Protein AF-A0A371FL05-F1 (afdb_monomer_lite)

Radius of gyration: 33.83 Å; chains: 1; bounding box: 73×68×97 Å

Structure (mmCIF, N/CA/C/O backbone):
data_AF-A0A371FL05-F1
#
_entry.id   AF-A0A371FL05-F1
#
loop_
_atom_site.group_PDB
_atom_site.id
_atom_site.type_symbol
_atom_site.label_atom_id
_atom_site.label_alt_id
_atom_site.label_comp_id
_atom_site.label_asym_id
_atom_site.label_entity_id
_atom_site.label_seq_id
_atom_site.pdbx_PDB_ins_code
_atom_site.Cartn_x
_atom_site.Cartn_y
_atom_site.Cartn_z
_atom_site.occupancy
_atom_site.B_iso_or_equiv
_atom_site.auth_seq_id
_atom_site.auth_comp_id
_atom_site.auth_asym_id
_atom_site.auth_atom_id
_atom_site.pdbx_PDB_model_num
ATOM 1 N N . MET A 1 1 ? 33.449 0.485 14.864 1.00 42.88 1 MET A N 1
ATOM 2 C CA . MET A 1 1 ? 34.359 0.281 13.710 1.00 42.88 1 MET A CA 1
ATOM 3 C C . MET A 1 1 ? 33.674 -0.255 12.434 1.00 42.88 1 MET A C 1
ATOM 5 O O . MET A 1 1 ? 34.350 -0.362 11.422 1.00 42.88 1 MET A O 1
ATOM 9 N N . GLY A 1 2 ? 32.360 -0.558 12.430 1.00 45.94 2 GLY A N 1
ATOM 10 C CA . GLY A 1 2 ? 31.655 -1.114 11.253 1.00 45.94 2 GLY A CA 1
ATOM 11 C C . GLY A 1 2 ? 31.018 -0.093 10.294 1.00 45.94 2 GLY A C 1
ATOM 12 O O . GLY A 1 2 ? 30.963 -0.339 9.096 1.00 45.94 2 GLY A O 1
ATOM 13 N N . MET A 1 3 ? 30.606 1.082 10.784 1.00 34.34 3 MET A N 1
ATOM 14 C CA . MET A 1 3 ? 29.827 2.056 9.997 1.00 34.34 3 MET A CA 1
ATOM 15 C C . MET A 1 3 ? 30.632 2.728 8.870 1.00 34.34 3 MET A C 1
ATOM 17 O O . MET A 1 3 ? 30.126 2.890 7.767 1.00 34.34 3 MET A O 1
ATOM 21 N N . GLN A 1 4 ? 31.912 3.042 9.099 1.00 39.00 4 GLN A N 1
ATOM 22 C CA . GLN A 1 4 ? 32.785 3.624 8.066 1.00 39.00 4 GLN A CA 1
ATOM 23 C C . GLN A 1 4 ? 33.125 2.632 6.948 1.00 39.00 4 GLN A C 1
ATOM 25 O O . GLN A 1 4 ? 33.201 3.024 5.790 1.00 39.00 4 GLN A O 1
ATOM 30 N N . ARG A 1 5 ? 33.287 1.342 7.269 1.00 45.72 5 ARG A N 1
ATOM 31 C CA . ARG A 1 5 ? 33.534 0.299 6.261 1.00 45.72 5 ARG A CA 1
ATOM 32 C C . ARG A 1 5 ? 32.285 -0.001 5.436 1.00 45.72 5 ARG A C 1
ATOM 34 O O . ARG A 1 5 ? 32.411 -0.277 4.248 1.00 45.72 5 ARG A O 1
ATOM 41 N N . LEU A 1 6 ? 31.098 0.101 6.040 1.00 43.59 6 LEU A N 1
ATOM 42 C CA . LEU A 1 6 ? 29.827 -0.057 5.336 1.00 43.59 6 LEU A CA 1
ATOM 43 C C . LEU A 1 6 ? 29.527 1.131 4.407 1.00 43.59 6 LEU A C 1
ATOM 45 O O . LEU A 1 6 ? 29.136 0.940 3.265 1.00 43.59 6 LEU A O 1
ATOM 49 N N . LEU A 1 7 ? 29.779 2.361 4.865 1.00 44.00 7 LEU A N 1
ATOM 50 C CA . LEU A 1 7 ? 29.657 3.561 4.030 1.00 44.00 7 LEU A CA 1
ATOM 51 C C . LEU A 1 7 ? 30.694 3.578 2.901 1.00 44.00 7 LEU A C 1
ATOM 53 O O . LEU A 1 7 ? 30.370 3.971 1.786 1.00 44.00 7 LEU A O 1
ATOM 57 N N . ALA A 1 8 ? 31.912 3.092 3.158 1.00 38.16 8 ALA A N 1
ATOM 58 C CA . ALA A 1 8 ? 32.922 2.913 2.121 1.00 38.16 8 ALA A CA 1
ATOM 59 C C . ALA A 1 8 ? 32.515 1.833 1.109 1.00 38.16 8 ALA A C 1
ATOM 61 O O . ALA A 1 8 ? 32.704 2.031 -0.081 1.00 38.16 8 ALA A O 1
ATOM 62 N N . THR A 1 9 ? 31.909 0.723 1.541 1.00 47.94 9 THR A N 1
ATOM 63 C CA . THR A 1 9 ? 31.434 -0.327 0.621 1.00 47.94 9 THR A CA 1
ATOM 64 C C . THR A 1 9 ? 30.194 0.089 -0.162 1.00 47.94 9 THR A C 1
ATOM 66 O O . THR A 1 9 ? 30.122 -0.233 -1.340 1.00 47.94 9 THR A O 1
ATOM 69 N N . LEU A 1 10 ? 29.273 0.866 0.419 1.00 43.28 10 LEU A N 1
ATOM 70 C CA . LEU A 1 10 ? 28.179 1.506 -0.324 1.00 43.28 10 LEU A CA 1
ATOM 71 C C . LEU A 1 10 ? 28.706 2.551 -1.312 1.00 43.28 10 LEU A C 1
ATOM 73 O O . LEU A 1 10 ? 28.268 2.568 -2.455 1.00 43.28 10 LEU A O 1
ATOM 77 N N . GLY A 1 11 ? 29.680 3.373 -0.913 1.00 38.34 11 GLY A N 1
ATOM 78 C CA . GLY A 1 11 ? 30.335 4.333 -1.804 1.00 38.34 11 GLY A CA 1
ATOM 79 C C . GLY A 1 11 ? 31.070 3.650 -2.959 1.00 38.34 11 GLY A C 1
ATOM 80 O O . GLY A 1 11 ? 30.941 4.070 -4.101 1.00 38.34 11 GLY A O 1
ATOM 81 N N . ILE A 1 12 ? 31.772 2.548 -2.686 1.00 43.72 12 ILE A N 1
ATOM 82 C CA . ILE A 1 12 ? 32.456 1.733 -3.696 1.00 43.72 12 ILE A CA 1
ATOM 83 C C . ILE A 1 12 ? 31.443 1.013 -4.594 1.00 43.72 12 ILE A C 1
ATOM 85 O O . ILE A 1 12 ? 31.626 1.000 -5.803 1.00 43.72 12 ILE A O 1
ATOM 89 N N . ALA A 1 13 ? 30.351 0.470 -4.049 1.00 42.62 13 ALA A N 1
ATOM 90 C CA . ALA A 1 13 ? 29.295 -0.160 -4.840 1.00 42.62 13 ALA A CA 1
ATOM 91 C C . ALA A 1 13 ? 28.599 0.850 -5.761 1.00 42.62 13 ALA A C 1
ATOM 93 O O . ALA A 1 13 ? 28.370 0.538 -6.923 1.00 42.62 13 ALA A O 1
ATOM 94 N N . VAL A 1 14 ? 28.335 2.069 -5.279 1.00 42.38 14 VAL A N 1
ATOM 95 C CA . VAL A 1 14 ? 27.800 3.180 -6.080 1.00 42.38 14 VAL A CA 1
ATOM 96 C C . VAL A 1 14 ? 28.792 3.598 -7.171 1.00 42.38 14 VAL A C 1
ATOM 98 O O . VAL A 1 14 ? 28.381 3.769 -8.312 1.00 42.38 14 VAL A O 1
ATOM 101 N N . SER A 1 15 ? 30.095 3.674 -6.880 1.00 37.09 15 SER A N 1
ATOM 102 C CA . SER A 1 15 ? 31.129 3.967 -7.888 1.00 37.09 15 SER A CA 1
ATOM 103 C C . SER A 1 15 ? 31.286 2.859 -8.939 1.00 37.09 15 SER A C 1
ATOM 105 O O . SER A 1 15 ? 31.436 3.158 -10.122 1.00 37.09 15 SER A O 1
ATOM 107 N N . ILE A 1 16 ? 31.191 1.588 -8.532 1.00 44.06 16 ILE A N 1
ATOM 108 C CA . ILE A 1 16 ? 31.230 0.421 -9.429 1.00 44.06 16 ILE A CA 1
ATOM 109 C C . ILE A 1 16 ? 29.962 0.359 -10.301 1.00 44.06 16 ILE A C 1
ATOM 111 O O . ILE A 1 16 ? 30.053 0.066 -11.491 1.00 44.06 16 ILE A O 1
ATOM 115 N N . LEU A 1 17 ? 28.787 0.679 -9.746 1.00 41.97 17 LEU A N 1
ATOM 116 C CA . LEU A 1 17 ? 27.509 0.744 -10.473 1.00 41.97 17 LEU A CA 1
ATOM 117 C C . LEU A 1 17 ? 27.417 1.942 -11.433 1.00 41.97 17 LEU A C 1
ATOM 119 O O . LEU A 1 17 ? 26.743 1.843 -12.454 1.00 41.97 17 LEU A O 1
ATOM 123 N N . LEU A 1 18 ? 28.109 3.047 -11.140 1.00 38.97 18 LEU A N 1
ATOM 124 C CA . LEU A 1 18 ? 28.204 4.227 -12.010 1.00 38.97 18 LEU A CA 1
ATOM 125 C C . LEU A 1 18 ? 29.257 4.089 -13.124 1.00 38.97 18 LEU A C 1
ATOM 127 O O . LEU A 1 18 ? 29.464 5.036 -13.876 1.00 38.97 18 LEU A O 1
ATOM 131 N N . GLY A 1 19 ? 29.918 2.933 -13.257 1.00 34.59 19 GLY A N 1
ATOM 132 C CA . GLY A 1 19 ? 30.878 2.677 -14.336 1.00 34.59 19 GLY A CA 1
ATOM 133 C C . GLY A 1 19 ? 32.175 3.488 -14.250 1.00 34.59 19 GLY A C 1
ATOM 134 O O . GLY A 1 19 ? 32.958 3.465 -15.195 1.00 34.59 19 GLY A O 1
ATOM 135 N N . ASN A 1 20 ? 32.436 4.169 -13.132 1.00 34.28 20 ASN A N 1
ATOM 136 C CA . ASN A 1 20 ? 33.699 4.861 -12.921 1.00 34.28 20 ASN A CA 1
ATOM 137 C C . ASN A 1 20 ? 34.669 3.903 -12.234 1.00 34.28 20 ASN A C 1
ATOM 139 O O . ASN A 1 20 ? 34.691 3.774 -11.007 1.00 34.28 20 ASN A O 1
ATOM 143 N N . THR A 1 21 ? 35.505 3.241 -13.030 1.00 33.50 21 THR A N 1
ATOM 144 C CA . THR A 1 21 ? 36.798 2.778 -12.534 1.00 33.50 21 THR A CA 1
ATOM 145 C C . THR A 1 21 ? 37.538 4.000 -12.001 1.00 33.50 21 THR A C 1
ATOM 147 O O . THR A 1 21 ? 37.915 4.890 -12.758 1.00 33.50 21 THR A O 1
ATOM 150 N N . VAL A 1 22 ? 37.703 4.075 -10.679 1.00 30.92 22 VAL A N 1
ATOM 151 C CA . VAL A 1 22 ? 38.710 4.946 -10.076 1.00 30.92 22 VAL A CA 1
ATOM 152 C C . VAL A 1 22 ? 40.049 4.365 -10.508 1.00 30.92 22 VAL A C 1
ATOM 154 O O . VAL A 1 22 ? 40.544 3.422 -9.893 1.00 30.92 22 VAL A O 1
ATOM 157 N N . GLU A 1 23 ? 40.597 4.878 -11.605 1.00 29.53 23 GLU A N 1
ATOM 158 C CA . GLU A 1 23 ? 42.016 4.723 -11.876 1.00 29.53 23 GLU A CA 1
ATOM 159 C C . GLU A 1 23 ? 42.766 5.411 -10.740 1.00 29.53 23 GLU A C 1
ATOM 161 O O . GLU A 1 23 ? 42.599 6.599 -10.449 1.00 29.53 23 GLU A O 1
ATOM 166 N N . SER A 1 24 ? 43.539 4.601 -10.029 1.00 25.47 24 SER A N 1
ATOM 167 C CA . SER A 1 24 ? 44.564 5.050 -9.110 1.00 25.47 24 SER A CA 1
ATOM 168 C C . SER A 1 24 ? 45.477 6.038 -9.831 1.00 25.47 24 SER A C 1
ATOM 170 O O . SER A 1 24 ? 46.132 5.676 -10.806 1.00 25.47 24 SER A O 1
ATOM 172 N N . PHE A 1 25 ? 45.528 7.270 -9.327 1.00 32.75 25 PHE A N 1
ATOM 173 C CA . PHE A 1 25 ? 46.576 8.231 -9.648 1.00 32.75 25 PHE A CA 1
ATOM 174 C C . PHE A 1 25 ? 47.919 7.660 -9.197 1.00 32.75 25 PHE A C 1
ATOM 176 O O . PHE A 1 25 ? 48.269 7.772 -8.029 1.00 32.75 25 PHE A O 1
ATOM 183 N N . ASP A 1 26 ? 48.627 7.022 -10.119 1.00 31.09 26 ASP A N 1
ATOM 184 C CA . ASP A 1 26 ? 50.085 6.953 -10.133 1.00 31.09 26 ASP A CA 1
ATOM 185 C C . ASP A 1 26 ? 50.520 6.333 -11.462 1.00 31.09 26 ASP A C 1
ATOM 187 O O . ASP A 1 26 ? 50.663 5.124 -11.550 1.00 31.09 26 ASP A O 1
ATOM 191 N N . HIS A 1 27 ? 50.657 7.165 -12.502 1.00 26.92 27 HIS A N 1
ATOM 192 C CA . HIS A 1 27 ? 51.674 7.117 -13.568 1.00 26.92 27 HIS A CA 1
ATOM 193 C C . HIS A 1 27 ? 51.469 8.335 -14.501 1.00 26.92 27 HIS A C 1
ATOM 195 O O . HIS A 1 27 ? 50.329 8.729 -14.745 1.00 26.92 27 HIS A O 1
ATOM 201 N N . PRO A 1 28 ? 52.535 8.989 -15.008 1.00 33.00 28 PRO A N 1
ATOM 202 C CA . PRO A 1 28 ? 52.400 10.089 -15.957 1.00 33.00 28 PRO A CA 1
ATOM 203 C C . PRO A 1 28 ? 52.114 9.501 -17.345 1.00 33.00 28 PRO A C 1
ATOM 205 O O . PRO A 1 28 ? 53.030 9.292 -18.139 1.00 33.00 28 PRO A O 1
ATOM 208 N N . GLU A 1 29 ? 50.855 9.162 -17.613 1.00 33.00 29 GLU A N 1
ATOM 209 C CA . GLU A 1 29 ? 50.435 8.642 -18.915 1.00 33.00 29 GLU A CA 1
ATOM 210 C C . GLU A 1 29 ? 50.229 9.768 -19.936 1.00 33.00 29 GLU A C 1
ATOM 212 O O . GLU A 1 29 ? 49.800 10.879 -19.616 1.00 33.00 29 GLU A O 1
ATOM 217 N N . GLN A 1 30 ? 50.603 9.472 -21.183 1.00 39.56 30 GLN A N 1
ATOM 218 C CA . GLN A 1 30 ? 50.496 10.351 -22.343 1.00 39.56 30 GLN A CA 1
ATOM 219 C C . GLN A 1 30 ? 49.092 10.952 -22.452 1.00 39.56 30 GLN A C 1
ATOM 221 O O . GLN A 1 30 ? 48.086 10.252 -22.394 1.00 39.56 30 GLN A O 1
ATOM 226 N N . GLN A 1 31 ? 49.020 12.270 -22.620 1.00 47.19 31 GLN A N 1
ATOM 227 C CA . GLN A 1 31 ? 47.758 12.990 -22.719 1.00 47.19 31 GLN A CA 1
ATOM 228 C C . GLN A 1 31 ? 47.112 12.732 -24.089 1.00 47.19 31 GLN A C 1
ATOM 230 O O . GLN A 1 31 ? 47.339 13.472 -25.041 1.00 47.19 31 GLN A O 1
ATOM 235 N N . HIS A 1 32 ? 46.333 11.657 -24.171 1.00 56.44 32 HIS A N 1
ATOM 236 C CA . HIS A 1 32 ? 45.555 11.264 -25.343 1.00 56.44 32 HIS A CA 1
ATOM 237 C C . HIS A 1 32 ? 44.569 12.370 -25.771 1.00 56.44 32 HIS A C 1
ATOM 239 O O . HIS A 1 32 ? 43.918 13.000 -24.929 1.00 56.44 32 HIS A O 1
ATOM 245 N N . CYS A 1 33 ? 44.491 12.653 -27.078 1.00 67.31 33 CYS A N 1
ATOM 246 C CA . CYS A 1 33 ? 43.731 13.773 -27.639 1.00 67.31 33 CYS A CA 1
ATOM 247 C C . CYS A 1 33 ? 42.551 13.327 -28.522 1.00 67.31 33 CYS A C 1
ATOM 249 O O . CYS A 1 33 ? 42.588 12.268 -29.139 1.00 67.31 33 CYS A O 1
ATOM 251 N N . LEU A 1 34 ? 41.516 14.176 -28.651 1.00 78.50 34 LEU A N 1
ATOM 252 C CA . LEU A 1 34 ? 40.273 13.852 -29.379 1.00 78.50 34 LEU A CA 1
ATOM 253 C C . LEU A 1 34 ? 40.525 13.376 -30.821 1.00 78.50 34 LEU A C 1
ATOM 255 O O . LEU A 1 34 ? 39.819 12.505 -31.333 1.00 78.50 34 LEU A O 1
ATOM 259 N N . CYS A 1 35 ? 41.532 13.957 -31.478 1.00 80.75 35 CYS A N 1
ATOM 260 C CA . CYS A 1 35 ? 41.919 13.567 -32.827 1.00 80.75 35 CYS A CA 1
ATOM 261 C C . CYS A 1 35 ? 42.434 12.124 -32.879 1.00 80.75 35 CYS A C 1
ATOM 263 O O . CYS A 1 35 ? 42.003 11.368 -33.745 1.00 80.75 35 CYS A O 1
ATOM 265 N N . GLU A 1 36 ? 43.331 11.746 -31.970 1.00 80.75 36 GLU A N 1
ATOM 266 C CA . GLU A 1 36 ? 43.948 10.415 -31.921 1.00 80.75 36 GLU A CA 1
ATOM 267 C C . GLU A 1 36 ? 42.975 9.342 -31.435 1.00 80.75 36 GLU A C 1
ATOM 269 O O . GLU A 1 36 ? 42.964 8.241 -31.983 1.00 80.75 36 GLU A O 1
ATOM 274 N N . ASP A 1 37 ? 42.118 9.679 -30.473 1.00 76.81 37 ASP A N 1
ATOM 275 C CA . ASP A 1 37 ? 41.254 8.700 -29.816 1.00 76.81 37 ASP A CA 1
ATOM 276 C C . ASP A 1 37 ? 39.997 8.354 -30.622 1.00 76.81 37 ASP A C 1
ATOM 278 O O . ASP A 1 37 ? 39.513 7.224 -30.548 1.00 76.81 37 ASP A O 1
ATOM 282 N N . LEU A 1 38 ? 39.438 9.312 -31.374 1.00 80.44 38 LEU A N 1
ATOM 283 C CA . LEU A 1 38 ? 38.099 9.161 -31.961 1.00 80.44 38 LEU A CA 1
ATOM 284 C C . LEU A 1 38 ? 38.040 9.455 -33.464 1.00 80.44 38 LEU A C 1
ATOM 286 O O . LEU A 1 38 ? 37.394 8.725 -34.219 1.00 80.44 38 LEU A O 1
ATOM 290 N N . ILE A 1 39 ? 38.717 10.506 -33.927 1.00 82.62 39 ILE A N 1
ATOM 291 C CA . ILE A 1 39 ? 38.506 11.044 -35.281 1.00 82.62 39 ILE A CA 1
ATOM 292 C C . ILE A 1 39 ? 39.427 10.370 -36.312 1.00 82.62 39 ILE A C 1
ATOM 294 O O . ILE A 1 39 ? 38.953 9.928 -37.361 1.00 82.62 39 ILE A O 1
ATOM 298 N N . LEU A 1 40 ? 40.717 10.213 -35.998 1.00 82.88 40 LEU A N 1
ATOM 299 C CA . LEU A 1 40 ? 41.682 9.509 -36.849 1.00 82.88 40 LEU A CA 1
ATOM 300 C C . LEU A 1 40 ? 41.340 8.015 -37.023 1.00 82.88 40 LEU A C 1
ATOM 302 O O . LEU A 1 40 ? 41.358 7.555 -38.168 1.00 82.88 40 LEU A O 1
ATOM 306 N N . PRO A 1 41 ? 40.951 7.255 -35.972 1.00 82.94 41 PRO A N 1
ATOM 307 C CA . PRO A 1 41 ? 40.517 5.861 -36.123 1.00 82.94 41 PRO A CA 1
ATOM 308 C C . PRO A 1 41 ? 39.269 5.703 -36.998 1.00 82.94 41 PRO A C 1
ATOM 310 O O . PRO A 1 41 ? 39.103 4.681 -37.661 1.00 82.94 41 PRO A O 1
ATOM 313 N N . SER A 1 42 ? 38.417 6.732 -37.039 1.00 79.44 42 SER A N 1
ATOM 314 C CA . SER A 1 42 ? 37.221 6.778 -37.889 1.00 79.44 42 SER A CA 1
ATOM 315 C C . SER A 1 42 ? 37.534 7.105 -39.356 1.00 79.44 42 SER A C 1
ATOM 317 O O . SER A 1 42 ? 36.626 7.138 -40.183 1.00 79.44 42 SER A O 1
ATOM 319 N N . GLY A 1 43 ? 38.809 7.328 -39.699 1.00 81.19 43 GLY A N 1
ATOM 320 C CA . GLY A 1 43 ? 39.274 7.541 -41.069 1.00 81.19 43 GLY A CA 1
ATOM 321 C C . GLY A 1 43 ? 39.262 8.996 -41.541 1.00 81.19 43 GLY A C 1
ATOM 322 O O . GLY A 1 43 ? 39.389 9.223 -42.743 1.00 81.19 43 GLY A O 1
ATOM 323 N N . TYR A 1 44 ? 39.137 9.978 -40.640 1.00 81.81 44 TYR A N 1
ATOM 324 C CA . TYR A 1 44 ? 39.097 11.404 -40.987 1.00 81.81 44 TYR A CA 1
ATOM 325 C C . TYR A 1 44 ? 40.369 12.129 -40.527 1.00 81.81 44 TYR A C 1
ATOM 327 O O . TYR A 1 44 ? 40.749 12.010 -39.359 1.00 81.81 44 TYR A O 1
ATOM 335 N N . PRO A 1 45 ? 41.028 12.920 -41.396 1.00 84.69 45 PRO A N 1
ATOM 336 C CA . PRO A 1 45 ? 42.136 13.767 -40.979 1.00 84.69 45 PRO A CA 1
ATOM 337 C C . PRO A 1 45 ? 41.691 14.805 -39.942 1.00 84.69 45 PRO A C 1
ATOM 339 O O . PRO A 1 45 ? 40.740 15.563 -40.165 1.00 84.69 45 PRO A O 1
ATOM 342 N N . CYS A 1 46 ? 42.423 14.859 -38.830 1.00 85.44 46 CYS A N 1
ATOM 343 C CA . CYS A 1 46 ? 42.158 15.752 -37.710 1.00 85.44 46 CYS A CA 1
ATOM 344 C C . CYS A 1 46 ? 43.423 16.520 -37.322 1.00 85.44 46 CYS A C 1
ATOM 346 O O . CYS A 1 46 ? 44.503 15.941 -37.228 1.00 85.44 46 CYS A O 1
ATOM 348 N N . SER A 1 47 ? 43.298 17.828 -37.107 1.00 85.44 47 SER A N 1
ATOM 349 C CA . SER A 1 47 ? 44.365 18.689 -36.585 1.00 85.44 47 SER A CA 1
ATOM 350 C C . SER A 1 47 ? 43.918 19.324 -35.277 1.00 85.44 47 SER A C 1
ATOM 352 O O . SER A 1 47 ? 42.784 19.787 -35.169 1.00 85.44 47 SER A O 1
ATOM 354 N N . GLN A 1 48 ? 44.806 19.365 -34.289 1.00 82.56 48 GLN A N 1
ATOM 355 C CA . GLN A 1 48 ? 44.519 19.946 -32.984 1.00 82.56 48 GLN A CA 1
ATOM 356 C C . GLN A 1 48 ? 45.242 21.278 -32.805 1.00 82.56 48 GLN A C 1
ATOM 358 O O . GLN A 1 48 ? 46.426 21.409 -33.109 1.00 82.56 48 GLN A O 1
ATOM 363 N N . TYR A 1 49 ? 44.520 22.245 -32.254 1.00 85.62 49 TYR A N 1
ATOM 364 C CA . TYR A 1 49 ? 45.011 23.567 -31.911 1.00 85.62 49 TYR A CA 1
ATOM 365 C C . TYR A 1 49 ? 44.688 23.873 -30.451 1.00 85.62 49 TYR A C 1
ATOM 367 O O . TYR A 1 49 ? 43.672 23.429 -29.911 1.00 85.62 49 TYR A O 1
ATOM 375 N N . THR A 1 50 ? 45.548 24.671 -29.828 1.00 82.12 50 THR A N 1
ATOM 376 C CA . THR A 1 50 ? 45.340 25.181 -28.474 1.00 82.12 50 THR A CA 1
ATOM 377 C C . THR A 1 50 ? 45.241 26.694 -28.541 1.00 82.12 50 THR A C 1
ATOM 379 O O . THR A 1 50 ? 46.135 27.350 -29.075 1.00 82.12 50 THR A O 1
ATOM 382 N N . ILE A 1 51 ? 44.155 27.248 -28.009 1.00 84.06 51 ILE A N 1
ATOM 383 C CA . ILE A 1 51 ? 43.883 28.688 -28.020 1.00 84.06 51 ILE A CA 1
ATOM 384 C C . ILE A 1 51 ? 43.956 29.212 -26.597 1.00 84.06 51 ILE A C 1
ATOM 386 O O . ILE A 1 51 ? 43.345 28.644 -25.696 1.00 84.06 51 ILE A O 1
ATOM 390 N N . GLN A 1 52 ? 44.673 30.314 -26.398 1.00 83.19 52 GLN A N 1
ATOM 391 C CA . GLN A 1 52 ? 44.715 30.994 -25.112 1.00 83.19 52 GLN A CA 1
ATOM 392 C C . GLN A 1 52 ? 43.630 32.072 -25.043 1.00 83.19 52 GLN A C 1
ATOM 394 O O . GLN A 1 52 ? 43.574 32.954 -25.896 1.00 83.19 52 GLN A O 1
ATOM 399 N N . THR A 1 53 ? 42.773 32.015 -24.026 1.00 80.06 53 THR A N 1
ATOM 400 C CA . THR A 1 53 ? 41.761 33.045 -23.772 1.00 80.06 53 THR A CA 1
ATOM 401 C C . THR A 1 53 ? 42.377 34.287 -23.126 1.00 80.06 53 THR A C 1
ATOM 403 O O . THR A 1 53 ? 43.462 34.231 -22.545 1.00 80.06 53 THR A O 1
ATOM 406 N N . LYS A 1 54 ? 41.664 35.423 -23.159 1.00 78.25 54 LYS A N 1
ATOM 407 C CA . LYS A 1 54 ? 42.122 36.688 -22.541 1.00 78.25 54 LYS A CA 1
ATOM 408 C C . LYS A 1 54 ? 42.390 36.581 -21.034 1.00 78.25 54 LYS A C 1
ATOM 410 O O . LYS A 1 54 ? 43.208 37.328 -20.511 1.00 78.25 54 LYS A O 1
ATOM 415 N N . ASP A 1 55 ? 41.723 35.655 -20.346 1.00 71.62 55 ASP A N 1
ATOM 416 C CA . ASP A 1 55 ? 41.935 35.333 -18.930 1.00 71.62 55 ASP A CA 1
ATOM 417 C C . ASP A 1 55 ? 43.006 34.245 -18.694 1.00 71.62 55 ASP A C 1
ATOM 419 O O . ASP A 1 55 ? 43.180 33.778 -17.571 1.00 71.62 55 ASP A O 1
ATOM 423 N N . GLY A 1 56 ? 43.758 33.865 -19.733 1.00 70.00 56 GLY A N 1
ATOM 424 C CA . GLY A 1 56 ? 44.958 33.032 -19.636 1.00 70.00 56 GLY A CA 1
ATOM 425 C C . GLY A 1 56 ? 44.726 31.518 -19.664 1.00 70.00 56 GLY A C 1
ATOM 426 O O . GLY A 1 56 ? 45.674 30.774 -19.413 1.00 70.00 56 GLY A O 1
ATOM 427 N N . LEU A 1 57 ? 43.513 31.045 -19.973 1.00 71.56 57 LEU A N 1
ATOM 428 C CA . LEU A 1 57 ? 43.181 29.616 -20.049 1.00 71.56 57 LEU A CA 1
ATOM 429 C C . LEU A 1 57 ? 43.454 29.043 -21.440 1.00 71.56 57 LEU A C 1
ATOM 431 O O . LEU A 1 57 ? 43.267 29.727 -22.440 1.00 71.56 57 LEU A O 1
ATOM 435 N N . LEU A 1 58 ? 43.848 27.771 -21.502 1.00 79.50 58 LEU A N 1
ATOM 436 C CA . LEU A 1 58 ? 44.114 27.062 -22.752 1.00 79.50 58 LEU A CA 1
ATOM 437 C C . LEU A 1 58 ? 42.906 26.195 -23.143 1.00 79.50 58 LEU A C 1
ATOM 439 O O . LEU A 1 58 ? 42.522 25.270 -22.430 1.00 79.50 58 LEU A O 1
ATOM 443 N N . LEU A 1 59 ? 42.296 26.495 -24.286 1.00 81.69 59 LEU A N 1
ATOM 444 C CA . LEU A 1 59 ? 41.160 25.766 -24.847 1.00 81.69 59 LEU A CA 1
ATOM 445 C C . LEU A 1 59 ? 41.614 24.858 -25.984 1.00 81.69 59 LEU A C 1
ATOM 447 O O . LEU A 1 59 ? 42.413 25.269 -26.827 1.00 81.69 59 LEU A O 1
ATOM 451 N N . GLY A 1 60 ? 41.072 23.642 -26.030 1.00 83.06 60 GLY A N 1
ATOM 452 C CA . GLY A 1 60 ? 41.278 22.731 -27.152 1.00 83.06 60 GLY A CA 1
ATOM 453 C C . GLY A 1 60 ? 40.313 23.023 -28.299 1.00 83.06 60 GLY A C 1
ATOM 454 O O . GLY A 1 60 ? 39.098 23.070 -28.099 1.00 83.06 60 GLY A O 1
ATOM 455 N N . LEU A 1 61 ? 40.847 23.163 -29.508 1.00 86.12 61 LEU A N 1
ATOM 456 C CA . LEU A 1 61 ? 40.081 23.332 -30.738 1.00 86.12 61 LEU A CA 1
ATOM 457 C C . LEU A 1 61 ? 40.550 22.294 -31.762 1.00 86.12 61 LEU A C 1
ATOM 459 O O . LEU A 1 61 ? 41.717 22.292 -32.150 1.00 86.12 61 LEU A O 1
ATOM 463 N N . GLN A 1 62 ? 39.660 21.410 -32.207 1.00 89.81 62 GLN A N 1
ATOM 464 C CA . GLN A 1 62 ? 39.984 20.420 -33.239 1.00 89.81 62 GLN A CA 1
ATOM 465 C C . GLN A 1 62 ? 39.394 20.827 -34.583 1.00 89.81 62 GLN A C 1
ATOM 467 O O . GLN A 1 62 ? 38.287 21.354 -34.655 1.00 89.81 62 GLN A O 1
ATOM 472 N N . ARG A 1 63 ? 40.135 20.552 -35.650 1.00 89.75 63 ARG A N 1
ATOM 473 C CA . ARG A 1 63 ? 39.724 20.754 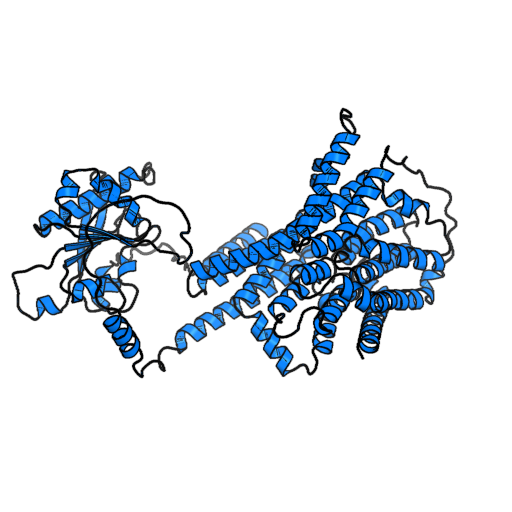-37.034 1.00 89.75 63 ARG A CA 1
ATOM 474 C C . ARG A 1 63 ? 39.634 19.406 -37.727 1.00 89.75 63 ARG A C 1
ATOM 476 O O . ARG A 1 63 ? 40.608 18.656 -37.716 1.00 89.75 63 ARG A O 1
ATOM 483 N N . VAL A 1 64 ? 38.498 19.125 -38.345 1.00 86.62 64 VAL A N 1
ATOM 484 C CA . VAL A 1 64 ? 38.205 17.869 -39.038 1.00 86.62 64 VAL A CA 1
ATOM 485 C C . VAL A 1 64 ? 37.936 18.162 -40.504 1.00 86.62 64 VAL A C 1
ATOM 487 O O . VAL A 1 64 ? 37.202 19.089 -40.844 1.00 86.62 64 VAL A O 1
ATOM 490 N N . SER A 1 65 ? 38.532 17.355 -41.374 1.00 77.19 65 SER A N 1
ATOM 491 C CA . SER A 1 65 ? 38.369 17.458 -42.826 1.00 77.19 65 SER A CA 1
ATOM 492 C C . SER A 1 65 ? 37.993 16.101 -43.421 1.00 77.19 65 SER A C 1
ATOM 494 O O . SER A 1 65 ? 38.260 15.068 -42.812 1.00 77.19 65 SER A O 1
ATOM 496 N N . SER A 1 66 ? 37.346 16.083 -44.591 1.00 69.75 66 SER A N 1
ATOM 497 C CA . SER A 1 66 ? 37.027 14.829 -45.295 1.00 69.75 66 SER A CA 1
ATOM 498 C C . SER A 1 66 ? 38.185 14.357 -46.170 1.00 69.75 66 SER A C 1
ATOM 500 O O . SER A 1 66 ? 38.968 15.144 -46.691 1.00 69.75 66 SER A O 1
ATOM 502 N N . PHE A 1 67 ? 38.261 13.047 -46.395 1.00 59.19 67 PHE A N 1
ATOM 503 C CA . PHE A 1 67 ? 39.233 12.423 -47.296 1.00 59.19 67 PHE A CA 1
ATOM 504 C C . PHE A 1 67 ? 39.053 12.840 -48.767 1.00 59.19 67 PHE A C 1
ATOM 506 O O . PHE A 1 67 ? 39.991 12.755 -49.567 1.00 59.19 67 PHE A O 1
ATOM 513 N N . SER A 1 68 ? 37.848 13.287 -49.134 1.00 52.66 68 SER A N 1
ATOM 514 C CA . SER A 1 68 ? 37.497 13.687 -50.499 1.00 52.66 68 SER A CA 1
ATOM 515 C C . SER A 1 68 ? 38.233 14.953 -50.950 1.00 52.66 68 SER A C 1
ATOM 517 O O . SER A 1 68 ? 38.560 15.070 -52.126 1.00 52.66 68 SER A O 1
ATOM 519 N N . SER A 1 69 ? 38.580 15.865 -50.037 1.00 49.03 69 SER A N 1
ATOM 520 C CA . SER A 1 69 ? 39.336 17.083 -50.371 1.00 49.03 69 SER A CA 1
ATOM 521 C C . SER A 1 69 ? 40.822 16.815 -50.652 1.00 49.03 69 SER A C 1
ATOM 523 O O . SER A 1 69 ? 41.442 17.560 -51.406 1.00 49.03 69 SER A O 1
ATOM 525 N N . LEU A 1 70 ? 41.383 15.714 -50.136 1.00 47.69 70 LEU A N 1
ATOM 526 C CA . LEU A 1 70 ? 42.779 15.315 -50.369 1.00 47.69 70 LEU A CA 1
ATOM 527 C C . LEU A 1 70 ? 42.979 14.498 -51.659 1.00 47.69 70 LEU A C 1
ATOM 529 O O . LEU A 1 70 ? 44.049 14.564 -52.259 1.00 47.69 70 LEU A O 1
ATOM 533 N N . ARG A 1 71 ? 41.972 13.738 -52.126 1.00 41.97 71 ARG A N 1
ATOM 534 C CA . ARG A 1 71 ? 42.094 12.900 -53.343 1.00 41.97 71 ARG A CA 1
ATOM 535 C C . ARG A 1 71 ? 42.012 13.670 -54.664 1.00 41.97 71 ARG A C 1
ATOM 537 O O . ARG A 1 71 ? 42.457 13.139 -55.678 1.00 41.97 71 ARG A O 1
ATOM 544 N N . PHE A 1 72 ? 41.457 14.882 -54.672 1.00 45.03 72 PHE A N 1
ATOM 545 C CA . PHE A 1 72 ? 41.235 15.656 -55.902 1.00 45.03 72 PHE A CA 1
ATOM 546 C C . PHE A 1 72 ? 42.224 16.810 -56.126 1.00 45.03 72 PHE A C 1
ATOM 548 O O . PHE A 1 72 ? 42.036 17.574 -57.066 1.00 45.03 72 PHE A O 1
ATOM 555 N N . GLY A 1 73 ? 43.288 16.932 -55.320 1.00 40.12 73 GLY A N 1
ATOM 556 C CA . GLY A 1 73 ? 44.361 17.905 -55.577 1.00 40.12 73 GLY A CA 1
ATOM 557 C C . GLY A 1 73 ? 43.896 19.367 -55.631 1.00 40.12 73 GLY A C 1
ATOM 558 O O . GLY A 1 73 ? 44.496 20.171 -56.340 1.00 40.12 73 GLY A O 1
ATOM 559 N N . PHE A 1 74 ? 42.826 19.716 -54.913 1.00 44.41 74 PHE A N 1
ATOM 560 C CA . PHE A 1 74 ? 42.382 21.101 -54.769 1.00 44.41 74 PHE A CA 1
ATOM 561 C C . PHE A 1 74 ? 43.135 21.776 -53.616 1.00 44.41 74 PHE A C 1
ATOM 563 O O . PHE A 1 74 ? 42.619 21.909 -52.509 1.00 44.41 74 PHE A O 1
ATOM 570 N N . ASP A 1 75 ? 44.345 22.259 -53.894 1.00 45.78 75 ASP A N 1
ATOM 571 C CA . ASP A 1 75 ? 44.994 23.306 -53.094 1.00 45.78 75 ASP A CA 1
ATOM 572 C C . ASP A 1 75 ? 44.311 24.663 -53.367 1.00 45.78 75 ASP A C 1
ATOM 574 O O . ASP A 1 75 ? 44.904 25.554 -53.977 1.00 45.78 75 ASP A O 1
ATOM 578 N N . GLY A 1 76 ? 43.040 24.854 -52.982 1.00 45.81 76 GLY A N 1
ATOM 579 C CA . GLY A 1 76 ? 42.411 26.143 -53.306 1.00 45.81 76 GLY A CA 1
ATOM 580 C C . GLY A 1 76 ? 41.115 26.554 -52.629 1.00 45.81 76 GLY A C 1
ATOM 581 O O . GLY A 1 76 ? 41.032 27.702 -52.206 1.00 45.81 76 GLY A O 1
ATOM 582 N N . GLU A 1 77 ? 40.117 25.687 -52.476 1.00 51.84 77 GLU A N 1
ATOM 583 C CA . GLU A 1 77 ? 38.820 26.130 -51.939 1.00 51.84 77 GLU A CA 1
ATOM 584 C C . GLU A 1 77 ? 38.472 25.354 -50.677 1.00 51.84 77 GLU A C 1
ATOM 586 O O . GLU A 1 77 ? 37.885 24.274 -50.693 1.00 51.84 77 GLU A O 1
ATOM 591 N N . ARG A 1 78 ? 38.909 25.920 -49.548 1.00 65.38 78 ARG A N 1
ATOM 592 C CA . ARG A 1 78 ? 38.464 25.500 -48.221 1.00 65.38 78 ARG A CA 1
ATOM 593 C C . ARG A 1 78 ? 36.960 25.742 -48.158 1.00 65.38 78 ARG A C 1
ATOM 595 O O . ARG A 1 78 ? 36.511 26.858 -48.414 1.00 65.38 78 ARG A O 1
ATOM 602 N N . GLY A 1 79 ? 36.198 24.703 -47.831 1.00 70.38 79 GLY A N 1
ATOM 603 C CA . GLY A 1 79 ? 34.769 24.848 -47.605 1.00 70.38 79 GLY A CA 1
ATOM 604 C C . GLY A 1 79 ? 34.466 25.837 -46.478 1.00 70.38 79 GLY A C 1
ATOM 605 O O . GLY A 1 79 ? 35.347 26.156 -45.675 1.00 70.38 79 GLY A O 1
ATOM 606 N N . PRO A 1 80 ? 33.223 26.331 -46.397 1.00 81.31 80 PRO A N 1
ATOM 607 C CA . PRO A 1 80 ? 32.847 27.293 -45.373 1.00 81.31 80 PRO A CA 1
ATOM 608 C C . PRO A 1 80 ? 33.101 26.725 -43.962 1.00 81.31 80 PRO A C 1
ATOM 610 O O . PRO A 1 80 ? 32.719 25.578 -43.696 1.00 81.31 80 PRO A O 1
ATOM 613 N N . PRO A 1 81 ? 33.739 27.496 -43.057 1.00 87.75 81 PRO A N 1
ATOM 614 C CA . PRO A 1 81 ? 34.064 27.017 -41.722 1.00 87.75 81 PRO A CA 1
ATOM 615 C C . PRO A 1 81 ? 32.818 26.908 -40.846 1.00 87.75 81 PRO A C 1
ATOM 617 O O . PRO A 1 81 ? 32.041 27.859 -40.736 1.00 87.75 81 PRO A O 1
ATOM 620 N N . VAL A 1 82 ? 32.652 25.762 -40.186 1.00 87.38 82 VAL A N 1
ATOM 621 C CA . VAL A 1 82 ? 31.559 25.494 -39.242 1.00 87.38 82 VAL A CA 1
ATOM 622 C C . VAL A 1 82 ? 32.135 25.209 -37.864 1.00 87.38 82 VAL A C 1
ATOM 624 O O . VAL A 1 82 ? 32.876 24.249 -37.698 1.00 87.38 82 VAL A O 1
ATOM 627 N N . LEU A 1 83 ? 31.760 26.005 -36.866 1.00 89.38 83 LEU A N 1
ATOM 628 C CA . LEU A 1 83 ? 32.100 25.787 -35.466 1.00 89.38 83 LEU A CA 1
ATOM 629 C C . LEU A 1 83 ? 30.970 25.044 -34.746 1.00 89.38 83 LEU A C 1
ATOM 631 O O . LEU A 1 83 ? 29.869 25.574 -34.593 1.00 89.38 83 LEU A O 1
ATOM 635 N N . LEU A 1 84 ? 31.269 23.840 -34.265 1.00 87.62 84 LEU A N 1
ATOM 636 C CA . LEU A 1 84 ? 30.384 23.005 -33.462 1.00 87.62 84 LEU A CA 1
ATOM 637 C C . LEU A 1 84 ? 30.668 23.207 -31.968 1.00 87.62 84 LEU A C 1
ATOM 639 O O . LEU A 1 84 ? 31.791 22.997 -31.504 1.00 87.62 84 LEU A O 1
ATOM 643 N N . LEU A 1 85 ? 29.636 23.590 -31.213 1.00 86.12 85 LEU A N 1
ATOM 644 C CA . LEU A 1 85 ? 29.696 23.831 -29.770 1.00 86.12 85 LEU A CA 1
ATOM 645 C C . LEU A 1 85 ? 28.817 22.832 -29.020 1.00 86.12 85 LEU A C 1
ATOM 647 O O . LEU A 1 85 ? 27.605 22.750 -29.234 1.00 86.12 85 LEU A O 1
ATOM 651 N N . HIS A 1 86 ? 29.443 22.078 -28.125 1.00 79.19 86 HIS A N 1
ATOM 652 C CA . HIS A 1 86 ? 28.784 21.057 -27.319 1.00 79.19 86 HIS A CA 1
ATOM 653 C C . HIS A 1 86 ? 27.906 21.659 -26.195 1.00 79.19 86 HIS A C 1
ATOM 655 O O . HIS A 1 86 ? 27.970 22.853 -25.900 1.00 79.19 86 HIS A O 1
ATOM 661 N N . GLY A 1 87 ? 27.079 20.822 -25.557 1.00 69.56 87 GLY A N 1
ATOM 662 C CA . GLY A 1 87 ? 26.188 21.212 -24.455 1.00 69.56 87 GLY A CA 1
ATOM 663 C C . GLY A 1 87 ? 26.838 21.162 -23.066 1.00 69.56 87 GLY A C 1
ATOM 664 O O . GLY A 1 87 ? 28.038 20.918 -22.922 1.00 69.56 87 GLY A O 1
ATOM 665 N N . LEU A 1 88 ? 26.032 21.391 -22.020 1.00 60.88 88 LEU A N 1
ATOM 666 C CA . LEU A 1 88 ? 26.488 21.321 -20.626 1.00 60.88 88 LEU A CA 1
ATOM 667 C C . LEU A 1 88 ? 26.762 19.863 -20.254 1.00 60.88 88 LEU A C 1
ATOM 669 O O . LEU A 1 88 ? 25.960 18.993 -20.577 1.00 60.88 88 LEU A O 1
ATOM 673 N N . PHE A 1 89 ? 27.871 19.623 -19.550 1.00 58.19 89 PHE A N 1
ATOM 674 C CA . PHE A 1 89 ? 28.368 18.293 -19.160 1.00 58.19 89 PHE A CA 1
ATOM 675 C C . PHE A 1 89 ? 28.845 17.387 -20.309 1.00 58.19 89 PHE A C 1
ATOM 677 O O . PHE A 1 89 ? 29.152 16.224 -20.066 1.00 58.19 89 PHE A O 1
ATOM 684 N N . THR A 1 90 ? 28.966 17.904 -21.533 1.00 68.00 90 THR A N 1
ATOM 685 C CA . THR A 1 90 ? 29.564 17.180 -22.670 1.00 68.00 90 THR A CA 1
ATOM 686 C C . THR A 1 90 ? 30.886 17.826 -23.095 1.00 68.00 90 THR A C 1
ATOM 688 O O . THR A 1 90 ? 31.266 18.867 -22.555 1.00 68.00 90 THR A O 1
ATOM 691 N N . ALA A 1 91 ? 31.574 17.242 -24.076 1.00 76.44 91 ALA A N 1
ATOM 692 C CA . ALA A 1 91 ? 32.734 17.842 -24.729 1.00 76.44 91 ALA A CA 1
ATOM 693 C C . ALA A 1 91 ? 32.625 17.697 -26.264 1.00 76.44 91 ALA A C 1
ATOM 695 O O . ALA A 1 91 ? 31.575 17.310 -26.783 1.00 76.44 91 ALA A O 1
ATOM 696 N N . GLY A 1 92 ? 33.665 18.079 -27.009 1.00 75.44 92 GLY A N 1
ATOM 697 C CA . GLY A 1 92 ? 33.670 18.058 -28.477 1.00 75.44 9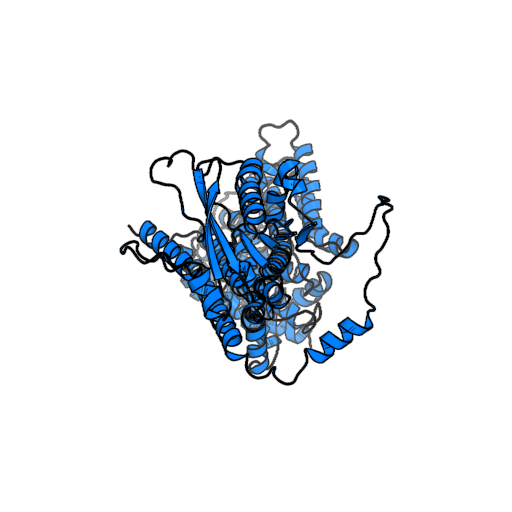2 GLY A CA 1
ATOM 698 C C . GLY A 1 92 ? 33.512 16.668 -29.108 1.00 75.44 92 GLY A C 1
ATOM 699 O O . GLY A 1 92 ? 33.055 16.567 -30.245 1.00 75.44 92 GLY A O 1
ATOM 700 N N . ASP A 1 93 ? 33.815 15.606 -28.360 1.00 78.62 93 ASP A N 1
ATOM 701 C CA . ASP A 1 93 ? 33.589 14.207 -28.744 1.00 78.62 93 ASP A CA 1
ATOM 702 C C . ASP A 1 93 ? 32.134 13.904 -29.103 1.00 78.62 93 ASP A C 1
ATOM 704 O O . ASP A 1 93 ? 31.903 13.127 -30.025 1.00 78.62 93 ASP A O 1
ATOM 708 N N . ALA A 1 94 ? 31.164 14.565 -28.461 1.00 80.31 94 ALA A N 1
ATOM 709 C CA . ALA A 1 94 ? 29.730 14.370 -28.687 1.00 80.31 94 ALA A CA 1
ATOM 710 C C . ALA A 1 94 ? 29.294 14.468 -30.163 1.00 80.31 94 ALA A C 1
ATOM 712 O O . ALA A 1 94 ? 28.285 13.878 -30.548 1.00 80.31 94 ALA A O 1
ATOM 713 N N . TRP A 1 95 ? 30.056 15.171 -31.004 1.00 81.56 95 TRP A N 1
ATOM 714 C CA . TRP A 1 95 ? 29.782 15.313 -32.437 1.00 81.56 95 TRP A CA 1
ATOM 715 C C . TRP A 1 95 ? 30.248 14.127 -33.299 1.00 81.56 95 TRP A C 1
ATOM 717 O O . TRP A 1 95 ? 29.949 14.111 -34.497 1.00 81.56 95 TRP A O 1
ATOM 727 N N . PHE A 1 96 ? 30.947 13.154 -32.701 1.00 81.50 96 PHE A N 1
ATOM 728 C CA . PHE A 1 96 ? 31.639 12.049 -33.378 1.00 81.50 96 PHE A CA 1
ATOM 729 C C . PHE A 1 96 ? 31.432 10.670 -32.717 1.00 81.50 96 PHE A C 1
ATOM 731 O O . PHE A 1 96 ? 32.070 9.707 -33.127 1.00 81.50 96 PHE A O 1
ATOM 738 N N . ILE A 1 97 ? 30.564 10.547 -31.701 1.00 76.06 97 ILE A N 1
ATOM 739 C CA . ILE A 1 97 ? 30.356 9.286 -30.951 1.00 76.06 97 ILE A CA 1
ATOM 740 C C . ILE A 1 97 ? 29.670 8.196 -31.795 1.00 76.06 97 ILE A C 1
ATOM 742 O O . ILE A 1 97 ? 29.927 7.009 -31.602 1.00 76.06 97 ILE A O 1
ATOM 746 N N . ASN A 1 98 ? 28.783 8.583 -32.714 1.00 76.44 98 ASN A N 1
ATOM 747 C CA . ASN A 1 98 ? 28.062 7.644 -33.577 1.00 76.44 98 ASN A CA 1
ATOM 748 C C . ASN A 1 98 ? 28.866 7.332 -34.851 1.00 76.44 98 ASN A C 1
ATOM 750 O O . ASN A 1 98 ? 29.911 7.934 -35.109 1.00 76.44 98 ASN A O 1
ATOM 754 N N . SER A 1 99 ? 28.359 6.421 -35.685 1.00 77.69 99 SER A N 1
ATOM 755 C CA . SER A 1 99 ? 28.993 6.084 -36.964 1.00 77.69 99 SER A CA 1
ATOM 756 C C . SER A 1 99 ? 29.140 7.310 -37.890 1.00 77.69 99 SER A C 1
ATOM 758 O O . SER A 1 99 ? 28.381 8.277 -37.752 1.00 77.69 99 SER A O 1
ATOM 760 N N . PRO A 1 100 ? 30.092 7.299 -38.846 1.00 80.25 100 PRO A N 1
ATOM 761 C CA . PRO A 1 100 ? 30.346 8.432 -39.746 1.00 80.25 100 PRO A CA 1
ATOM 762 C C . PRO A 1 100 ? 29.123 8.985 -40.490 1.00 80.25 100 PRO A C 1
ATOM 764 O O . PRO A 1 100 ? 29.024 10.186 -40.718 1.00 80.25 100 PRO A O 1
ATOM 767 N N . ASP A 1 101 ? 28.147 8.134 -40.805 1.00 75.56 101 ASP A N 1
ATOM 768 C CA . ASP A 1 101 ? 26.892 8.500 -41.467 1.00 75.56 101 ASP A CA 1
ATOM 769 C C . ASP A 1 101 ? 25.842 9.137 -40.533 1.00 75.56 101 ASP A C 1
ATOM 771 O O . ASP A 1 101 ? 24.871 9.725 -41.009 1.00 75.56 101 ASP A O 1
ATOM 775 N N . GLN A 1 102 ? 26.027 9.043 -39.213 1.00 75.75 102 GLN A N 1
ATOM 776 C CA . GLN A 1 102 ? 25.089 9.535 -38.192 1.00 75.75 102 GLN A CA 1
ATOM 777 C C . GLN A 1 102 ? 25.635 10.708 -37.373 1.00 75.75 102 GLN A C 1
ATOM 779 O O . GLN A 1 102 ? 24.875 11.513 -36.834 1.00 75.75 102 GLN A O 1
ATOM 784 N N . SER A 1 103 ? 26.954 10.797 -37.251 1.00 81.00 103 SER A N 1
ATOM 785 C CA . SER A 1 103 ? 27.647 11.846 -36.511 1.00 81.00 103 SER A CA 1
ATOM 786 C C . SER A 1 103 ? 27.740 13.115 -37.349 1.00 81.00 103 SER A C 1
ATOM 788 O O . SER A 1 103 ? 28.409 13.145 -38.381 1.00 81.00 103 SER A O 1
ATOM 790 N N . LEU A 1 104 ? 27.098 14.189 -36.883 1.00 83.06 104 LEU A N 1
ATOM 791 C CA . LEU A 1 104 ? 27.030 15.455 -37.617 1.00 83.06 104 LEU A CA 1
ATOM 792 C C . LEU A 1 104 ? 28.419 15.994 -37.996 1.00 83.06 104 LEU A C 1
ATOM 794 O O . LEU A 1 104 ? 28.570 16.554 -39.079 1.00 83.06 104 LEU A O 1
ATOM 798 N N . GLY A 1 105 ? 29.431 15.801 -37.143 1.00 82.56 105 GLY A N 1
ATOM 799 C CA . GLY A 1 105 ? 30.796 16.234 -37.434 1.00 82.56 105 GLY A CA 1
ATOM 800 C C . GLY A 1 105 ? 31.400 15.549 -38.667 1.00 82.56 105 GLY A C 1
ATOM 801 O O . GLY A 1 105 ? 32.029 16.218 -39.485 1.00 82.56 105 GLY A O 1
ATOM 802 N N . PHE A 1 106 ? 31.153 14.248 -38.848 1.00 84.19 106 PHE A N 1
ATOM 803 C CA . PHE A 1 106 ? 31.600 13.493 -40.026 1.00 84.19 106 PHE A CA 1
ATOM 804 C C . PHE A 1 106 ? 30.750 13.813 -41.260 1.00 84.19 106 PHE A C 1
ATOM 806 O O . PHE A 1 106 ? 31.291 14.084 -42.331 1.00 84.19 106 PHE A O 1
ATOM 813 N N . VAL A 1 107 ? 29.426 13.903 -41.090 1.00 83.88 107 VAL A N 1
ATOM 814 C CA . VAL A 1 107 ? 28.497 14.260 -42.171 1.00 83.88 107 VAL A CA 1
ATOM 815 C C . VAL A 1 107 ? 28.846 15.622 -42.773 1.00 83.88 107 VAL A C 1
ATOM 817 O O . VAL A 1 107 ? 28.899 15.752 -43.993 1.00 83.88 107 VAL A O 1
ATOM 820 N N . LEU A 1 108 ? 29.114 16.640 -41.950 1.00 82.19 108 LEU A N 1
ATOM 821 C CA . LEU A 1 108 ? 29.492 17.970 -42.437 1.00 82.19 108 LEU A CA 1
ATOM 822 C C . LEU A 1 108 ? 30.828 17.949 -43.184 1.00 82.19 108 LEU A C 1
ATOM 824 O O . LEU A 1 108 ? 30.930 18.551 -44.254 1.00 82.19 108 LEU A O 1
ATOM 828 N N . ALA A 1 109 ? 31.821 17.222 -42.665 1.00 83.06 109 ALA A N 1
ATOM 829 C CA . ALA A 1 109 ? 33.109 17.080 -43.330 1.00 83.06 109 ALA A CA 1
ATOM 830 C C . ALA A 1 109 ? 32.942 16.452 -44.726 1.00 83.06 109 ALA A C 1
ATOM 832 O O . ALA A 1 109 ? 33.491 16.966 -45.701 1.00 83.06 109 ALA A O 1
ATOM 833 N N . ASP A 1 110 ? 32.144 15.389 -44.853 1.00 81.75 110 ASP A N 1
ATOM 834 C CA . ASP A 1 110 ? 31.910 14.703 -46.133 1.00 81.75 110 ASP A CA 1
ATOM 835 C C . ASP A 1 110 ? 31.109 15.518 -47.144 1.00 81.75 110 ASP A C 1
ATOM 837 O O . ASP A 1 110 ? 31.268 15.334 -48.351 1.00 81.75 110 ASP A O 1
ATOM 841 N N . HIS A 1 111 ? 30.301 16.465 -46.668 1.00 79.25 111 HIS A N 1
ATOM 842 C CA . HIS A 1 111 ? 29.619 17.443 -47.517 1.00 79.25 111 HIS A CA 1
ATOM 843 C C . HIS A 1 111 ? 30.497 18.661 -47.848 1.00 79.25 111 HIS A C 1
ATOM 845 O O . HIS A 1 111 ? 30.012 19.623 -48.442 1.00 79.25 111 HIS A O 1
ATOM 851 N N . GLY A 1 112 ? 31.787 18.614 -47.503 1.00 76.62 112 GLY A N 1
ATOM 852 C CA . GLY A 1 112 ? 32.782 19.601 -47.905 1.00 76.62 112 GLY A CA 1
ATOM 853 C C . GLY A 1 112 ? 32.889 20.818 -46.992 1.00 76.62 112 GLY A C 1
ATOM 854 O O . GLY A 1 112 ? 33.530 21.783 -47.391 1.00 76.62 112 GLY A O 1
ATOM 855 N N . PHE A 1 113 ? 32.299 20.807 -45.792 1.00 81.88 113 PHE A N 1
ATOM 856 C CA . PHE A 1 113 ? 32.498 21.877 -44.807 1.00 81.88 113 PHE A CA 1
ATOM 857 C C . PHE A 1 113 ? 33.851 21.742 -44.095 1.00 81.88 113 PHE A C 1
ATOM 859 O O . PHE A 1 113 ? 34.345 20.636 -43.872 1.00 81.88 113 PHE A O 1
ATOM 866 N N . ASP A 1 114 ? 34.431 22.875 -43.691 1.00 85.50 114 ASP A N 1
ATOM 867 C CA . ASP A 1 114 ? 35.621 22.903 -42.836 1.00 85.50 114 ASP A CA 1
ATOM 868 C C . ASP A 1 114 ? 35.171 22.869 -41.369 1.00 85.50 114 ASP A C 1
ATOM 870 O O . ASP A 1 114 ? 34.713 23.875 -40.825 1.00 85.50 114 ASP A O 1
ATOM 874 N N . VAL A 1 115 ? 35.204 21.689 -40.743 1.00 89.25 115 VAL A N 1
ATOM 875 C CA . VAL A 1 115 ? 34.564 21.462 -39.439 1.00 89.25 115 VAL A CA 1
ATOM 876 C C . VAL A 1 115 ? 35.532 21.773 -38.303 1.00 89.25 115 VAL A C 1
ATOM 878 O O . VAL A 1 115 ? 36.599 21.175 -38.191 1.00 89.25 115 VAL A O 1
ATOM 881 N N . TRP A 1 116 ? 35.125 22.672 -37.416 1.00 91.25 116 TRP A N 1
ATOM 882 C CA . TRP A 1 116 ? 35.847 23.082 -36.219 1.00 91.25 116 TRP A CA 1
ATOM 883 C C . TRP A 1 116 ? 35.043 22.716 -34.973 1.00 91.25 116 TRP A C 1
ATOM 885 O O . TRP A 1 116 ? 33.839 22.947 -34.901 1.00 91.25 116 TRP A O 1
ATOM 895 N N . VAL A 1 117 ? 35.705 22.149 -33.972 1.00 89.69 117 VAL A N 1
ATOM 896 C CA . VAL A 1 117 ? 35.073 21.577 -32.779 1.00 89.69 117 VAL A CA 1
ATOM 897 C C . VAL A 1 117 ? 35.615 22.297 -31.559 1.00 89.69 117 VAL A C 1
ATOM 899 O O . VAL A 1 117 ? 36.764 22.095 -31.164 1.00 89.69 117 VAL A O 1
ATOM 902 N N . GLY A 1 118 ? 34.795 23.177 -30.992 1.00 86.69 118 GLY A N 1
ATOM 903 C CA . GLY A 1 118 ? 35.182 24.003 -29.856 1.00 86.69 118 GLY A CA 1
ATOM 904 C C . GLY A 1 118 ? 34.966 23.282 -28.533 1.00 86.69 118 GLY A C 1
ATOM 905 O O . GLY A 1 118 ? 33.864 22.800 -28.269 1.00 86.69 118 GLY A O 1
ATOM 906 N N . ASN A 1 119 ? 35.988 23.264 -27.674 1.00 82.06 119 ASN A N 1
ATOM 907 C CA . ASN A 1 119 ? 35.866 22.790 -26.298 1.00 82.06 119 ASN A CA 1
ATOM 908 C C . ASN A 1 119 ? 35.985 23.960 -25.326 1.00 82.06 119 ASN A C 1
ATOM 910 O O . ASN A 1 119 ? 36.915 24.763 -25.398 1.00 82.06 119 ASN A O 1
ATOM 914 N N . VAL A 1 120 ? 35.050 24.049 -24.381 1.00 76.12 120 VAL A N 1
ATOM 915 C CA . VAL A 1 120 ? 35.120 25.065 -23.323 1.00 76.12 120 VAL A CA 1
ATOM 916 C C . VAL A 1 120 ? 36.018 24.616 -22.168 1.00 76.12 120 VAL A C 1
ATOM 918 O O . VAL A 1 120 ? 36.352 23.438 -22.019 1.00 76.12 120 VAL A O 1
ATOM 921 N N . ARG A 1 121 ? 36.400 25.574 -21.319 1.00 71.62 121 ARG A N 1
ATOM 922 C CA . ARG A 1 121 ? 37.191 25.352 -20.099 1.00 71.62 121 ARG A CA 1
ATOM 923 C C . ARG A 1 121 ? 36.596 24.244 -19.213 1.00 71.62 121 ARG A C 1
ATOM 925 O O . ARG A 1 121 ? 35.381 24.169 -19.051 1.00 71.62 121 ARG A O 1
ATOM 932 N N . GLY A 1 122 ? 37.456 23.413 -18.620 1.00 63.31 122 GLY A N 1
ATOM 933 C CA . GLY A 1 122 ? 37.055 22.326 -17.712 1.00 63.31 122 GLY A CA 1
ATOM 934 C C . GLY A 1 122 ? 36.583 21.036 -18.396 1.00 63.31 122 GLY A C 1
ATOM 935 O O . GLY A 1 122 ? 36.239 20.081 -17.707 1.00 63.31 122 GLY A O 1
ATOM 936 N N . THR A 1 123 ? 36.581 20.985 -19.729 1.00 67.38 123 THR A N 1
ATOM 937 C CA . THR A 1 123 ? 36.350 19.749 -20.492 1.00 67.38 123 THR A CA 1
ATOM 938 C C . THR A 1 123 ? 37.632 18.924 -20.604 1.00 67.38 123 THR A C 1
ATOM 940 O O . THR A 1 123 ? 38.730 19.479 -20.602 1.00 67.38 123 THR A O 1
ATOM 943 N N . ARG A 1 124 ? 37.495 17.598 -20.767 1.00 67.19 124 ARG A N 1
ATOM 944 C CA . ARG A 1 124 ? 38.617 16.647 -20.927 1.00 67.19 124 ARG A CA 1
ATOM 945 C C . ARG A 1 124 ? 39.586 17.028 -22.057 1.00 67.19 124 ARG A C 1
ATOM 947 O O . ARG A 1 124 ? 40.763 16.695 -21.985 1.00 67.19 124 ARG A O 1
ATOM 954 N N . TRP A 1 125 ? 39.100 17.742 -23.074 1.00 70.88 125 TRP A N 1
ATOM 955 C CA . TRP A 1 125 ? 39.859 18.119 -24.270 1.00 70.88 125 TRP A CA 1
ATOM 956 C C . TRP A 1 125 ? 40.482 19.525 -24.213 1.00 70.88 125 TRP A C 1
ATOM 958 O O . TRP A 1 125 ? 41.130 19.930 -25.176 1.00 70.88 125 TRP A O 1
ATOM 968 N N . SER A 1 126 ? 40.313 20.264 -23.109 1.00 70.94 126 SER A N 1
ATOM 969 C CA . SER A 1 126 ? 40.977 21.554 -22.860 1.00 70.94 126 SER A CA 1
ATOM 970 C C . SER A 1 126 ? 42.036 21.411 -21.765 1.00 70.94 126 SER A C 1
ATOM 972 O O . SER A 1 126 ? 41.778 20.809 -20.724 1.00 70.94 126 SER A O 1
ATOM 974 N N . GLN A 1 127 ? 43.230 21.972 -21.969 1.00 60.50 127 GLN A N 1
ATOM 975 C CA . GLN A 1 127 ? 44.307 21.879 -20.980 1.00 60.50 127 GLN A CA 1
ATOM 976 C C . GLN A 1 127 ? 44.087 22.883 -19.836 1.00 60.50 127 GLN A C 1
ATOM 978 O O . GLN A 1 127 ? 43.906 24.081 -20.048 1.00 60.50 127 GLN A O 1
ATOM 983 N N . GLY A 1 128 ? 44.074 22.382 -18.598 1.00 54.38 128 GLY A N 1
ATOM 984 C CA . GLY A 1 128 ? 43.984 23.210 -17.394 1.00 54.38 128 GLY A CA 1
ATOM 985 C C . GLY A 1 128 ? 45.185 24.152 -17.213 1.00 54.38 128 GLY A C 1
ATOM 986 O O . GLY A 1 128 ? 46.241 23.966 -17.810 1.00 54.38 128 GLY A O 1
ATOM 987 N N . VAL A 1 129 ? 44.988 25.177 -16.380 1.00 42.72 129 VAL A N 1
ATOM 988 C CA . VAL A 1 129 ? 45.888 26.319 -16.102 1.00 42.72 129 VAL A CA 1
ATOM 989 C C . VAL A 1 129 ? 47.349 25.911 -15.817 1.00 42.72 129 VAL A C 1
ATOM 991 O O . VAL A 1 129 ? 47.568 24.933 -15.100 1.00 42.72 129 VAL A O 1
ATOM 994 N N . PRO A 1 130 ? 48.359 26.713 -16.218 1.00 39.38 130 PRO A N 1
ATOM 995 C CA . PRO A 1 130 ? 49.668 26.703 -15.565 1.00 39.38 130 PRO A CA 1
ATOM 996 C C . PRO A 1 130 ? 49.532 26.948 -14.050 1.00 39.38 130 PRO A C 1
ATOM 998 O O . PRO A 1 130 ? 48.693 27.731 -13.616 1.00 39.38 130 PRO A O 1
ATOM 1001 N N . CYS A 1 131 ? 50.383 26.303 -13.252 1.00 31.09 131 CYS A N 1
ATOM 1002 C CA . CYS A 1 131 ? 50.323 26.087 -11.791 1.00 31.09 131 CYS A CA 1
ATOM 1003 C C . CYS A 1 131 ? 50.106 27.312 -10.844 1.00 31.09 131 CYS A C 1
ATOM 1005 O O . CYS A 1 131 ? 50.166 27.156 -9.630 1.00 31.09 131 CYS A O 1
ATOM 1007 N N . PHE A 1 132 ? 49.846 28.533 -11.325 1.00 38.50 132 PHE A N 1
ATOM 1008 C CA . PHE A 1 132 ? 49.877 29.757 -10.505 1.00 38.50 132 PHE A CA 1
ATOM 1009 C C . PHE A 1 132 ? 48.529 30.414 -10.143 1.00 38.50 132 PHE A C 1
ATOM 1011 O O . PHE A 1 132 ? 48.537 31.450 -9.482 1.00 38.50 132 PHE A O 1
ATOM 1018 N N . ILE A 1 133 ? 47.365 29.849 -10.497 1.00 39.72 133 ILE A N 1
ATOM 1019 C CA . ILE A 1 133 ? 46.054 30.461 -10.166 1.00 39.72 133 ILE A CA 1
ATOM 1020 C C . ILE A 1 133 ? 45.053 29.403 -9.667 1.00 39.72 133 ILE A C 1
ATOM 1022 O O . ILE A 1 133 ? 44.094 29.057 -10.350 1.00 39.72 133 ILE A O 1
ATOM 1026 N N . LEU A 1 134 ? 45.267 28.865 -8.459 1.00 39.19 134 LEU A N 1
ATOM 1027 C CA . LEU A 1 134 ? 44.411 27.805 -7.892 1.00 39.19 134 LEU A CA 1
ATOM 1028 C C . LEU A 1 134 ? 43.255 28.320 -7.007 1.00 39.19 134 LEU A C 1
ATOM 1030 O O . LEU A 1 134 ? 42.378 27.546 -6.643 1.00 39.19 134 LEU A O 1
ATOM 1034 N N . HIS A 1 135 ? 43.209 29.614 -6.673 1.00 35.53 135 HIS A N 1
ATOM 1035 C CA . HIS A 1 135 ? 42.202 30.153 -5.740 1.00 35.53 135 HIS A CA 1
ATOM 1036 C C . HIS A 1 135 ? 40.971 30.808 -6.409 1.00 35.53 135 HIS A C 1
ATOM 1038 O O . HIS A 1 135 ? 40.037 31.188 -5.702 1.00 35.53 135 HIS A O 1
ATOM 1044 N N . HIS A 1 136 ? 40.943 30.926 -7.747 1.00 41.72 136 HIS A N 1
ATOM 1045 C CA . HIS A 1 136 ? 39.857 31.557 -8.534 1.00 41.72 136 HIS A CA 1
ATOM 1046 C C . HIS A 1 136 ? 39.476 30.821 -9.837 1.00 41.72 136 HIS A C 1
ATOM 1048 O O . HIS A 1 136 ? 38.683 31.329 -10.632 1.00 41.72 136 HIS A O 1
ATOM 1054 N N . PHE A 1 137 ? 39.955 29.588 -10.040 1.00 48.31 137 PHE A N 1
ATOM 1055 C CA . PHE A 1 137 ? 39.258 28.638 -10.922 1.00 48.31 137 PHE A CA 1
ATOM 1056 C C . PHE A 1 137 ? 37.800 28.521 -10.409 1.00 48.31 137 PHE A C 1
ATOM 1058 O O . PHE A 1 137 ? 37.560 28.861 -9.274 1.00 48.31 137 PHE A O 1
ATOM 1065 N N . TRP A 1 138 ? 36.768 28.108 -11.121 1.00 49.81 138 TRP A N 1
ATOM 1066 C CA . TRP A 1 138 ? 35.359 28.073 -10.645 1.00 49.81 138 TRP A CA 1
ATOM 1067 C C . TRP A 1 138 ? 34.643 29.419 -10.376 1.00 49.81 138 TRP A C 1
ATOM 1069 O O . TRP A 1 138 ? 33.422 29.414 -10.243 1.00 49.81 138 TRP A O 1
ATOM 1079 N N . GLY A 1 139 ? 35.324 30.570 -10.359 1.00 43.56 139 GLY A N 1
ATOM 1080 C CA . GLY A 1 139 ? 34.717 31.886 -10.104 1.00 43.56 139 GLY A CA 1
ATOM 1081 C C . GLY A 1 139 ? 34.165 32.619 -11.335 1.00 43.56 139 GLY A C 1
ATOM 1082 O O . GLY A 1 139 ? 34.378 33.822 -11.445 1.00 43.56 139 GLY A O 1
ATOM 1083 N N . TRP A 1 140 ? 33.513 31.936 -12.285 1.00 57.34 140 TRP A N 1
ATOM 1084 C CA . TRP A 1 140 ? 33.104 32.543 -13.568 1.00 57.34 140 TRP A CA 1
ATOM 1085 C C . TRP A 1 140 ? 31.588 32.709 -13.702 1.00 57.34 140 TRP A C 1
ATOM 1087 O O . TRP A 1 140 ? 30.818 31.812 -13.352 1.00 57.34 140 TRP A O 1
ATOM 1097 N N . SER A 1 141 ? 31.150 33.829 -14.281 1.00 52.28 141 SER A N 1
ATOM 1098 C CA . SER A 1 141 ? 29.751 34.039 -14.659 1.00 52.28 141 SER A CA 1
ATOM 1099 C C . SER A 1 141 ? 29.442 33.447 -16.044 1.00 52.28 141 SER A C 1
ATOM 1101 O O . SER A 1 141 ? 30.334 33.163 -16.847 1.00 52.28 141 SER A O 1
ATOM 1103 N N . ARG A 1 142 ? 28.150 33.276 -16.366 1.00 53.41 142 ARG A N 1
ATOM 1104 C CA . ARG A 1 142 ? 27.718 32.834 -17.709 1.00 53.41 142 ARG A CA 1
ATOM 1105 C C . ARG A 1 142 ? 28.166 33.794 -18.814 1.00 53.41 142 ARG A C 1
ATOM 1107 O O . ARG A 1 142 ? 28.489 33.331 -19.904 1.00 53.41 142 ARG A O 1
ATOM 1114 N N . GLN A 1 143 ? 28.203 35.100 -18.535 1.00 57.34 143 GLN A N 1
ATOM 1115 C CA . GLN A 1 143 ? 28.734 36.100 -19.462 1.00 57.34 143 GLN A CA 1
ATOM 1116 C C . GLN A 1 143 ? 30.224 35.866 -19.751 1.00 57.34 143 GLN A C 1
ATOM 1118 O O . GLN A 1 143 ? 30.621 35.926 -20.911 1.00 57.34 143 GLN A O 1
ATOM 1123 N N . ASP A 1 144 ? 31.032 35.531 -18.742 1.00 63.00 144 ASP A N 1
ATOM 1124 C CA . ASP A 1 144 ? 32.481 35.345 -18.913 1.00 63.00 144 ASP A CA 1
ATOM 1125 C C . ASP A 1 144 ? 32.805 34.148 -19.821 1.00 63.00 144 ASP A C 1
ATOM 1127 O O . ASP A 1 144 ? 33.665 34.239 -20.697 1.00 63.00 144 ASP A O 1
ATOM 1131 N N . LEU A 1 145 ? 32.069 33.036 -19.685 1.00 63.59 145 LEU A N 1
ATOM 1132 C CA . LEU A 1 145 ? 32.254 31.862 -20.550 1.00 63.59 145 LEU A CA 1
ATOM 1133 C C . LEU A 1 145 ? 31.977 32.172 -22.028 1.00 63.59 145 LEU A C 1
ATOM 1135 O O . LEU A 1 145 ? 32.697 31.691 -22.902 1.00 63.59 145 LEU A O 1
ATOM 1139 N N . ALA A 1 146 ? 30.938 32.959 -22.310 1.00 63.22 146 ALA A N 1
ATOM 1140 C CA . ALA A 1 146 ? 30.583 33.347 -23.670 1.00 63.22 146 ALA A CA 1
ATOM 1141 C C . ALA A 1 146 ? 31.592 34.350 -24.251 1.00 63.22 146 ALA A C 1
ATOM 1143 O O . ALA A 1 146 ? 32.092 34.159 -25.359 1.00 63.22 146 ALA A O 1
ATOM 1144 N N . MET A 1 147 ? 31.930 35.386 -23.481 1.00 65.94 147 MET A N 1
ATOM 1145 C CA . MET A 1 147 ? 32.750 36.509 -23.939 1.00 65.94 147 MET A CA 1
ATOM 1146 C C . MET A 1 147 ? 34.223 36.147 -24.144 1.00 65.94 147 MET A C 1
ATOM 1148 O O . MET A 1 147 ? 34.848 36.724 -25.030 1.00 65.94 147 MET A O 1
ATOM 1152 N N . TYR A 1 148 ? 34.773 35.204 -23.369 1.00 71.94 148 TYR A N 1
ATOM 1153 C CA . TYR A 1 148 ? 36.190 34.832 -23.462 1.00 71.94 148 TYR A CA 1
ATOM 1154 C C . TYR A 1 148 ? 36.450 33.552 -24.258 1.00 71.94 148 TYR A C 1
ATOM 1156 O O . TYR A 1 148 ? 37.472 33.478 -24.932 1.00 71.94 148 TYR A O 1
ATOM 1164 N N . ASN A 1 149 ? 35.558 32.553 -24.224 1.00 77.00 149 ASN A N 1
ATOM 1165 C CA . ASN A 1 149 ? 35.812 31.296 -24.939 1.00 77.00 149 ASN A CA 1
ATOM 1166 C C . ASN A 1 149 ? 35.370 31.385 -26.406 1.00 77.00 149 ASN A C 1
ATOM 1168 O O . ASN A 1 149 ? 36.166 31.129 -27.306 1.00 77.00 149 ASN A O 1
ATOM 1172 N N . LEU A 1 150 ? 34.105 31.746 -26.665 1.00 81.81 150 LEU A N 1
ATOM 1173 C CA . LEU A 1 150 ? 33.569 31.713 -28.030 1.00 81.81 150 LEU A CA 1
ATOM 1174 C C . LEU A 1 150 ? 34.190 32.790 -28.921 1.00 81.81 150 LEU A C 1
ATOM 1176 O O . LEU A 1 150 ? 34.518 32.511 -30.072 1.00 81.81 150 LEU A O 1
ATOM 1180 N N . ALA A 1 151 ? 34.387 33.995 -28.386 1.00 83.00 151 ALA A N 1
ATOM 1181 C CA . ALA A 1 151 ? 34.996 35.092 -29.132 1.00 83.00 151 ALA A CA 1
ATOM 1182 C C . ALA A 1 151 ? 36.402 34.730 -29.644 1.00 83.00 151 ALA A C 1
ATOM 1184 O O . ALA A 1 151 ? 36.701 34.958 -30.814 1.00 83.00 151 ALA A O 1
ATOM 1185 N N . GLU A 1 152 ? 37.239 34.112 -28.805 1.00 86.56 152 GLU A N 1
ATOM 1186 C CA . GLU A 1 152 ? 38.603 33.725 -29.188 1.00 86.56 152 GLU A CA 1
ATOM 1187 C C . GLU A 1 152 ? 38.624 32.563 -30.188 1.00 86.56 152 GLU A C 1
ATOM 1189 O O . GLU A 1 152 ? 39.390 32.601 -31.150 1.00 86.56 152 GLU A O 1
ATOM 1194 N N . MET A 1 153 ? 37.724 31.581 -30.047 1.00 87.94 153 MET A N 1
ATOM 1195 C CA . MET A 1 153 ? 37.574 30.515 -31.047 1.00 87.94 153 MET A CA 1
ATOM 1196 C C . MET A 1 153 ? 37.158 31.072 -32.417 1.00 87.94 153 MET A C 1
ATOM 1198 O O . MET A 1 153 ? 37.763 30.722 -33.428 1.00 87.94 153 MET A O 1
ATOM 1202 N N . ILE A 1 154 ? 36.177 31.981 -32.466 1.00 87.56 154 ILE A N 1
ATOM 1203 C CA . ILE A 1 154 ? 35.730 32.606 -33.723 1.00 87.56 154 ILE A CA 1
ATOM 1204 C C . ILE A 1 154 ? 36.834 33.481 -34.325 1.00 87.56 154 ILE A C 1
ATOM 1206 O O . ILE A 1 154 ? 37.074 33.409 -35.528 1.00 87.56 154 ILE A O 1
ATOM 1210 N N . ASN A 1 155 ? 37.542 34.272 -33.514 1.00 88.50 155 ASN A N 1
ATOM 1211 C CA . ASN A 1 155 ? 38.661 35.095 -33.980 1.00 88.50 155 ASN A CA 1
ATOM 1212 C C . ASN A 1 155 ? 39.783 34.252 -34.592 1.00 88.50 155 ASN A C 1
ATOM 1214 O O . ASN A 1 155 ? 40.336 34.622 -35.631 1.00 88.50 155 ASN A O 1
ATOM 1218 N N . TYR A 1 156 ? 40.108 33.122 -33.964 1.00 89.38 156 TYR A N 1
ATOM 1219 C CA . TYR A 1 156 ? 41.117 32.201 -34.465 1.00 89.38 156 TYR A CA 1
ATOM 1220 C C . TYR A 1 156 ? 40.690 31.552 -35.785 1.00 89.38 156 TYR A C 1
ATOM 1222 O O . TYR A 1 156 ? 41.442 31.579 -36.755 1.00 89.38 156 TYR A O 1
ATOM 1230 N N . ILE A 1 157 ? 39.461 31.031 -35.866 1.00 88.62 157 ILE A N 1
ATOM 1231 C CA . ILE A 1 157 ? 38.955 30.400 -37.094 1.00 88.62 157 ILE A CA 1
ATOM 1232 C C . ILE A 1 157 ? 38.880 31.426 -38.226 1.00 88.62 157 ILE A C 1
ATOM 1234 O O . ILE A 1 157 ? 39.322 31.146 -39.339 1.00 88.62 157 ILE A O 1
ATOM 1238 N N . TYR A 1 158 ? 38.388 32.635 -37.947 1.00 86.62 158 TYR A N 1
ATOM 1239 C CA . TYR A 1 158 ? 38.309 33.707 -38.935 1.00 86.62 158 TYR A CA 1
ATOM 1240 C C . TYR A 1 158 ? 39.698 34.132 -39.430 1.00 86.62 158 TYR A C 1
ATOM 1242 O O . TYR A 1 158 ? 39.880 34.320 -40.628 1.00 86.62 158 TYR A O 1
ATOM 1250 N N . SER A 1 159 ? 40.705 34.233 -38.553 1.00 87.69 159 SER A N 1
ATOM 1251 C CA . SER A 1 159 ? 42.074 34.572 -38.976 1.00 87.69 159 SER A CA 1
ATOM 1252 C C . SER A 1 159 ? 42.750 33.445 -39.764 1.00 87.69 159 SER A C 1
ATOM 1254 O O . SER A 1 159 ? 43.482 33.714 -40.714 1.00 87.69 159 SER A O 1
ATOM 1256 N N . ALA A 1 160 ? 42.463 32.185 -39.428 1.00 83.81 160 ALA A N 1
ATOM 1257 C CA . ALA A 1 160 ? 43.015 31.018 -40.111 1.00 83.81 160 ALA A CA 1
ATOM 1258 C C . ALA A 1 160 ? 42.368 30.749 -41.484 1.00 83.81 160 ALA A C 1
ATOM 1260 O O . ALA A 1 160 ? 43.027 30.240 -42.398 1.00 83.81 160 ALA A O 1
ATOM 1261 N N . THR A 1 161 ? 41.078 31.061 -41.635 1.00 82.94 161 THR A N 1
ATOM 1262 C CA . THR A 1 161 ? 40.282 30.749 -42.838 1.00 82.94 161 THR A CA 1
ATOM 1263 C C . THR A 1 161 ? 39.976 31.966 -43.709 1.00 82.94 161 THR A C 1
ATOM 1265 O O . THR A 1 161 ? 39.599 31.795 -44.867 1.00 82.94 161 THR A O 1
ATOM 1268 N N . ASN A 1 162 ? 40.141 33.182 -43.176 1.00 84.44 162 ASN A N 1
ATOM 1269 C CA . ASN A 1 162 ? 39.746 34.450 -43.796 1.00 84.44 162 ASN A CA 1
ATOM 1270 C C . ASN A 1 162 ? 38.295 34.441 -44.326 1.00 84.44 162 ASN A C 1
ATOM 1272 O O . ASN A 1 162 ? 37.987 35.069 -45.337 1.00 84.44 162 ASN A O 1
ATOM 1276 N N . SER A 1 163 ? 37.419 33.677 -43.668 1.00 83.88 163 SER A N 1
ATOM 1277 C CA . SER A 1 163 ? 36.030 33.440 -44.060 1.00 83.88 163 SER A CA 1
ATOM 1278 C C . SER A 1 163 ? 35.118 33.559 -42.846 1.00 83.88 163 SER A C 1
ATOM 1280 O O . SER A 1 163 ? 35.505 33.216 -41.727 1.00 83.88 163 SER A O 1
ATOM 1282 N N . LYS A 1 164 ? 33.889 34.037 -43.061 1.00 82.62 164 LYS A N 1
ATOM 1283 C CA . LYS A 1 164 ? 32.887 34.105 -41.996 1.00 82.62 164 LYS A CA 1
ATOM 1284 C C . LYS A 1 164 ? 32.476 32.705 -41.541 1.00 82.62 164 LYS A C 1
ATOM 1286 O O . LYS A 1 164 ? 32.353 31.790 -42.352 1.00 82.62 164 LYS A O 1
ATOM 1291 N N . VAL A 1 165 ? 32.254 32.560 -40.238 1.00 84.69 165 VAL A N 1
ATOM 1292 C CA . VAL A 1 165 ? 32.053 31.263 -39.579 1.00 84.69 165 VAL A CA 1
ATOM 1293 C C . VAL A 1 165 ? 30.569 30.960 -39.409 1.00 84.69 165 VAL A C 1
ATOM 1295 O O . VAL A 1 165 ? 29.803 31.810 -38.959 1.00 84.69 165 VAL A O 1
ATOM 1298 N N . PHE A 1 166 ? 30.156 29.736 -39.727 1.00 85.00 166 PHE A N 1
ATOM 1299 C CA . PHE A 1 166 ? 28.853 29.200 -39.343 1.00 85.00 166 PHE A CA 1
ATOM 1300 C C . PHE A 1 166 ? 28.944 28.613 -37.938 1.00 85.00 166 PHE A C 1
ATOM 1302 O O . PHE A 1 166 ? 29.805 27.782 -37.678 1.00 85.00 166 PHE A O 1
ATOM 1309 N N . VAL A 1 167 ? 28.073 29.015 -37.017 1.00 81.94 167 VAL A N 1
ATOM 1310 C CA . VAL A 1 167 ? 28.133 28.548 -35.622 1.00 81.94 167 VAL A CA 1
ATOM 1311 C C . VAL A 1 167 ? 26.922 27.677 -35.312 1.00 81.94 167 VAL A C 1
ATOM 1313 O O . VAL A 1 167 ? 25.783 28.110 -35.488 1.00 81.94 167 VAL A O 1
ATOM 1316 N N . LEU A 1 168 ? 27.153 26.458 -34.827 1.00 82.69 168 LEU A N 1
ATOM 1317 C CA . LEU A 1 168 ? 26.107 25.521 -34.426 1.00 82.69 168 LEU A CA 1
ATOM 1318 C C . LEU A 1 168 ? 26.289 25.133 -32.959 1.00 82.69 168 LEU A C 1
ATOM 1320 O O . LEU A 1 168 ? 27.319 24.584 -32.572 1.00 82.69 168 LEU A O 1
ATOM 1324 N N . GLY A 1 169 ? 25.275 25.418 -32.141 1.00 77.25 169 GLY A N 1
ATOM 1325 C CA . GLY A 1 169 ? 25.266 25.092 -30.715 1.00 77.25 169 GLY A CA 1
ATOM 1326 C C . GLY A 1 169 ? 24.183 24.084 -30.346 1.00 77.25 169 GLY A C 1
ATOM 1327 O O . GLY A 1 169 ? 23.060 24.167 -30.846 1.00 77.25 169 GLY A O 1
ATOM 1328 N N . HIS A 1 170 ? 24.512 23.160 -29.440 1.00 73.56 170 HIS A N 1
ATOM 1329 C CA . HIS A 1 170 ? 23.560 22.230 -28.828 1.00 73.56 170 HIS A CA 1
ATOM 1330 C C . HIS A 1 170 ? 23.336 22.561 -27.345 1.00 73.56 170 HIS A C 1
ATOM 1332 O O . HIS A 1 170 ? 24.302 22.663 -26.585 1.00 73.56 170 HIS A O 1
ATOM 1338 N N . SER A 1 171 ? 22.073 22.664 -26.908 1.00 64.81 171 SER A N 1
ATOM 1339 C CA . SER A 1 171 ? 21.700 22.872 -25.498 1.00 64.81 171 SER A CA 1
ATOM 1340 C C . SER A 1 171 ? 22.471 24.046 -24.871 1.00 64.81 171 SER A C 1
ATOM 1342 O O . SER A 1 171 ? 22.382 25.162 -25.351 1.00 64.81 171 SER A O 1
ATOM 1344 N N . GLN A 1 172 ? 23.297 23.843 -23.844 1.00 51.97 172 GLN A N 1
ATOM 1345 C CA . GLN A 1 172 ? 24.049 24.931 -23.204 1.00 51.97 172 GLN A CA 1
ATOM 1346 C C . GLN A 1 172 ? 25.089 25.629 -24.099 1.00 51.97 172 GLN A C 1
ATOM 1348 O O . GLN A 1 172 ? 25.514 26.734 -23.755 1.00 51.97 172 GLN A O 1
ATOM 1353 N N . GLY A 1 173 ? 25.439 25.056 -25.257 1.00 55.06 173 GLY A N 1
ATOM 1354 C CA . GLY A 1 173 ? 26.159 25.769 -26.315 1.00 55.06 173 GLY A CA 1
ATOM 1355 C C . GLY A 1 173 ? 25.421 27.039 -26.765 1.00 55.06 173 GLY A C 1
ATOM 1356 O O . GLY A 1 173 ? 26.066 27.993 -27.185 1.00 55.06 173 GLY A O 1
ATOM 1357 N N . GLU A 1 174 ? 24.095 27.105 -26.565 1.00 57.28 174 GLU A N 1
ATOM 1358 C CA . GLU A 1 174 ? 23.245 28.300 -26.699 1.00 57.28 174 GLU A CA 1
ATOM 1359 C C . GLU A 1 174 ? 23.734 29.477 -25.843 1.00 57.28 174 GLU A C 1
ATOM 1361 O O . GLU A 1 174 ? 23.634 30.631 -26.258 1.00 57.28 174 GLU A O 1
ATOM 1366 N N . MET A 1 175 ? 24.307 29.220 -24.662 1.00 55.62 175 MET A N 1
ATOM 1367 C CA . MET A 1 175 ? 24.744 30.285 -23.754 1.00 55.62 175 MET A CA 1
ATOM 1368 C C . MET A 1 175 ? 26.002 31.005 -24.247 1.00 55.62 175 MET A C 1
ATOM 1370 O O . MET A 1 175 ? 26.224 32.159 -23.885 1.00 55.62 175 MET A O 1
ATOM 1374 N N . SER A 1 176 ? 26.793 30.375 -25.120 1.00 58.09 176 SER A N 1
ATOM 1375 C CA . SER A 1 176 ? 27.963 31.002 -25.736 1.00 58.09 176 SER A CA 1
ATOM 1376 C C . SER A 1 176 ? 27.589 32.075 -26.768 1.00 58.09 176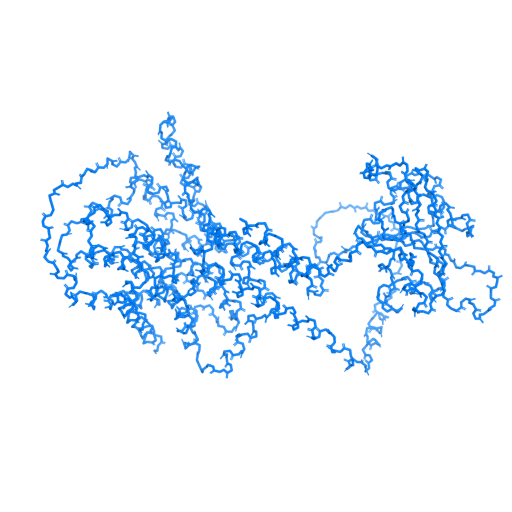 SER A C 1
ATOM 1378 O O . SER A 1 176 ? 28.380 32.983 -27.002 1.00 58.09 176 SER A O 1
ATOM 1380 N N . PHE A 1 177 ? 26.362 32.060 -27.307 1.00 62.47 177 PHE A N 1
ATOM 1381 C CA . PHE A 1 177 ? 25.883 33.021 -28.315 1.00 62.47 177 PHE A CA 1
ATOM 1382 C C . PHE A 1 177 ? 25.721 34.445 -27.758 1.00 62.47 177 PHE A C 1
ATOM 1384 O O . PHE A 1 177 ? 25.635 35.401 -28.528 1.00 62.47 177 PHE A O 1
ATOM 1391 N N . VAL A 1 178 ? 25.774 34.624 -26.430 1.00 61.75 178 VAL A N 1
ATOM 1392 C CA . VAL A 1 178 ? 25.888 35.947 -25.787 1.00 61.75 178 VAL A CA 1
ATOM 1393 C C . VAL A 1 178 ? 27.125 36.714 -26.288 1.00 61.75 178 VAL A C 1
ATOM 1395 O O . VAL A 1 178 ? 27.115 37.944 -26.288 1.00 61.75 178 VAL A O 1
ATOM 1398 N N . ALA A 1 179 ? 28.151 36.028 -26.808 1.00 61.75 179 ALA A N 1
ATOM 1399 C CA . ALA A 1 179 ? 29.310 36.656 -27.446 1.00 61.75 179 ALA A CA 1
ATOM 1400 C C . ALA A 1 179 ? 28.943 37.547 -28.648 1.00 61.75 179 ALA A C 1
ATOM 1402 O O . ALA A 1 179 ? 29.664 38.498 -28.937 1.00 61.75 179 ALA A O 1
ATOM 1403 N N . PHE A 1 180 ? 27.806 37.302 -29.312 1.00 72.62 180 PHE A N 1
ATOM 1404 C CA . PHE A 1 180 ? 27.332 38.128 -30.432 1.00 72.62 180 PHE A CA 1
ATOM 1405 C C . PHE A 1 180 ? 26.803 39.499 -30.011 1.00 72.62 180 PHE A C 1
ATOM 1407 O O . PHE A 1 180 ? 26.489 40.325 -30.862 1.00 72.62 180 PHE A O 1
ATOM 1414 N N . THR A 1 181 ? 26.745 39.780 -28.707 1.00 70.88 181 THR A N 1
ATOM 1415 C CA . THR A 1 181 ? 26.571 41.153 -28.221 1.00 70.88 181 THR A CA 1
ATOM 1416 C C . THR A 1 181 ? 27.785 42.038 -28.537 1.00 70.88 181 THR A C 1
ATOM 1418 O O . THR A 1 181 ? 27.641 43.258 -28.568 1.00 70.88 181 THR A O 1
ATOM 1421 N N . GLN A 1 182 ? 28.957 41.450 -28.826 1.00 75.19 182 GLN A N 1
ATOM 1422 C CA . GLN A 1 182 ? 30.113 42.165 -29.369 1.00 75.19 182 GLN A CA 1
ATOM 1423 C C . GLN A 1 182 ? 29.982 42.294 -30.898 1.00 75.19 182 GLN A C 1
ATOM 1425 O O . GLN A 1 182 ? 30.058 41.276 -31.596 1.00 75.19 182 GLN A O 1
ATOM 1430 N N . PRO A 1 183 ? 29.839 43.514 -31.446 1.00 77.31 183 PRO A N 1
ATOM 1431 C CA . PRO A 1 183 ? 29.664 43.713 -32.886 1.00 77.31 183 PRO A CA 1
ATOM 1432 C C . PRO A 1 183 ? 30.851 43.174 -33.702 1.00 77.31 183 PRO A C 1
ATOM 1434 O O . PRO A 1 183 ? 30.645 42.568 -34.748 1.00 77.31 183 PRO A O 1
ATOM 1437 N N . GLU A 1 184 ? 32.075 43.266 -33.167 1.00 81.38 184 GLU A N 1
ATOM 1438 C CA . GLU A 1 184 ? 33.295 42.744 -33.806 1.00 81.38 184 GLU A CA 1
ATOM 1439 C C . GLU A 1 184 ? 33.285 41.220 -34.021 1.00 81.38 184 GLU A C 1
ATOM 1441 O O . GLU A 1 184 ? 33.936 40.719 -34.937 1.00 81.38 184 GLU A O 1
ATOM 1446 N N . ILE A 1 185 ? 32.571 40.467 -33.176 1.00 81.19 185 ILE A N 1
ATOM 1447 C CA . ILE A 1 185 ? 32.433 39.009 -33.305 1.00 81.19 185 ILE A CA 1
ATOM 1448 C C . ILE A 1 185 ? 31.260 38.667 -34.221 1.00 81.19 185 ILE A C 1
ATOM 1450 O O . ILE A 1 185 ? 31.375 37.763 -35.046 1.00 81.19 185 ILE A O 1
ATOM 1454 N N . ALA A 1 186 ? 30.153 39.406 -34.116 1.00 79.12 186 ALA A N 1
ATOM 1455 C CA . ALA A 1 186 ? 28.979 39.204 -34.960 1.00 79.12 186 ALA A CA 1
ATOM 1456 C C . ALA A 1 186 ? 29.289 39.412 -36.456 1.00 79.12 186 ALA A C 1
ATOM 1458 O O . ALA A 1 186 ? 28.799 38.654 -37.286 1.00 79.12 186 ALA A O 1
ATOM 1459 N N . GLU A 1 187 ? 30.156 40.370 -36.809 1.00 82.69 187 GLU A N 1
ATOM 1460 C CA . GLU A 1 187 ? 30.578 40.604 -38.202 1.00 82.69 187 GLU A CA 1
ATOM 1461 C C . GLU A 1 187 ? 31.382 39.440 -38.812 1.00 82.69 187 GLU A C 1
ATOM 1463 O O . GLU A 1 187 ? 31.413 39.280 -40.035 1.00 82.69 187 GLU A O 1
ATOM 1468 N N . LYS A 1 188 ? 31.995 38.598 -37.969 1.00 83.69 188 LYS A N 1
ATOM 1469 C CA . LYS A 1 188 ? 32.796 37.428 -38.372 1.00 83.69 188 LYS A CA 1
ATOM 1470 C C . LYS A 1 188 ? 31.969 36.144 -38.495 1.00 83.69 188 LYS A C 1
ATOM 1472 O O . LYS A 1 188 ? 32.520 35.102 -38.850 1.00 83.69 188 LYS A O 1
ATOM 1477 N N . VAL A 1 189 ? 30.665 36.201 -38.219 1.00 82.75 189 VAL A N 1
ATOM 1478 C CA . VAL A 1 189 ? 29.742 35.059 -38.268 1.00 82.75 189 VAL A CA 1
ATOM 1479 C C . VAL A 1 189 ? 28.779 35.215 -39.438 1.00 82.75 189 VAL A C 1
ATOM 1481 O O . VAL A 1 189 ? 28.163 36.261 -39.613 1.00 82.75 189 VAL A O 1
ATOM 1484 N N . GLU A 1 190 ? 28.651 34.167 -40.251 1.00 79.00 190 GLU A N 1
ATOM 1485 C CA . GLU A 1 190 ? 27.756 34.168 -41.417 1.00 79.00 190 GLU A CA 1
ATOM 1486 C C . GLU A 1 190 ? 26.325 33.807 -41.011 1.00 79.00 190 GLU A C 1
ATOM 1488 O O . GLU A 1 190 ? 25.372 34.511 -41.337 1.00 79.00 190 GLU A O 1
ATOM 1493 N N . ALA A 1 191 ? 26.170 32.724 -40.248 1.00 76.50 191 ALA A N 1
ATOM 1494 C CA . ALA A 1 191 ? 24.903 32.341 -39.645 1.00 76.50 191 ALA A CA 1
ATOM 1495 C C . ALA A 1 191 ? 25.130 31.508 -38.383 1.00 76.50 191 ALA A C 1
ATOM 1497 O O . ALA A 1 191 ? 26.135 30.814 -38.228 1.00 76.50 191 ALA A O 1
ATOM 1498 N N . ALA A 1 192 ? 24.156 31.564 -37.484 1.00 75.88 192 ALA A N 1
ATOM 1499 C CA . ALA A 1 192 ? 24.205 30.935 -36.179 1.00 75.88 192 ALA A CA 1
ATOM 1500 C C . ALA A 1 192 ? 22.919 30.129 -35.957 1.00 75.88 192 ALA A C 1
ATOM 1502 O O . ALA A 1 192 ? 21.826 30.690 -36.016 1.00 75.88 192 ALA A O 1
ATOM 1503 N N . THR A 1 193 ? 23.037 28.818 -35.730 1.00 70.44 193 THR A N 1
ATOM 1504 C CA . THR A 1 193 ? 21.892 27.911 -35.547 1.00 70.44 193 THR A CA 1
ATOM 1505 C C . THR A 1 193 ? 21.951 27.218 -34.192 1.00 70.44 193 THR A C 1
ATOM 1507 O O . THR A 1 193 ? 22.990 26.710 -33.773 1.00 70.44 193 THR A O 1
ATOM 1510 N N . LEU A 1 194 ? 20.800 27.175 -33.522 1.00 66.38 194 LEU A N 1
ATOM 1511 C CA . LEU A 1 194 ? 20.612 26.504 -32.242 1.00 66.38 194 LEU A CA 1
ATOM 1512 C C . LEU A 1 194 ? 19.811 25.226 -32.458 1.00 66.38 194 LEU A C 1
ATOM 1514 O O . LEU A 1 194 ? 18.687 25.267 -32.966 1.00 66.38 194 LEU A O 1
ATOM 1518 N N . VAL A 1 195 ? 20.379 24.094 -32.058 1.00 61.78 195 VAL A N 1
ATOM 1519 C CA . VAL A 1 195 ? 19.665 22.819 -32.053 1.00 61.78 195 VAL A CA 1
ATOM 1520 C C . VAL A 1 195 ? 19.007 22.663 -30.685 1.00 61.78 195 VAL A C 1
ATOM 1522 O O . VAL A 1 195 ? 19.592 22.118 -29.752 1.00 61.78 195 VAL A O 1
ATOM 1525 N N . LEU A 1 196 ? 17.779 23.179 -30.573 1.00 49.00 196 LEU A N 1
ATOM 1526 C CA . LEU A 1 196 ? 16.914 22.943 -29.419 1.00 49.00 196 LEU A CA 1
ATOM 1527 C C . LEU A 1 196 ? 16.477 21.475 -29.420 1.00 49.00 196 LEU A C 1
ATOM 1529 O O . LEU A 1 196 ? 15.896 21.002 -30.402 1.00 49.00 196 LEU A O 1
ATOM 1533 N N . ALA A 1 197 ? 16.665 20.781 -28.299 1.00 43.81 197 ALA A N 1
ATOM 1534 C CA . ALA A 1 197 ? 15.977 19.524 -28.032 1.00 43.81 197 ALA A CA 1
ATOM 1535 C C . ALA A 1 197 ? 14.467 19.810 -27.940 1.00 43.81 197 ALA A C 1
ATOM 1537 O O . ALA A 1 197 ? 13.938 20.174 -26.890 1.00 43.81 197 ALA A O 1
ATOM 1538 N N . LYS A 1 198 ? 13.755 19.748 -29.070 1.00 33.97 198 LYS A N 1
ATOM 1539 C CA . LYS A 1 198 ? 12.313 19.990 -29.090 1.00 33.97 198 LYS A CA 1
ATOM 1540 C C . LYS A 1 198 ? 11.576 18.728 -28.657 1.00 33.97 198 LYS A C 1
ATOM 1542 O O . LYS A 1 198 ? 11.430 17.785 -29.431 1.00 33.97 198 LYS A O 1
ATOM 1547 N N . GLY A 1 199 ? 11.030 18.781 -27.445 1.00 30.44 199 GLY A N 1
ATOM 1548 C CA . GLY A 1 199 ? 9.874 17.986 -27.057 1.00 30.44 199 GLY A CA 1
ATOM 1549 C C . GLY A 1 199 ? 8.700 18.242 -28.010 1.00 30.44 199 GLY A C 1
ATOM 1550 O O . GLY A 1 199 ? 8.340 19.383 -28.310 1.00 30.44 199 GLY A O 1
ATOM 1551 N N . LEU A 1 200 ? 8.095 17.164 -28.499 1.00 26.41 200 LEU A N 1
ATOM 1552 C CA . LEU A 1 200 ? 6.840 17.190 -29.242 1.00 26.41 200 LEU A CA 1
ATOM 1553 C C . LEU A 1 200 ? 5.678 16.948 -28.272 1.00 26.41 200 LEU A C 1
ATOM 1555 O O . LEU A 1 200 ? 5.331 15.798 -28.025 1.00 26.41 200 LEU A O 1
ATOM 1559 N N . ARG A 1 201 ? 5.037 18.023 -27.781 1.00 23.33 201 ARG A N 1
ATOM 1560 C CA . ARG A 1 201 ? 3.568 18.212 -27.840 1.00 23.33 201 ARG A CA 1
ATOM 1561 C C . ARG A 1 201 ? 3.094 19.524 -27.190 1.00 23.33 201 ARG A C 1
ATOM 1563 O O . ARG A 1 201 ? 3.437 19.842 -26.064 1.00 23.33 201 ARG A O 1
ATOM 1570 N N . GLN A 1 202 ? 2.201 20.179 -27.938 1.00 26.28 202 GLN A N 1
ATOM 1571 C CA . GLN A 1 202 ? 1.233 21.226 -27.578 1.00 26.28 202 GLN A CA 1
ATOM 1572 C C . GLN A 1 202 ? 1.733 22.662 -27.328 1.00 26.28 202 GLN A C 1
ATOM 1574 O O . GLN A 1 202 ? 1.960 23.096 -26.207 1.00 26.28 202 GLN A O 1
ATOM 1579 N N . LEU A 1 203 ? 1.721 23.457 -28.404 1.00 25.58 203 LEU A N 1
ATOM 1580 C CA . LEU A 1 203 ? 1.413 24.888 -28.343 1.00 25.58 203 LEU A CA 1
ATOM 1581 C C . LEU A 1 203 ? -0.044 25.075 -28.781 1.00 25.58 203 LEU A C 1
ATOM 1583 O O . LEU A 1 203 ? -0.349 24.983 -29.968 1.00 25.58 203 LEU A O 1
ATOM 1587 N N . ASN A 1 204 ? -0.930 25.354 -27.826 1.00 29.80 204 ASN A N 1
ATOM 1588 C CA . ASN A 1 204 ? -2.226 25.979 -28.077 1.00 29.80 204 ASN A CA 1
ATOM 1589 C C . ASN A 1 204 ? -2.252 27.319 -27.324 1.00 29.80 204 ASN A C 1
ATOM 1591 O O . ASN A 1 204 ? -2.038 27.342 -26.117 1.00 29.80 204 ASN A O 1
ATOM 1595 N N . HIS A 1 205 ? -2.556 28.398 -28.065 1.00 27.94 205 HIS A N 1
ATOM 1596 C CA . HIS A 1 205 ? -2.699 29.809 -27.644 1.00 27.94 205 HIS A CA 1
ATOM 1597 C C . HIS A 1 205 ? -1.393 30.538 -27.233 1.00 27.94 205 HIS A C 1
ATOM 1599 O O . HIS A 1 205 ? -0.590 30.000 -26.495 1.00 27.94 205 HIS A O 1
ATOM 1605 N N . LYS A 1 206 ? -1.057 31.776 -27.641 1.00 26.50 206 LYS A N 1
ATOM 1606 C CA . LYS A 1 206 ? -1.731 32.906 -28.318 1.00 26.50 206 LYS A CA 1
ATOM 1607 C C . LYS A 1 206 ? -0.706 33.696 -29.164 1.00 26.50 206 LYS A C 1
ATOM 1609 O O . LYS A 1 206 ? 0.480 33.712 -28.872 1.00 26.50 206 LYS A O 1
ATOM 1614 N N . ARG A 1 207 ? -1.246 34.382 -30.179 1.00 31.67 207 ARG A N 1
ATOM 1615 C CA . ARG A 1 207 ? -0.673 35.380 -31.111 1.00 31.67 207 ARG A CA 1
ATOM 1616 C C . ARG A 1 207 ? 0.626 36.101 -30.690 1.00 31.67 207 ARG A C 1
ATOM 1618 O O . ARG A 1 207 ? 0.589 36.918 -29.777 1.00 31.67 207 ARG A O 1
ATOM 1625 N N . THR A 1 208 ? 1.606 36.069 -31.596 1.00 24.80 208 THR A N 1
ATOM 1626 C CA . THR A 1 208 ? 2.390 37.259 -31.981 1.00 24.80 208 THR A CA 1
ATOM 1627 C C . THR A 1 208 ? 2.769 37.173 -33.459 1.00 24.80 208 THR A C 1
ATOM 1629 O O . THR A 1 208 ? 3.248 36.158 -33.953 1.00 24.80 208 THR A O 1
ATOM 1632 N N . ARG A 1 209 ? 2.453 38.242 -34.191 1.00 24.48 209 ARG A N 1
ATOM 1633 C CA . ARG A 1 209 ? 2.633 38.406 -35.635 1.00 24.48 209 ARG A CA 1
ATOM 1634 C C . ARG A 1 209 ? 4.071 38.864 -35.891 1.00 24.48 209 ARG A C 1
ATOM 1636 O O . ARG A 1 209 ? 4.399 39.982 -35.512 1.00 24.48 209 ARG A O 1
ATOM 1643 N N . TYR A 1 210 ? 4.878 38.059 -36.579 1.00 23.31 210 TYR A N 1
ATOM 1644 C CA . TYR A 1 210 ? 6.074 38.544 -37.271 1.00 23.31 210 TYR A CA 1
ATOM 1645 C C . TYR A 1 210 ? 5.956 38.203 -38.756 1.00 23.31 210 TYR A C 1
ATOM 1647 O O . TYR A 1 210 ? 5.624 37.081 -39.132 1.00 23.31 210 TYR A O 1
ATOM 1655 N N . ARG A 1 211 ? 6.115 39.231 -39.587 1.00 27.30 211 ARG A N 1
ATOM 1656 C CA . ARG A 1 211 ? 5.979 39.200 -41.042 1.00 27.30 211 ARG A CA 1
ATOM 1657 C C . ARG A 1 211 ? 7.405 39.119 -41.586 1.00 27.30 211 ARG A C 1
ATOM 1659 O O . ARG A 1 211 ? 8.152 40.076 -41.439 1.00 27.30 211 ARG A O 1
ATOM 1666 N N . GLY A 1 212 ? 7.777 37.981 -42.156 1.00 24.44 212 GLY A N 1
ATOM 1667 C CA . GLY A 1 212 ? 9.077 37.748 -42.781 1.00 24.44 212 GLY A CA 1
ATOM 1668 C C . GLY A 1 212 ? 8.947 36.577 -43.746 1.00 24.44 212 GLY A C 1
ATOM 1669 O O . GLY A 1 212 ? 8.337 35.568 -43.414 1.00 24.44 212 GLY A O 1
ATOM 1670 N N . THR A 1 213 ? 9.408 36.777 -44.968 1.00 25.12 213 THR A N 1
ATOM 1671 C CA . THR A 1 213 ? 9.221 35.950 -46.165 1.00 25.12 213 THR A CA 1
ATOM 1672 C C . THR A 1 213 ? 9.696 34.500 -46.016 1.00 25.12 213 THR A C 1
ATOM 1674 O O . THR A 1 213 ? 10.818 34.244 -45.593 1.00 25.12 213 THR A O 1
ATOM 1677 N N . THR A 1 214 ? 8.842 33.562 -46.422 1.00 23.06 214 THR A N 1
ATOM 1678 C CA . THR A 1 214 ? 9.081 32.116 -46.542 1.00 23.06 214 THR A CA 1
ATOM 1679 C C . THR A 1 214 ? 10.088 31.792 -47.655 1.00 23.06 214 THR A C 1
ATOM 1681 O O . THR A 1 214 ? 9.860 32.225 -48.785 1.00 23.06 214 THR A O 1
ATOM 1684 N N . PRO A 1 215 ? 11.100 30.936 -47.426 1.00 25.98 215 PRO A N 1
ATOM 1685 C CA . PRO A 1 215 ? 11.638 30.070 -48.460 1.00 25.98 215 PRO A CA 1
ATOM 1686 C C . PRO A 1 215 ? 10.947 28.701 -48.395 1.00 25.98 215 PRO A C 1
ATOM 1688 O O . PRO A 1 215 ? 10.681 28.136 -47.335 1.00 25.98 215 PRO A O 1
ATOM 1691 N N . THR A 1 216 ? 10.608 28.209 -49.573 1.00 27.72 216 THR A N 1
ATOM 1692 C CA . THR A 1 216 ? 9.875 26.986 -49.887 1.00 27.72 216 THR A CA 1
ATOM 1693 C C . THR A 1 216 ? 10.549 25.732 -49.313 1.00 27.72 216 THR A C 1
ATOM 1695 O O . THR A 1 216 ? 11.690 25.423 -49.645 1.00 27.72 216 THR A O 1
ATOM 1698 N N . LEU A 1 217 ? 9.817 24.981 -48.482 1.00 32.47 217 LEU A N 1
ATOM 1699 C CA . LEU A 1 217 ? 10.161 23.620 -48.059 1.00 32.47 217 LEU A CA 1
ATOM 1700 C C . LEU A 1 217 ? 10.139 22.667 -49.266 1.00 32.47 217 LEU A C 1
ATOM 1702 O O . LEU A 1 217 ? 9.205 22.692 -50.070 1.00 32.47 217 LEU A O 1
ATOM 1706 N N . LEU A 1 218 ? 11.159 21.811 -49.364 1.00 29.98 218 LEU A N 1
ATOM 1707 C CA . LEU A 1 218 ? 11.219 20.687 -50.301 1.00 29.98 218 LEU A CA 1
ATOM 1708 C C . LEU A 1 218 ? 9.960 19.797 -50.169 1.00 29.98 218 LEU A C 1
ATOM 1710 O O . LEU A 1 218 ? 9.493 19.567 -49.051 1.00 29.98 218 LEU A O 1
ATOM 1714 N N . PRO A 1 219 ? 9.403 19.270 -51.276 1.00 29.64 219 PRO A N 1
ATOM 1715 C CA . PRO A 1 219 ? 8.153 18.519 -51.237 1.00 29.64 219 PRO A CA 1
ATOM 1716 C C . PRO A 1 219 ? 8.277 17.203 -50.449 1.00 29.64 219 PRO A C 1
ATOM 1718 O O . PRO A 1 219 ? 9.261 16.472 -50.579 1.00 29.64 219 PRO A O 1
ATOM 1721 N N . HIS A 1 220 ? 7.214 16.867 -49.707 1.00 37.38 220 HIS A N 1
ATOM 1722 C CA . HIS A 1 220 ? 7.035 15.686 -48.837 1.00 37.38 220 HIS A CA 1
ATOM 1723 C C . HIS A 1 220 ? 7.380 14.316 -49.461 1.00 37.38 220 HIS A C 1
ATOM 1725 O O . HIS A 1 220 ? 7.515 13.317 -48.757 1.00 37.38 220 HIS A O 1
ATOM 1731 N N . ASN A 1 221 ? 7.572 14.257 -50.774 1.00 35.28 221 ASN A N 1
ATOM 1732 C CA . ASN A 1 221 ? 7.730 13.028 -51.541 1.00 35.28 221 ASN A CA 1
ATOM 1733 C C . ASN A 1 221 ? 9.186 12.518 -51.533 1.00 35.28 221 ASN A C 1
ATOM 1735 O O . ASN A 1 221 ? 9.444 11.389 -51.947 1.00 35.28 221 ASN A O 1
ATOM 1739 N N . VAL A 1 222 ? 10.141 13.339 -51.075 1.00 37.09 222 VAL A N 1
ATOM 1740 C CA . VAL A 1 222 ? 11.572 12.989 -50.997 1.00 37.09 222 VAL A CA 1
ATOM 1741 C C . VAL A 1 222 ? 11.917 12.324 -49.657 1.00 37.09 222 VAL A C 1
ATOM 1743 O O . VAL A 1 222 ? 12.624 11.319 -49.646 1.00 37.09 222 VAL A O 1
ATOM 1746 N N . LEU A 1 223 ? 11.334 12.793 -48.546 1.00 36.50 223 LEU A N 1
ATOM 1747 C CA . LEU A 1 223 ? 11.505 12.206 -47.206 1.00 36.50 223 LEU A CA 1
ATOM 1748 C C . LEU A 1 223 ? 10.916 10.789 -47.110 1.00 36.50 223 LEU A C 1
ATOM 1750 O O . LEU A 1 223 ? 11.598 9.878 -46.650 1.00 36.50 223 LEU A O 1
ATOM 1754 N N . ALA A 1 224 ? 9.726 10.560 -47.673 1.00 32.72 224 ALA A N 1
ATOM 1755 C CA . ALA A 1 224 ? 9.114 9.226 -47.723 1.00 32.72 224 ALA A CA 1
ATOM 1756 C C . ALA A 1 224 ? 9.891 8.233 -48.617 1.00 32.72 224 ALA A C 1
ATOM 1758 O O . ALA A 1 224 ? 9.788 7.014 -48.460 1.00 32.72 224 ALA A O 1
ATOM 1759 N N . ARG A 1 225 ? 10.689 8.737 -49.569 1.00 31.50 225 ARG A N 1
ATOM 1760 C CA . ARG A 1 225 ? 11.547 7.914 -50.435 1.00 31.50 225 ARG A CA 1
ATOM 1761 C C . ARG A 1 225 ? 12.897 7.609 -49.781 1.00 31.50 225 ARG A C 1
ATOM 1763 O O . ARG A 1 225 ? 13.454 6.549 -50.049 1.00 31.50 225 ARG A O 1
ATOM 1770 N N . ALA A 1 226 ? 13.382 8.490 -48.906 1.00 33.78 226 ALA A N 1
ATOM 1771 C CA . ALA A 1 226 ? 14.553 8.258 -48.064 1.00 33.78 226 ALA A CA 1
ATOM 1772 C C . ALA A 1 226 ? 14.252 7.253 -46.934 1.00 33.78 226 ALA A C 1
ATOM 1774 O O . ALA A 1 226 ? 15.022 6.317 -46.740 1.00 33.78 226 ALA A O 1
ATOM 1775 N N . GLU A 1 227 ? 13.087 7.353 -46.283 1.00 34.59 227 GLU A N 1
ATOM 1776 C CA . GLU A 1 227 ? 12.635 6.400 -45.251 1.00 34.59 227 GLU A CA 1
ATOM 1777 C C . GLU A 1 227 ? 12.463 4.973 -45.795 1.00 34.59 227 GLU A C 1
ATOM 1779 O O . GLU A 1 227 ? 12.863 3.999 -45.157 1.00 34.59 227 GLU A O 1
ATOM 1784 N N . ASN A 1 228 ? 11.934 4.837 -47.015 1.00 31.56 228 ASN A N 1
ATOM 1785 C CA . ASN A 1 228 ? 11.781 3.534 -47.664 1.00 31.56 228 ASN A CA 1
ATOM 1786 C C . ASN A 1 228 ? 13.101 2.970 -48.219 1.00 31.56 228 ASN A C 1
ATOM 1788 O O . ASN A 1 228 ? 13.217 1.758 -48.378 1.00 31.56 228 ASN A O 1
ATOM 1792 N N . LYS A 1 229 ? 14.112 3.813 -48.479 1.00 33.94 229 LYS A N 1
ATOM 1793 C CA . LYS A 1 229 ? 15.451 3.377 -48.919 1.00 33.94 229 LYS A CA 1
ATOM 1794 C C . LYS A 1 229 ? 16.386 3.049 -47.744 1.00 33.94 229 LYS A C 1
ATOM 1796 O O . LYS A 1 229 ? 17.319 2.276 -47.928 1.00 33.94 229 LYS A O 1
ATOM 1801 N N . ALA A 1 230 ? 16.092 3.558 -46.543 1.00 33.09 230 ALA A N 1
ATOM 1802 C CA . ALA A 1 230 ? 16.755 3.187 -45.289 1.00 33.09 230 ALA A CA 1
ATOM 1803 C C . ALA A 1 230 ? 16.330 1.801 -44.752 1.00 33.09 230 ALA A C 1
ATOM 1805 O O . ALA A 1 230 ? 17.018 1.227 -43.914 1.00 33.09 230 ALA A O 1
ATOM 1806 N N . ARG A 1 231 ? 15.235 1.216 -45.264 1.00 34.09 231 ARG A N 1
ATOM 1807 C CA . ARG A 1 231 ? 14.818 -0.173 -44.984 1.00 34.09 231 ARG A CA 1
ATOM 1808 C C . ARG A 1 231 ? 15.387 -1.164 -46.013 1.00 34.09 231 ARG A C 1
ATOM 1810 O O . ARG A 1 231 ? 14.649 -1.941 -46.614 1.00 34.09 231 ARG A O 1
ATOM 1817 N N . GLY A 1 232 ? 16.698 -1.112 -46.244 1.00 30.88 232 GLY A N 1
ATOM 1818 C CA . GLY A 1 232 ? 17.429 -2.148 -46.987 1.00 30.88 232 GLY A CA 1
ATOM 1819 C C . GLY A 1 232 ? 17.655 -3.416 -46.139 1.00 30.88 232 GLY A C 1
ATOM 1820 O O . GLY A 1 232 ? 17.594 -3.347 -44.911 1.00 30.88 232 GLY A O 1
ATOM 1821 N N . PRO A 1 233 ? 17.901 -4.588 -46.755 1.00 35.69 233 PRO A N 1
ATOM 1822 C CA . PRO A 1 233 ? 17.862 -5.888 -46.088 1.00 35.69 233 PRO A CA 1
ATOM 1823 C C . PRO A 1 233 ? 19.182 -6.194 -45.362 1.00 35.69 233 PRO A C 1
ATOM 1825 O O . PRO A 1 233 ? 19.953 -7.038 -45.802 1.00 35.69 233 PRO A O 1
ATOM 1828 N N . THR A 1 234 ? 19.472 -5.503 -44.260 1.00 34.44 234 THR A N 1
ATOM 1829 C CA . THR A 1 234 ? 20.674 -5.762 -43.433 1.00 34.44 234 THR A CA 1
ATOM 1830 C C . THR A 1 234 ? 20.440 -5.544 -41.931 1.00 34.44 234 THR A C 1
ATOM 1832 O O . THR A 1 234 ? 21.371 -5.281 -41.178 1.00 34.44 234 THR A O 1
ATOM 1835 N N . SER A 1 235 ? 19.206 -5.692 -41.442 1.00 30.42 235 SER A N 1
ATOM 1836 C CA . SER A 1 235 ? 18.864 -5.520 -40.017 1.00 30.42 235 SER A CA 1
ATOM 1837 C C . SER A 1 235 ? 18.970 -6.794 -39.161 1.00 30.42 235 SER A C 1
ATOM 1839 O O . SER A 1 235 ? 18.412 -6.842 -38.066 1.00 30.42 235 SER A O 1
ATOM 1841 N N . SER A 1 236 ? 19.684 -7.830 -39.612 1.00 30.59 236 SER A N 1
ATOM 1842 C CA . SER A 1 236 ? 19.782 -9.109 -38.888 1.00 30.59 236 SER A CA 1
ATOM 1843 C C . SER A 1 236 ? 21.106 -9.357 -38.148 1.00 30.59 236 SER A C 1
ATOM 1845 O O . SER A 1 236 ? 21.236 -10.408 -37.530 1.00 30.59 236 SER A O 1
ATOM 1847 N N . SER A 1 237 ? 22.085 -8.439 -38.160 1.00 28.75 237 SER A N 1
ATOM 1848 C CA . SER A 1 237 ? 23.435 -8.717 -37.614 1.00 28.75 237 SER A CA 1
ATOM 1849 C C . SER A 1 237 ? 23.925 -7.841 -36.443 1.00 28.75 237 SER A C 1
ATOM 1851 O O . SER A 1 237 ? 24.988 -8.130 -35.905 1.00 28.75 237 SER A O 1
ATOM 1853 N N . LEU A 1 238 ? 23.168 -6.840 -35.970 1.00 33.94 238 LEU A N 1
ATOM 1854 C CA . LEU A 1 238 ? 23.582 -5.936 -34.866 1.00 33.94 238 LEU A CA 1
ATOM 1855 C C . LEU A 1 238 ? 22.907 -6.199 -33.498 1.00 33.94 238 LEU A C 1
ATOM 1857 O O . LEU A 1 238 ? 23.099 -5.448 -32.546 1.00 33.94 238 LEU A O 1
ATOM 1861 N N . GLN A 1 239 ? 22.142 -7.283 -33.356 1.00 32.75 239 GLN A N 1
ATOM 1862 C CA . GLN A 1 239 ? 21.403 -7.609 -32.124 1.00 32.75 239 GLN A CA 1
ATOM 1863 C C . GLN A 1 239 ? 22.191 -8.146 -30.894 1.00 32.75 239 GLN A C 1
ATOM 1865 O O . GLN A 1 239 ? 21.635 -8.054 -29.794 1.00 32.75 239 GLN A O 1
ATOM 1870 N N . PRO A 1 240 ? 23.437 -8.674 -30.958 1.00 35.84 240 PRO A N 1
ATOM 1871 C CA . PRO A 1 240 ? 24.026 -9.349 -29.789 1.00 35.84 240 PRO A CA 1
ATOM 1872 C C . PRO A 1 240 ? 24.328 -8.438 -28.583 1.00 35.84 240 PRO A C 1
ATOM 1874 O O . PRO A 1 240 ? 24.145 -8.850 -27.437 1.00 35.84 240 PRO A O 1
ATOM 1877 N N . GLN A 1 241 ? 24.779 -7.198 -28.811 1.00 40.91 241 GLN A N 1
ATOM 1878 C CA . GLN A 1 241 ? 25.361 -6.356 -27.751 1.00 40.91 241 GLN A CA 1
ATOM 1879 C C . GLN A 1 241 ? 24.321 -5.568 -26.932 1.00 40.91 241 GLN A C 1
ATOM 1881 O O . GLN A 1 241 ? 24.538 -5.283 -25.755 1.00 40.91 241 GLN A O 1
ATOM 1886 N N . GLN A 1 242 ? 23.157 -5.265 -27.513 1.00 47.47 242 GLN A N 1
ATOM 1887 C CA . GLN A 1 242 ? 22.059 -4.595 -26.802 1.00 47.47 242 GLN A CA 1
ATOM 1888 C C . GLN A 1 242 ? 21.219 -5.580 -25.972 1.00 47.47 242 GLN A C 1
ATOM 1890 O O . GLN A 1 242 ? 20.708 -5.221 -24.911 1.00 47.47 242 GLN A O 1
ATOM 1895 N N . SER A 1 243 ? 21.145 -6.847 -26.402 1.00 55.06 243 SER A N 1
ATOM 1896 C CA . SER A 1 243 ? 20.517 -7.930 -25.635 1.00 55.06 243 SER A CA 1
ATOM 1897 C C . SER A 1 243 ? 21.290 -8.251 -24.352 1.00 55.06 243 SER A C 1
ATOM 1899 O O . SER A 1 243 ? 20.679 -8.424 -23.298 1.00 55.06 243 SER A O 1
ATOM 1901 N N . SER A 1 244 ? 22.626 -8.301 -24.409 1.00 62.06 244 SER A N 1
ATOM 1902 C CA . SER A 1 244 ? 23.451 -8.612 -23.235 1.00 62.06 244 SER A CA 1
ATOM 1903 C C . SER A 1 244 ? 23.412 -7.492 -22.192 1.00 62.06 244 SER A C 1
ATOM 1905 O O . SER A 1 244 ? 23.177 -7.765 -21.017 1.00 62.06 244 SER A O 1
ATOM 1907 N N . ARG A 1 245 ? 23.533 -6.219 -22.604 1.00 70.94 245 ARG A N 1
ATOM 1908 C CA . ARG A 1 245 ? 23.457 -5.063 -21.689 1.00 70.94 245 ARG A CA 1
ATOM 1909 C C . ARG A 1 245 ? 22.122 -5.005 -20.933 1.00 70.94 245 ARG A C 1
ATOM 1911 O O . ARG A 1 245 ? 22.128 -4.781 -19.725 1.00 70.94 245 ARG A O 1
ATOM 1918 N N . LYS A 1 246 ? 21.001 -5.282 -21.610 1.00 76.06 246 LYS A N 1
ATOM 1919 C CA . LYS A 1 246 ? 19.674 -5.350 -20.975 1.00 76.06 246 LYS A CA 1
ATOM 1920 C C . LYS A 1 246 ? 19.565 -6.504 -19.970 1.00 76.06 246 LYS A C 1
ATOM 1922 O O . LYS A 1 246 ? 19.016 -6.325 -18.892 1.00 76.06 246 LYS A O 1
ATOM 1927 N N . GLN A 1 247 ? 20.129 -7.673 -20.278 1.00 79.94 247 GLN A N 1
ATOM 1928 C CA . GLN A 1 247 ? 20.151 -8.802 -19.337 1.00 79.94 247 GLN A CA 1
ATOM 1929 C C . GLN A 1 247 ? 20.978 -8.504 -18.076 1.00 79.94 247 GLN A C 1
ATOM 1931 O O . GLN A 1 247 ? 20.536 -8.833 -16.976 1.00 79.94 247 GLN A O 1
ATOM 1936 N N . PHE A 1 248 ? 22.143 -7.858 -18.211 1.00 85.06 248 PHE A N 1
ATOM 1937 C CA . PHE A 1 248 ? 22.954 -7.457 -17.054 1.00 85.06 248 PHE A CA 1
ATOM 1938 C C . PHE A 1 248 ? 22.244 -6.421 -16.180 1.00 85.06 248 PHE A C 1
ATOM 1940 O O . PHE A 1 248 ? 22.290 -6.525 -14.956 1.00 85.06 248 PHE A O 1
ATOM 1947 N N . GLN A 1 249 ? 21.560 -5.458 -16.799 1.00 87.62 249 GLN A N 1
ATOM 1948 C CA . GLN A 1 249 ? 20.745 -4.478 -16.089 1.00 87.62 249 GLN A CA 1
ATOM 1949 C C . GLN A 1 249 ? 19.618 -5.152 -15.299 1.00 87.62 249 GLN A C 1
ATOM 1951 O O . GLN A 1 249 ? 19.495 -4.911 -14.100 1.00 87.62 249 GLN A O 1
ATOM 1956 N N . ASP A 1 250 ? 18.830 -6.014 -15.947 1.00 90.38 250 ASP A N 1
ATOM 1957 C CA . ASP A 1 250 ? 17.706 -6.700 -15.304 1.00 90.38 250 ASP A CA 1
ATOM 1958 C C . ASP A 1 250 ? 18.176 -7.525 -14.098 1.00 90.38 250 ASP A C 1
ATOM 1960 O O . ASP A 1 250 ? 17.566 -7.485 -13.027 1.00 90.38 250 ASP A O 1
ATOM 1964 N N . LEU A 1 251 ? 19.302 -8.231 -14.251 1.00 90.19 251 LEU A N 1
ATOM 1965 C CA . LEU A 1 251 ? 19.918 -8.997 -13.172 1.00 90.19 251 LEU A CA 1
ATOM 1966 C C . LEU A 1 251 ? 20.397 -8.091 -12.030 1.00 90.19 251 LEU A C 1
ATOM 1968 O O . LEU A 1 251 ? 20.145 -8.398 -10.867 1.00 90.19 251 LEU A O 1
ATOM 1972 N N . ALA A 1 252 ? 21.062 -6.975 -12.340 1.00 91.62 252 ALA A N 1
ATOM 1973 C CA . ALA A 1 252 ? 21.532 -6.025 -11.334 1.00 91.62 252 ALA A CA 1
ATOM 1974 C C . ALA A 1 252 ? 20.368 -5.417 -10.537 1.00 91.62 252 ALA A C 1
ATOM 1976 O O . ALA A 1 252 ? 20.439 -5.345 -9.311 1.00 91.62 252 ALA A O 1
ATOM 1977 N N . MET A 1 253 ? 19.278 -5.039 -11.214 1.00 94.56 253 MET A N 1
ATOM 1978 C CA . MET A 1 253 ? 18.071 -4.517 -10.566 1.00 94.56 253 MET A CA 1
ATOM 1979 C C . MET A 1 253 ? 17.412 -5.572 -9.672 1.00 94.56 253 MET A C 1
ATOM 1981 O O . MET A 1 253 ? 17.096 -5.284 -8.519 1.00 94.56 253 MET A O 1
ATOM 1985 N N . ALA A 1 254 ? 17.260 -6.807 -10.158 1.00 92.44 254 ALA A N 1
ATOM 1986 C CA . ALA A 1 254 ? 16.689 -7.896 -9.369 1.00 92.44 254 ALA A CA 1
ATOM 1987 C C . ALA A 1 254 ? 17.536 -8.211 -8.123 1.00 92.44 254 ALA A C 1
ATOM 1989 O O . ALA A 1 254 ? 16.996 -8.321 -7.023 1.00 92.44 254 ALA A O 1
ATOM 1990 N N . LEU A 1 255 ? 18.863 -8.303 -8.267 1.00 92.88 255 LEU A N 1
ATOM 1991 C CA . LEU A 1 255 ? 19.773 -8.546 -7.144 1.00 92.88 255 LEU A CA 1
ATOM 1992 C C . LEU A 1 255 ? 19.729 -7.411 -6.122 1.00 92.88 255 LEU A C 1
ATOM 1994 O O . LEU A 1 255 ? 19.633 -7.676 -4.926 1.00 92.88 255 LEU A O 1
ATOM 1998 N N . LEU A 1 256 ? 19.763 -6.157 -6.577 1.00 94.44 256 LEU A N 1
ATOM 1999 C CA . LEU A 1 256 ? 19.697 -4.998 -5.694 1.00 94.44 256 LEU A CA 1
ATOM 2000 C C . LEU A 1 256 ? 18.372 -4.950 -4.923 1.00 94.44 256 LEU A C 1
ATOM 2002 O O . LEU A 1 256 ? 18.385 -4.697 -3.720 1.00 94.44 256 LEU A O 1
ATOM 2006 N N . PHE A 1 257 ? 17.251 -5.238 -5.589 1.00 93.00 257 PHE A N 1
ATOM 2007 C CA . PHE A 1 257 ? 15.942 -5.309 -4.944 1.00 93.00 257 PHE A CA 1
ATOM 2008 C C . PHE A 1 257 ? 15.897 -6.413 -3.879 1.00 93.00 257 PHE A C 1
ATOM 2010 O O . PHE A 1 257 ? 15.498 -6.158 -2.745 1.00 93.00 257 PHE A O 1
ATOM 2017 N N . VAL A 1 258 ? 16.377 -7.622 -4.198 1.00 90.50 258 VAL A N 1
ATOM 2018 C CA . VAL A 1 258 ? 16.428 -8.743 -3.241 1.00 90.50 258 VAL A CA 1
ATOM 2019 C C . VAL A 1 258 ? 17.330 -8.416 -2.049 1.00 90.50 258 VAL A C 1
ATOM 2021 O O . VAL A 1 258 ? 16.931 -8.636 -0.909 1.00 90.50 258 VAL A O 1
ATOM 2024 N N . ILE A 1 259 ? 18.521 -7.854 -2.281 1.00 90.62 259 ILE A N 1
ATOM 2025 C CA . ILE A 1 259 ? 19.447 -7.457 -1.209 1.00 90.62 259 ILE A CA 1
ATOM 2026 C C . ILE A 1 259 ? 18.813 -6.386 -0.319 1.00 90.62 259 ILE A C 1
ATOM 2028 O O . ILE A 1 259 ? 18.827 -6.527 0.904 1.00 90.62 259 ILE A O 1
ATOM 2032 N N . GLY A 1 260 ? 18.236 -5.337 -0.911 1.00 90.06 260 GLY A N 1
ATOM 2033 C CA . GLY A 1 260 ? 17.565 -4.277 -0.163 1.00 90.06 260 GLY A CA 1
ATOM 2034 C C . GLY A 1 260 ? 16.424 -4.824 0.695 1.00 90.06 260 GLY A C 1
ATOM 2035 O O . GLY A 1 260 ? 16.322 -4.486 1.874 1.00 90.06 260 GLY A O 1
ATOM 2036 N N . TYR A 1 261 ? 15.636 -5.753 0.151 1.00 86.06 261 TYR A N 1
ATOM 2037 C CA . TYR A 1 261 ? 14.543 -6.386 0.881 1.00 86.06 261 TYR A CA 1
ATOM 2038 C C . TYR A 1 261 ? 15.028 -7.293 2.022 1.00 86.06 261 TYR A C 1
ATOM 2040 O O . TYR A 1 261 ? 14.471 -7.261 3.118 1.00 86.06 261 TYR A O 1
ATOM 2048 N N . VAL A 1 262 ? 16.108 -8.052 1.816 1.00 86.19 262 VAL A N 1
ATOM 2049 C CA . VAL A 1 262 ? 16.752 -8.835 2.884 1.00 86.19 262 VAL A CA 1
ATOM 2050 C C . VAL A 1 262 ? 17.211 -7.916 4.020 1.00 86.19 262 VAL A C 1
ATOM 2052 O O . VAL A 1 262 ? 16.949 -8.210 5.184 1.00 86.19 262 VAL A O 1
ATOM 2055 N N . VAL A 1 263 ? 17.831 -6.773 3.713 1.00 87.38 263 VAL A N 1
ATOM 2056 C CA . VAL A 1 263 ? 18.245 -5.797 4.737 1.00 87.38 263 VAL A CA 1
ATOM 2057 C C . VAL A 1 263 ? 17.041 -5.240 5.508 1.00 87.38 263 VAL A C 1
ATOM 2059 O O . VAL A 1 263 ? 17.137 -5.080 6.722 1.00 87.38 263 VAL A O 1
ATOM 2062 N N . ILE A 1 264 ? 15.910 -4.992 4.838 1.00 84.19 264 ILE A N 1
ATOM 2063 C CA . ILE A 1 264 ? 14.657 -4.562 5.483 1.00 84.19 264 ILE A CA 1
ATOM 2064 C C . ILE A 1 264 ? 14.127 -5.643 6.435 1.00 84.19 264 ILE A C 1
ATOM 2066 O O . ILE A 1 264 ? 13.757 -5.328 7.561 1.00 84.19 264 ILE A O 1
ATOM 2070 N N . ILE A 1 265 ? 14.131 -6.917 6.027 1.00 78.00 265 ILE A N 1
ATOM 2071 C CA . ILE A 1 265 ? 13.699 -8.033 6.887 1.00 78.00 265 ILE A CA 1
ATOM 2072 C C . ILE A 1 265 ? 14.580 -8.140 8.143 1.00 78.00 265 ILE A C 1
ATOM 2074 O O . ILE A 1 265 ? 14.078 -8.400 9.235 1.00 78.00 265 ILE A O 1
ATOM 2078 N N . PHE A 1 266 ? 15.892 -7.930 8.007 1.00 78.75 266 PHE A N 1
ATOM 2079 C CA . PHE A 1 266 ? 16.854 -8.023 9.112 1.00 78.75 266 PHE A CA 1
ATOM 2080 C C . PHE A 1 266 ? 17.114 -6.687 9.835 1.00 78.75 266 PHE A C 1
ATOM 2082 O O . PHE A 1 266 ? 18.102 -6.578 10.566 1.00 78.75 266 PHE A O 1
ATOM 2089 N N . GLU A 1 267 ? 16.238 -5.687 9.682 1.00 79.06 267 GLU A N 1
ATOM 2090 C CA . GLU A 1 267 ? 16.373 -4.349 10.281 1.00 79.06 267 GLU A CA 1
ATOM 2091 C C . GLU A 1 267 ? 16.710 -4.401 11.782 1.00 79.06 267 GLU A C 1
ATOM 2093 O O . GLU A 1 267 ? 17.670 -3.765 12.223 1.00 79.06 267 GLU A O 1
ATOM 2098 N N . GLU A 1 268 ? 15.982 -5.215 12.558 1.00 66.44 268 GLU A N 1
ATOM 2099 C CA . GLU A 1 268 ? 16.167 -5.335 14.013 1.00 66.44 268 GLU A CA 1
ATOM 2100 C C . GLU A 1 268 ? 17.565 -5.842 14.407 1.00 66.44 268 GLU A C 1
ATOM 2102 O O . GLU A 1 268 ? 18.088 -5.471 15.458 1.00 66.44 268 GLU A O 1
ATOM 2107 N N . TYR A 1 269 ? 18.193 -6.665 13.562 1.00 74.94 269 TYR A N 1
ATOM 2108 C CA . TYR A 1 269 ? 19.534 -7.203 13.802 1.00 74.94 269 TYR A CA 1
ATOM 2109 C C . TYR A 1 269 ? 20.637 -6.252 13.333 1.00 74.94 269 TYR A C 1
ATOM 2111 O O . TYR A 1 269 ? 21.712 -6.209 13.931 1.00 74.94 269 TYR A O 1
ATOM 2119 N N . LEU A 1 270 ? 20.383 -5.505 12.255 1.00 75.94 270 LEU A N 1
ATOM 2120 C CA . LEU A 1 270 ? 21.351 -4.599 11.635 1.00 75.94 270 LEU A CA 1
ATOM 2121 C C . LEU A 1 270 ? 21.326 -3.184 12.232 1.00 75.94 270 LEU A C 1
ATOM 2123 O O . LEU A 1 270 ? 22.256 -2.415 11.995 1.00 75.94 270 LEU A O 1
ATOM 2127 N N . ALA A 1 271 ? 20.292 -2.850 13.011 1.00 77.00 271 ALA A N 1
ATOM 2128 C CA . ALA A 1 271 ? 20.069 -1.527 13.596 1.00 77.00 271 ALA A CA 1
ATOM 2129 C C . ALA A 1 271 ? 20.042 -0.387 12.554 1.00 77.00 271 ALA A C 1
ATOM 2131 O O . ALA A 1 271 ? 20.408 0.753 12.854 1.00 77.00 271 ALA A O 1
ATOM 2132 N N . PHE A 1 272 ? 19.612 -0.690 11.325 1.00 81.19 272 PHE A N 1
ATOM 2133 C CA . PHE A 1 272 ? 19.301 0.320 10.313 1.00 81.19 272 PHE A CA 1
ATOM 2134 C C . PHE A 1 272 ? 17.842 0.747 10.405 1.00 81.19 272 PHE A C 1
ATOM 2136 O O . PHE A 1 272 ? 17.051 0.122 11.093 1.00 81.19 272 PHE A O 1
ATOM 2143 N N . ASN A 1 273 ? 17.496 1.834 9.721 1.00 83.75 273 ASN A N 1
ATOM 2144 C CA . ASN A 1 273 ? 16.115 2.267 9.565 1.00 83.75 273 ASN A CA 1
ATOM 2145 C C . ASN A 1 273 ? 15.586 1.759 8.216 1.00 83.75 273 ASN A C 1
ATOM 2147 O O . ASN A 1 273 ? 16.128 2.143 7.174 1.00 83.75 273 ASN A O 1
ATOM 2151 N N . LYS A 1 274 ? 14.529 0.940 8.216 1.00 83.94 274 LYS A N 1
ATOM 2152 C CA . LYS A 1 274 ? 13.945 0.345 7.001 1.00 83.94 274 LYS A CA 1
ATOM 2153 C C . LYS A 1 274 ? 13.533 1.380 5.964 1.00 83.94 274 LYS A C 1
ATOM 2155 O O . LYS A 1 274 ? 13.694 1.134 4.773 1.00 83.94 274 LYS A O 1
ATOM 2160 N N . SER A 1 275 ? 13.054 2.549 6.389 1.00 87.75 275 SER A N 1
ATOM 2161 C CA . SER A 1 275 ? 12.654 3.621 5.475 1.00 87.75 275 SER A CA 1
ATOM 2162 C C . SER A 1 275 ? 13.868 4.195 4.756 1.00 87.75 275 SER A C 1
ATOM 2164 O O . SER A 1 275 ? 13.813 4.438 3.556 1.00 87.75 275 SER A O 1
ATOM 2166 N N . GLY A 1 276 ? 14.996 4.334 5.460 1.00 90.56 276 GLY A N 1
ATOM 2167 C CA . GLY A 1 276 ? 16.264 4.737 4.850 1.00 90.56 276 GLY A CA 1
ATOM 2168 C C . GLY A 1 276 ? 16.756 3.724 3.815 1.00 90.56 276 GLY A C 1
ATOM 2169 O O . GLY A 1 276 ? 17.148 4.109 2.715 1.00 90.56 276 GLY A O 1
ATOM 2170 N N . VAL A 1 277 ? 16.675 2.428 4.134 1.00 91.00 277 VAL A N 1
ATOM 2171 C CA . VAL A 1 277 ? 17.039 1.343 3.205 1.00 91.00 277 VAL A CA 1
ATOM 2172 C C . VAL A 1 277 ? 16.122 1.342 1.979 1.00 91.00 277 VAL A C 1
ATOM 2174 O O . VAL A 1 277 ? 16.617 1.277 0.857 1.00 91.00 277 VAL A O 1
ATOM 2177 N N . GLY A 1 278 ? 14.808 1.484 2.173 1.00 90.88 278 GLY A N 1
ATOM 2178 C CA . GLY A 1 278 ? 13.826 1.551 1.089 1.00 90.88 278 GLY A CA 1
ATOM 2179 C C . GLY A 1 278 ? 14.054 2.733 0.144 1.00 90.88 278 GLY A C 1
ATOM 2180 O O . GLY A 1 278 ? 14.002 2.560 -1.070 1.00 90.88 278 GLY A O 1
ATOM 2181 N N . LEU A 1 279 ? 14.371 3.920 0.674 1.00 94.50 279 LEU A N 1
ATOM 2182 C CA . LEU A 1 279 ? 14.688 5.099 -0.142 1.00 94.50 279 LEU A CA 1
ATOM 2183 C C . LEU A 1 279 ? 15.996 4.928 -0.927 1.00 94.50 279 LEU A C 1
ATOM 2185 O O . LEU A 1 279 ? 16.045 5.246 -2.114 1.00 94.50 279 LEU A O 1
ATOM 2189 N N . LEU A 1 280 ? 17.048 4.399 -0.291 1.00 95.44 280 LEU A N 1
ATOM 2190 C CA . LEU A 1 280 ? 18.316 4.119 -0.973 1.00 95.44 280 LEU A CA 1
ATOM 2191 C C . LEU A 1 280 ? 18.143 3.076 -2.078 1.00 95.44 280 LEU A C 1
ATOM 2193 O O . LEU A 1 280 ? 18.684 3.254 -3.170 1.00 95.44 280 LEU A O 1
ATOM 2197 N N . MET A 1 281 ? 17.374 2.019 -1.811 1.00 94.88 281 MET A N 1
ATOM 2198 C CA . MET A 1 281 ? 17.021 0.999 -2.795 1.00 94.88 281 MET A CA 1
ATOM 2199 C C . MET A 1 281 ? 16.281 1.622 -3.983 1.00 94.88 281 MET A C 1
ATOM 2201 O O . MET A 1 281 ? 16.697 1.410 -5.120 1.00 94.88 281 MET A O 1
ATOM 2205 N N . ALA A 1 282 ? 15.267 2.455 -3.730 1.00 95.75 282 ALA A N 1
ATOM 2206 C CA . ALA A 1 282 ? 14.486 3.119 -4.771 1.00 95.75 282 ALA A CA 1
ATOM 2207 C C . ALA A 1 282 ? 15.356 3.966 -5.700 1.00 95.75 282 ALA A C 1
ATOM 2209 O O . ALA A 1 282 ? 15.341 3.780 -6.915 1.00 95.75 282 ALA A O 1
ATOM 2210 N N . VAL A 1 283 ? 16.149 4.875 -5.127 1.00 96.44 283 VAL A N 1
ATOM 2211 C CA . VAL A 1 283 ? 17.013 5.772 -5.906 1.00 96.44 283 VAL A CA 1
ATOM 2212 C C . VAL A 1 283 ? 18.043 4.968 -6.692 1.00 96.44 283 VAL A C 1
ATOM 2214 O O . VAL A 1 283 ? 18.239 5.218 -7.877 1.00 96.44 283 VAL A O 1
ATOM 2217 N N . SER A 1 284 ? 18.663 3.966 -6.067 1.00 95.94 284 SER A N 1
ATOM 2218 C CA . SER A 1 284 ? 19.676 3.132 -6.720 1.00 95.94 284 SER A CA 1
ATOM 2219 C C . SER A 1 284 ? 19.096 2.337 -7.896 1.00 95.94 284 SER A C 1
ATOM 2221 O O . SER A 1 284 ? 19.715 2.272 -8.956 1.00 95.94 284 SER A O 1
ATOM 2223 N N . LEU A 1 285 ? 17.887 1.787 -7.757 1.00 96.12 285 LEU A N 1
ATOM 2224 C CA . LEU A 1 285 ? 17.208 1.088 -8.849 1.00 96.12 285 LEU A CA 1
ATOM 2225 C C . LEU A 1 285 ? 16.837 2.028 -10.000 1.00 96.12 285 LEU A C 1
ATOM 2227 O O . LEU A 1 285 ? 17.046 1.675 -11.160 1.00 96.12 285 LEU A O 1
ATOM 2231 N N . TRP A 1 286 ? 16.352 3.236 -9.706 1.00 95.69 286 TRP A N 1
ATOM 2232 C CA . TRP A 1 286 ? 16.060 4.237 -10.736 1.00 95.69 286 TRP A CA 1
ATOM 2233 C C . TRP A 1 286 ? 17.318 4.757 -11.437 1.00 95.69 286 TRP A C 1
ATOM 2235 O O . TRP A 1 286 ? 17.275 5.015 -12.639 1.00 95.69 286 TRP A O 1
ATOM 2245 N N . VAL A 1 287 ? 18.456 4.838 -10.741 1.00 94.19 287 VAL A N 1
ATOM 2246 C CA . VAL A 1 287 ? 19.759 5.126 -11.365 1.00 94.19 287 VAL A CA 1
ATOM 2247 C C . VAL A 1 287 ? 20.136 4.019 -12.349 1.00 94.19 287 VAL A C 1
ATOM 2249 O O . VAL A 1 287 ? 20.439 4.317 -13.504 1.00 94.19 287 VAL A O 1
ATOM 2252 N N . ILE A 1 288 ? 20.038 2.745 -11.950 1.00 92.62 288 ILE A N 1
ATOM 2253 C CA . ILE A 1 288 ? 20.290 1.611 -12.857 1.00 92.62 288 ILE A CA 1
ATOM 2254 C C . ILE A 1 288 ? 19.314 1.642 -14.044 1.00 92.62 288 ILE A C 1
ATOM 2256 O O . ILE A 1 288 ? 19.723 1.440 -15.190 1.00 92.62 288 ILE A O 1
ATOM 2260 N N . ARG A 1 289 ? 18.032 1.945 -13.795 1.00 91.31 289 ARG A N 1
ATOM 2261 C CA . ARG A 1 289 ? 17.013 2.061 -14.846 1.00 91.31 289 ARG A CA 1
ATOM 2262 C C . ARG A 1 289 ? 17.305 3.190 -15.826 1.00 91.31 289 ARG A C 1
ATOM 2264 O O . ARG A 1 289 ? 17.042 3.018 -17.014 1.00 91.31 289 ARG A O 1
ATOM 2271 N N . SER A 1 290 ? 17.843 4.304 -15.341 1.00 90.31 290 SER A N 1
ATOM 2272 C CA . SER A 1 290 ? 18.230 5.455 -16.155 1.00 90.31 290 SER A CA 1
ATOM 2273 C C . SER A 1 290 ? 19.429 5.142 -17.050 1.00 90.31 290 SER A C 1
ATOM 2275 O O . SER A 1 290 ? 19.382 5.411 -18.246 1.00 90.31 290 SER A O 1
ATOM 2277 N N . ILE A 1 291 ? 20.456 4.477 -16.508 1.00 87.56 291 ILE A N 1
ATOM 2278 C CA . ILE A 1 291 ? 21.657 4.076 -17.263 1.00 87.56 291 ILE A CA 1
ATOM 2279 C C . ILE A 1 291 ? 21.318 3.076 -18.377 1.00 87.56 291 ILE A C 1
ATOM 2281 O O . ILE A 1 291 ? 21.902 3.125 -19.458 1.00 87.56 291 ILE A O 1
ATOM 2285 N N . GLY A 1 292 ? 20.391 2.152 -18.120 1.00 81.69 292 GLY A N 1
ATOM 2286 C CA . GLY A 1 292 ? 19.992 1.147 -19.103 1.00 81.69 292 GLY A CA 1
ATOM 2287 C C . GLY A 1 292 ? 18.834 1.549 -20.024 1.00 81.69 292 GLY A C 1
ATOM 2288 O O . GLY A 1 292 ? 18.471 0.785 -20.920 1.00 81.69 292 GLY A O 1
ATOM 2289 N N . ALA A 1 293 ? 18.244 2.731 -19.827 1.00 80.88 293 ALA A N 1
ATOM 2290 C CA . ALA A 1 293 ? 17.196 3.251 -20.697 1.00 80.88 293 ALA A CA 1
ATOM 2291 C C . ALA A 1 293 ? 17.738 3.584 -22.100 1.00 80.88 293 ALA A C 1
ATOM 2293 O O . ALA A 1 293 ? 18.899 3.971 -22.228 1.00 80.88 293 ALA A O 1
ATOM 2294 N N . PRO A 1 294 ? 16.904 3.537 -23.160 1.00 77.25 294 PRO A N 1
ATOM 2295 C CA . PRO A 1 294 ? 17.314 3.999 -24.490 1.00 77.25 294 PRO A CA 1
ATOM 2296 C C . PRO A 1 294 ? 17.701 5.486 -24.519 1.00 77.25 294 PRO A C 1
ATOM 2298 O O . PRO A 1 294 ? 18.524 5.894 -25.334 1.00 77.25 294 PRO A O 1
ATOM 2301 N N . SER A 1 295 ? 17.110 6.292 -23.635 1.00 80.50 295 SER A N 1
ATOM 2302 C CA . SER A 1 295 ? 17.493 7.678 -23.379 1.00 80.50 295 SER A CA 1
ATOM 2303 C C . SER A 1 295 ? 17.127 8.078 -21.951 1.00 80.50 295 SER A C 1
ATOM 2305 O O . SER A 1 295 ? 16.205 7.518 -21.346 1.00 80.50 295 SER A O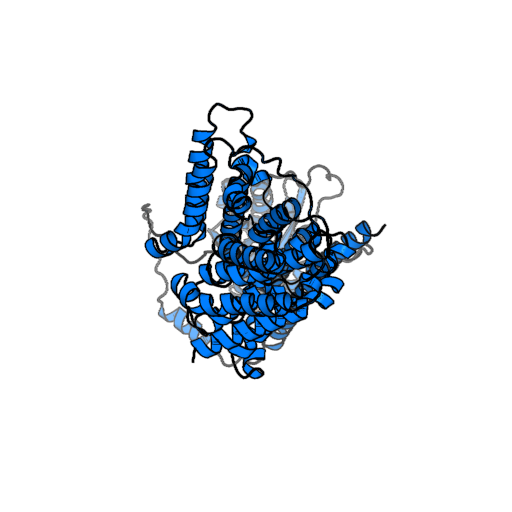 1
ATOM 2307 N N . THR A 1 296 ? 17.818 9.088 -21.423 1.00 83.69 296 THR A N 1
ATOM 2308 C CA . THR A 1 296 ? 17.513 9.668 -20.107 1.00 83.69 296 THR A CA 1
ATOM 2309 C C . THR A 1 296 ? 16.106 10.255 -20.056 1.00 83.69 296 THR A C 1
ATOM 2311 O O . THR A 1 296 ? 15.450 10.161 -19.027 1.00 83.69 296 THR A O 1
ATOM 2314 N N . ASP A 1 297 ? 15.605 10.800 -21.167 1.00 82.06 297 ASP A N 1
ATOM 2315 C CA . ASP A 1 297 ? 14.266 11.395 -21.232 1.00 82.06 297 ASP A CA 1
ATOM 2316 C C . ASP A 1 297 ? 13.161 10.356 -21.025 1.00 82.06 297 ASP A C 1
ATOM 2318 O O . ASP A 1 297 ? 12.174 10.629 -20.342 1.00 82.06 297 ASP A O 1
ATOM 2322 N N . ILE A 1 298 ? 13.342 9.143 -21.562 1.00 85.00 298 ILE A N 1
ATOM 2323 C CA . ILE A 1 298 ? 12.409 8.032 -21.336 1.00 85.00 298 ILE A CA 1
ATOM 2324 C C . ILE A 1 298 ? 12.424 7.646 -19.856 1.00 85.00 298 ILE A C 1
ATOM 2326 O O . ILE A 1 298 ? 11.362 7.563 -19.246 1.00 85.00 298 ILE A O 1
ATOM 2330 N N . ALA A 1 299 ? 13.610 7.495 -19.259 1.00 85.75 299 ALA A N 1
ATOM 2331 C CA . ALA A 1 299 ? 13.733 7.155 -17.842 1.00 85.75 299 ALA A CA 1
ATOM 2332 C C . ALA A 1 299 ? 13.116 8.219 -16.923 1.00 85.75 299 ALA A C 1
ATOM 2334 O O . ALA A 1 299 ? 12.449 7.884 -15.948 1.00 85.75 299 ALA A O 1
ATOM 2335 N N . VAL A 1 300 ? 13.312 9.503 -17.234 1.00 89.62 300 VAL A N 1
ATOM 2336 C CA . VAL A 1 300 ? 12.720 10.616 -16.479 1.00 89.62 300 VAL A CA 1
ATOM 2337 C C . VAL A 1 300 ? 11.204 10.650 -16.656 1.00 89.62 300 VAL A C 1
ATOM 2339 O O . VAL A 1 300 ? 10.491 10.881 -15.684 1.00 89.62 300 VAL A O 1
ATOM 2342 N N . SER A 1 301 ? 10.695 10.386 -17.862 1.00 91.00 301 SER A N 1
ATOM 2343 C CA . SER A 1 301 ? 9.253 10.291 -18.107 1.00 91.00 301 SER A CA 1
ATOM 2344 C C . SER A 1 301 ? 8.621 9.136 -17.323 1.00 91.00 301 SER A C 1
ATOM 2346 O O . SER A 1 301 ? 7.576 9.324 -16.704 1.00 91.00 301 SER A O 1
ATOM 2348 N N . GLU A 1 302 ? 9.251 7.960 -17.316 1.00 91.38 302 GLU A N 1
ATOM 2349 C CA . GLU A 1 302 ? 8.806 6.791 -16.545 1.00 91.38 302 GLU A CA 1
ATOM 2350 C C . GLU A 1 302 ? 8.847 7.064 -15.039 1.00 91.38 302 GLU A C 1
ATOM 2352 O O . GLU A 1 302 ? 7.882 6.778 -14.333 1.00 91.38 302 GLU A O 1
ATOM 2357 N N . LEU A 1 303 ? 9.926 7.686 -14.548 1.00 94.19 303 LEU A N 1
ATOM 2358 C CA . LEU A 1 303 ? 10.041 8.099 -13.150 1.00 94.19 303 LEU A CA 1
ATOM 2359 C C . LEU A 1 303 ? 8.974 9.131 -12.783 1.00 94.19 303 LEU A C 1
ATOM 2361 O O . LEU A 1 303 ? 8.414 9.060 -11.695 1.00 94.19 303 LEU A O 1
ATOM 2365 N N . SER A 1 304 ? 8.677 10.087 -13.665 1.00 94.00 304 SER A N 1
ATOM 2366 C CA . SER A 1 304 ? 7.643 11.095 -13.419 1.00 94.00 304 SER A CA 1
ATOM 2367 C C . SER A 1 304 ? 6.260 10.461 -13.304 1.00 94.00 304 SER A C 1
ATOM 2369 O O . SER A 1 304 ? 5.486 10.882 -12.447 1.00 94.00 304 SER A O 1
ATOM 2371 N N . HIS A 1 305 ? 5.952 9.469 -14.143 1.00 91.06 305 HIS A N 1
ATOM 2372 C CA . HIS A 1 305 ? 4.697 8.725 -14.062 1.00 91.06 305 HIS A CA 1
ATOM 2373 C C . HIS A 1 305 ? 4.613 7.939 -12.751 1.00 91.06 305 HIS A C 1
ATOM 2375 O O . HIS A 1 305 ? 3.689 8.144 -11.968 1.00 91.06 305 HIS A O 1
ATOM 2381 N N . ALA A 1 306 ? 5.638 7.133 -12.458 1.00 92.25 306 ALA A N 1
ATOM 2382 C CA . ALA A 1 306 ? 5.709 6.353 -11.226 1.00 92.25 306 ALA A CA 1
ATOM 2383 C C . ALA A 1 306 ? 5.645 7.242 -9.972 1.00 92.25 306 ALA A C 1
ATOM 2385 O O . ALA A 1 306 ? 4.958 6.933 -9.006 1.00 92.25 306 ALA A O 1
ATOM 2386 N N . SER A 1 307 ? 6.333 8.382 -9.980 1.00 93.69 307 SER A N 1
ATOM 2387 C CA . SER A 1 307 ? 6.324 9.335 -8.869 1.00 93.69 307 SER A CA 1
ATOM 2388 C C . SER A 1 307 ? 4.936 9.926 -8.626 1.00 93.69 307 SER A C 1
ATOM 2390 O O . SER A 1 307 ? 4.551 10.098 -7.469 1.00 93.69 307 SER A O 1
ATOM 2392 N N . ALA A 1 308 ? 4.168 10.203 -9.684 1.00 92.06 308 ALA A N 1
ATOM 2393 C CA . ALA A 1 308 ? 2.791 10.670 -9.557 1.00 92.06 308 ALA A CA 1
ATOM 2394 C C . ALA A 1 308 ? 1.919 9.607 -8.871 1.00 92.06 308 ALA A C 1
ATOM 2396 O O . ALA A 1 308 ? 1.351 9.891 -7.819 1.00 92.06 308 ALA A O 1
ATOM 2397 N N . GLU A 1 309 ? 1.922 8.373 -9.383 1.00 88.44 309 GLU A N 1
ATOM 2398 C CA . GLU A 1 309 ? 1.157 7.244 -8.826 1.00 88.44 309 GLU A CA 1
ATOM 2399 C C . GLU A 1 309 ? 1.501 6.968 -7.355 1.00 88.44 309 GLU A C 1
ATOM 2401 O O . GLU A 1 309 ? 0.622 6.814 -6.503 1.00 88.44 309 GLU A O 1
ATOM 2406 N N . VAL A 1 310 ? 2.794 6.961 -7.020 1.00 91.31 310 VAL A N 1
ATOM 2407 C CA . VAL A 1 310 ? 3.239 6.732 -5.641 1.00 91.31 310 VAL A CA 1
ATOM 2408 C C . VAL A 1 310 ? 2.866 7.907 -4.733 1.00 91.31 310 VAL A C 1
ATOM 2410 O O . VAL A 1 310 ? 2.483 7.696 -3.579 1.00 91.31 310 VAL A O 1
ATOM 2413 N N . SER A 1 311 ? 2.926 9.142 -5.237 1.00 91.62 311 SER A N 1
ATOM 2414 C CA . SER A 1 311 ? 2.536 10.334 -4.474 1.00 91.62 311 SER A CA 1
ATOM 2415 C C . SER A 1 311 ? 1.051 10.320 -4.106 1.00 91.62 311 SER A C 1
ATOM 2417 O O . SER A 1 311 ? 0.712 10.713 -2.990 1.00 91.62 311 SER A O 1
ATOM 2419 N N . GLU A 1 312 ? 0.168 9.827 -4.984 1.00 91.56 312 GLU A N 1
ATOM 2420 C CA . GLU A 1 312 ? -1.263 9.667 -4.679 1.00 91.56 312 GLU A CA 1
ATOM 2421 C C . GLU A 1 312 ? -1.481 8.759 -3.460 1.00 91.56 312 GLU A C 1
ATOM 2423 O O . GLU A 1 312 ? -2.206 9.129 -2.531 1.00 91.56 312 GLU A O 1
ATOM 2428 N N . ILE A 1 313 ? -0.782 7.617 -3.413 1.00 87.94 313 ILE A N 1
ATOM 2429 C CA . ILE A 1 313 ? -0.823 6.686 -2.276 1.00 87.94 313 ILE A CA 1
ATOM 2430 C C . ILE A 1 313 ? -0.279 7.349 -1.008 1.00 87.94 313 ILE A C 1
ATOM 2432 O O . ILE A 1 313 ? -0.917 7.307 0.043 1.00 87.94 313 ILE A O 1
ATOM 2436 N N . VAL A 1 314 ? 0.889 7.989 -1.086 1.00 90.12 314 VAL A N 1
ATOM 2437 C CA . VAL A 1 314 ? 1.527 8.613 0.082 1.00 90.12 314 VAL A CA 1
ATOM 2438 C C . VAL A 1 314 ? 0.660 9.735 0.657 1.00 90.12 314 VAL A C 1
ATOM 2440 O O . VAL A 1 314 ? 0.484 9.801 1.875 1.00 90.12 314 VAL A O 1
ATOM 2443 N N . PHE A 1 315 ? 0.066 10.589 -0.185 1.00 92.25 315 PHE A N 1
ATOM 2444 C CA . PHE A 1 315 ? -0.851 11.632 0.279 1.00 92.25 315 PHE A CA 1
ATOM 2445 C C . PHE A 1 315 ? -2.110 11.052 0.908 1.00 92.25 315 PHE A C 1
ATOM 2447 O O . PHE A 1 315 ? -2.524 11.531 1.965 1.00 92.25 315 PHE A O 1
ATOM 2454 N N . PHE A 1 316 ? -2.686 10.003 0.316 1.00 90.31 316 PHE A N 1
ATOM 2455 C CA . PHE A 1 316 ? -3.818 9.304 0.913 1.00 90.31 316 PHE A CA 1
ATOM 2456 C C . PHE A 1 316 ? -3.482 8.824 2.335 1.00 90.31 316 PHE A C 1
ATOM 2458 O O . PHE A 1 316 ? -4.215 9.127 3.278 1.00 90.31 316 PHE A O 1
ATOM 2465 N N . LEU A 1 317 ? -2.347 8.138 2.508 1.00 86.00 317 LEU A N 1
ATOM 2466 C CA . LEU A 1 317 ? -1.934 7.562 3.791 1.00 86.00 317 LEU A CA 1
ATOM 2467 C C . LEU A 1 317 ? -1.608 8.623 4.844 1.00 86.00 317 LEU A C 1
ATOM 2469 O O . LEU A 1 317 ? -2.071 8.521 5.979 1.00 86.00 317 LEU A O 1
ATOM 2473 N N . LEU A 1 318 ? -0.843 9.659 4.487 1.00 89.75 318 LEU A N 1
ATOM 2474 C CA . LEU A 1 318 ? -0.500 10.747 5.410 1.00 89.75 318 LEU A CA 1
ATOM 2475 C C . LEU A 1 318 ? -1.756 11.442 5.937 1.00 89.75 318 LEU A C 1
ATOM 2477 O O . LEU A 1 318 ? -1.871 11.710 7.136 1.00 89.75 318 LEU A O 1
ATOM 2481 N N . VAL A 1 319 ? -2.716 11.706 5.052 1.00 92.12 319 VAL A N 1
ATOM 2482 C CA . VAL A 1 319 ? -3.976 12.340 5.430 1.00 92.12 319 VAL A CA 1
ATOM 2483 C C . VAL A 1 319 ? -4.829 11.402 6.281 1.00 92.12 319 VAL A C 1
ATOM 2485 O O . VAL A 1 319 ? -5.326 11.835 7.320 1.00 92.12 319 VAL A O 1
ATOM 2488 N N . ALA A 1 320 ? -4.953 10.125 5.906 1.00 88.62 320 ALA A N 1
ATOM 2489 C CA . ALA A 1 320 ? -5.684 9.127 6.687 1.00 88.62 320 ALA A CA 1
ATOM 2490 C C . ALA A 1 320 ? -5.155 9.035 8.122 1.00 88.62 320 ALA A C 1
ATOM 2492 O O . ALA A 1 320 ? -5.915 9.229 9.073 1.00 88.62 320 ALA A O 1
ATOM 2493 N N . MET A 1 321 ? -3.841 8.853 8.280 1.00 86.50 321 MET A N 1
ATOM 2494 C CA . MET A 1 321 ? -3.191 8.793 9.591 1.00 86.50 321 MET A CA 1
ATOM 2495 C C . MET A 1 321 ? -3.408 10.077 10.395 1.00 86.50 321 MET A C 1
ATOM 2497 O O . MET A 1 321 ? -3.645 10.021 11.599 1.00 86.50 321 MET A O 1
ATOM 2501 N N . THR A 1 322 ? -3.393 11.239 9.736 1.00 91.06 322 THR A N 1
ATOM 2502 C CA . THR A 1 322 ? -3.648 12.524 10.402 1.00 91.06 322 THR A CA 1
ATOM 2503 C C . THR A 1 322 ? -5.078 12.612 10.925 1.00 91.06 322 THR A C 1
ATOM 2505 O O . THR A 1 322 ? -5.288 13.029 12.062 1.00 91.06 322 THR A O 1
ATOM 2508 N N . ILE A 1 323 ? -6.070 12.202 10.127 1.00 90.69 323 ILE A N 1
ATOM 2509 C CA . ILE A 1 323 ? -7.475 12.178 10.553 1.00 90.69 323 ILE A CA 1
ATOM 2510 C C . ILE A 1 323 ? -7.643 11.250 11.759 1.00 90.69 323 ILE A C 1
ATOM 2512 O O . ILE A 1 323 ? -8.291 11.634 12.733 1.00 90.69 323 ILE A O 1
ATOM 2516 N N . VAL A 1 324 ? -7.022 10.069 11.735 1.00 86.25 324 VAL A N 1
ATOM 2517 C CA . VAL A 1 324 ? -7.050 9.123 12.859 1.00 86.25 324 VAL A CA 1
ATOM 2518 C C . VAL A 1 324 ? -6.403 9.709 14.113 1.00 86.25 324 VAL A C 1
ATOM 2520 O O . VAL A 1 324 ? -7.001 9.645 15.187 1.00 86.25 324 VAL A O 1
ATOM 2523 N N . GLU A 1 325 ? -5.228 10.326 13.990 1.00 86.94 325 GLU A N 1
ATOM 2524 C CA . GLU A 1 325 ? -4.533 10.963 15.114 1.00 86.94 325 GLU A CA 1
ATOM 2525 C C . GLU A 1 325 ? -5.374 12.099 15.719 1.00 86.94 325 GLU A C 1
ATOM 2527 O O . GLU A 1 325 ? -5.434 12.252 16.939 1.00 86.94 325 GLU A O 1
ATOM 2532 N N . ILE A 1 326 ? -6.107 12.863 14.898 1.00 89.69 326 ILE A N 1
ATOM 2533 C CA . ILE A 1 326 ? -7.062 13.870 15.387 1.00 89.69 326 ILE A CA 1
ATOM 2534 C C . ILE A 1 326 ? -8.181 13.209 16.202 1.00 89.69 326 ILE A C 1
ATOM 2536 O O . ILE A 1 326 ? -8.546 13.731 17.260 1.00 89.69 326 ILE A O 1
ATOM 2540 N N . VAL A 1 327 ? -8.729 12.075 15.747 1.00 86.69 327 VAL A N 1
ATOM 2541 C CA . VAL A 1 327 ? -9.762 11.337 16.496 1.00 86.69 327 VAL A CA 1
ATOM 2542 C C . VAL A 1 327 ? -9.215 10.857 17.841 1.00 86.69 327 VAL A C 1
ATOM 2544 O O . VAL A 1 327 ? -9.872 11.057 18.867 1.00 86.69 327 VAL A O 1
ATOM 2547 N N . ASP A 1 328 ? -8.010 10.283 17.873 1.00 81.94 328 ASP A N 1
ATOM 2548 C CA . ASP A 1 328 ? -7.395 9.813 19.120 1.00 81.94 328 ASP A CA 1
ATOM 2549 C C . ASP A 1 328 ? -7.082 10.968 20.087 1.00 81.94 328 ASP A C 1
ATOM 2551 O O . ASP A 1 328 ? -7.438 10.919 21.273 1.00 81.94 328 ASP A O 1
ATOM 2555 N N . ALA A 1 329 ? -6.535 12.076 19.574 1.00 83.81 329 ALA A N 1
ATOM 2556 C CA . ALA A 1 329 ? -6.253 13.278 20.357 1.00 83.81 329 ALA A CA 1
ATOM 2557 C C . ALA A 1 329 ? -7.511 13.834 21.052 1.00 83.81 329 ALA A C 1
ATOM 2559 O O . ALA A 1 329 ? -7.436 14.311 22.189 1.00 83.81 329 ALA A O 1
ATOM 2560 N N . HIS A 1 330 ? -8.681 13.713 20.414 1.00 85.69 330 HIS A N 1
ATOM 2561 C CA . HIS A 1 330 ? -9.979 14.117 20.967 1.00 85.69 330 HIS A CA 1
ATOM 2562 C C . HIS A 1 330 ? -10.679 13.033 21.801 1.00 85.69 330 HIS A C 1
ATOM 2564 O O . HIS A 1 330 ? -11.798 13.254 22.271 1.00 85.69 330 HIS A O 1
ATOM 2570 N N . GLN A 1 331 ? -10.025 11.888 22.030 1.00 80.31 331 GLN A N 1
ATOM 2571 C CA . GLN A 1 331 ? -10.581 10.723 22.726 1.00 80.31 331 GLN A CA 1
ATOM 2572 C C . GLN A 1 331 ? -11.840 10.168 22.040 1.00 80.31 331 GLN A C 1
ATOM 2574 O O . GLN A 1 331 ? -12.749 9.669 22.703 1.00 80.31 331 GLN A O 1
ATOM 2579 N N . GLY A 1 332 ? -11.898 10.236 20.709 1.00 78.69 332 GLY A N 1
ATOM 2580 C CA . GLY A 1 332 ? -13.043 9.780 19.924 1.00 78.69 332 GLY A CA 1
ATOM 2581 C C . GLY A 1 332 ? -13.340 8.296 20.048 1.00 78.69 332 GLY A C 1
ATOM 2582 O O . GLY A 1 332 ? -14.498 7.886 20.120 1.00 78.69 332 GLY A O 1
ATOM 2583 N N . PHE A 1 333 ? -12.291 7.489 20.191 1.00 75.75 333 PHE A N 1
ATOM 2584 C CA . PHE A 1 333 ? -12.416 6.048 20.395 1.00 75.75 333 PHE A CA 1
ATOM 2585 C C . PHE A 1 333 ? -12.884 5.672 21.800 1.00 75.75 333 PHE A C 1
ATOM 2587 O O . PHE A 1 333 ? -13.177 4.505 22.049 1.00 75.75 333 PHE A O 1
ATOM 2594 N N . LYS A 1 334 ? -13.031 6.639 22.716 1.00 73.19 334 LYS A N 1
ATOM 2595 C CA . LYS A 1 334 ? -13.523 6.363 24.065 1.00 73.19 334 LYS A CA 1
ATOM 2596 C C . LYS A 1 334 ? -14.950 5.807 24.064 1.00 73.19 334 LYS A C 1
ATOM 2598 O O . LYS A 1 334 ? -15.274 4.948 24.871 1.00 73.19 334 LYS A O 1
ATOM 2603 N N . LEU A 1 335 ? -15.788 6.215 23.109 1.00 67.50 335 LEU A N 1
ATOM 2604 C CA . LEU A 1 335 ? -17.111 5.608 22.932 1.00 67.50 335 LEU A CA 1
ATOM 2605 C C . LEU A 1 335 ? -17.029 4.123 22.576 1.00 67.50 335 LEU A C 1
ATOM 2607 O O . LEU A 1 335 ? -17.840 3.329 23.040 1.00 67.50 335 LEU A O 1
ATOM 2611 N N . VAL A 1 336 ? -16.047 3.739 21.762 1.00 70.81 336 VAL A N 1
ATOM 2612 C CA . VAL A 1 336 ? -15.804 2.331 21.443 1.00 70.81 336 VAL A CA 1
ATOM 2613 C C . VAL A 1 336 ? -15.290 1.610 22.690 1.00 70.81 336 VAL A C 1
ATOM 2615 O O . VAL A 1 336 ? -15.721 0.496 22.968 1.00 70.81 336 VAL A O 1
ATOM 2618 N N . THR A 1 337 ? -14.431 2.258 23.488 1.00 67.12 337 THR A N 1
ATOM 2619 C CA . THR A 1 337 ? -13.822 1.638 24.672 1.00 67.12 337 THR A CA 1
ATOM 2620 C C . THR A 1 337 ? -14.776 1.467 25.848 1.00 67.12 337 THR A C 1
ATOM 2622 O O . THR A 1 337 ? -14.782 0.411 26.472 1.00 67.12 337 THR A O 1
ATOM 2625 N N . ASP A 1 338 ? -15.589 2.479 26.146 1.00 69.94 338 ASP A N 1
ATOM 2626 C CA . ASP A 1 338 ? -16.483 2.502 27.309 1.00 69.94 338 ASP A CA 1
ATOM 2627 C C . ASP A 1 338 ? -17.677 1.543 27.132 1.00 69.94 338 ASP A C 1
ATOM 2629 O O . ASP A 1 338 ? -18.270 1.097 28.112 1.00 69.94 338 ASP A O 1
ATOM 2633 N N . ASN A 1 339 ? -17.995 1.169 25.888 1.00 73.12 339 ASN A N 1
ATOM 2634 C CA . ASN A 1 339 ? -19.064 0.221 25.571 1.00 73.12 339 ASN A CA 1
ATOM 2635 C C . ASN A 1 339 ? -18.640 -1.259 25.678 1.00 73.12 339 ASN A C 1
ATOM 2637 O O . ASN A 1 339 ? -19.498 -2.144 25.659 1.00 73.12 339 ASN A O 1
ATOM 2641 N N . ILE A 1 340 ? -17.344 -1.565 25.829 1.00 77.94 340 ILE A N 1
ATOM 2642 C CA . ILE A 1 340 ? -16.866 -2.943 26.027 1.00 77.94 340 ILE A CA 1
ATOM 2643 C C . ILE A 1 340 ? -16.915 -3.278 27.522 1.00 77.94 340 ILE A C 1
ATOM 2645 O O . ILE A 1 340 ? -15.969 -3.049 28.270 1.00 77.94 340 ILE A O 1
ATOM 2649 N N . THR A 1 341 ? -18.038 -3.844 27.965 1.00 72.38 341 THR A N 1
ATOM 2650 C CA . THR A 1 341 ? -18.302 -4.125 29.391 1.00 72.38 341 THR A CA 1
ATOM 2651 C C . THR A 1 341 ? -18.087 -5.587 29.795 1.00 72.38 341 THR A C 1
ATOM 2653 O O . THR A 1 341 ? -18.008 -5.907 30.983 1.00 72.38 341 THR A O 1
ATOM 2656 N N . THR A 1 342 ? -17.984 -6.503 28.829 1.00 76.69 342 THR A N 1
ATOM 2657 C CA . THR A 1 342 ? -17.861 -7.939 29.109 1.00 76.69 342 THR A CA 1
ATOM 2658 C C . THR A 1 342 ? -16.485 -8.314 29.656 1.00 76.69 342 THR A C 1
ATOM 2660 O O . THR A 1 342 ? -15.452 -7.885 29.149 1.00 76.69 342 THR A O 1
ATOM 2663 N N . ARG A 1 343 ? -16.468 -9.188 30.668 1.00 71.25 343 ARG A N 1
ATOM 2664 C CA . ARG A 1 343 ? -15.238 -9.761 31.246 1.00 71.25 343 ARG A CA 1
ATOM 2665 C C . ARG A 1 343 ? -15.106 -11.271 31.030 1.00 71.25 343 ARG A C 1
ATOM 2667 O O . ARG A 1 343 ? -14.127 -11.871 31.463 1.00 71.25 343 ARG A O 1
ATOM 2674 N N . LYS A 1 344 ? -16.081 -11.906 30.367 1.00 83.00 344 LYS A N 1
ATOM 2675 C CA . LYS A 1 344 ? -16.020 -13.343 30.053 1.00 83.00 344 LYS A CA 1
ATOM 2676 C C . LYS A 1 344 ? -14.990 -13.563 28.938 1.00 83.00 344 LYS A C 1
ATOM 2678 O O . LYS A 1 344 ? -15.183 -12.959 27.885 1.00 83.00 344 LYS A O 1
ATOM 2683 N N . PRO A 1 345 ? -13.968 -14.427 29.106 1.00 83.56 345 PRO A N 1
ATOM 2684 C CA . PRO A 1 345 ? -12.888 -14.573 28.129 1.00 83.56 345 PRO A CA 1
ATOM 2685 C C . PRO A 1 345 ? -13.379 -14.834 26.699 1.00 83.56 345 PRO A C 1
ATOM 2687 O O . PRO A 1 345 ? -13.153 -14.018 25.814 1.00 83.56 345 PRO A O 1
ATOM 2690 N N . CYS A 1 346 ? -14.166 -15.889 26.467 1.00 85.12 346 CYS A N 1
ATOM 2691 C CA . CYS A 1 346 ? -14.662 -16.179 25.117 1.00 85.12 346 CYS A CA 1
ATOM 2692 C C . CYS A 1 346 ? -15.476 -15.012 24.534 1.00 85.12 346 CYS A C 1
ATOM 2694 O O . CYS A 1 346 ? -15.243 -14.604 23.404 1.00 85.12 346 CYS A O 1
ATOM 2696 N N . LEU A 1 347 ? -16.389 -14.418 25.310 1.00 86.94 347 LEU A N 1
ATOM 2697 C CA . LEU A 1 347 ? -17.206 -13.304 24.821 1.00 86.94 347 LEU A CA 1
ATOM 2698 C C . LEU A 1 347 ? -16.360 -12.057 24.522 1.00 86.94 347 LEU A C 1
ATOM 2700 O O . LEU A 1 347 ? -16.610 -11.380 23.533 1.00 86.94 347 LEU A O 1
ATOM 2704 N N . LEU A 1 348 ? -15.351 -11.763 25.345 1.00 88.81 348 LEU A N 1
ATOM 2705 C CA . LEU A 1 348 ? -14.431 -10.651 25.116 1.00 88.81 348 LEU A CA 1
ATOM 2706 C C . LEU A 1 348 ? -13.593 -10.874 23.852 1.00 88.81 348 LEU A C 1
ATOM 2708 O O . LEU A 1 348 ? -13.408 -9.934 23.090 1.00 88.81 348 LEU A O 1
ATOM 2712 N N . LEU A 1 349 ? -13.144 -12.106 23.595 1.00 91.38 349 LEU A N 1
ATOM 2713 C CA . LEU A 1 349 ? -12.445 -12.473 22.362 1.00 91.38 349 LEU A CA 1
ATOM 2714 C C . LEU A 1 349 ? -13.295 -12.182 21.118 1.00 91.38 349 LEU A C 1
ATOM 2716 O O . LEU A 1 349 ? -12.807 -11.546 20.185 1.00 91.38 349 LEU A O 1
ATOM 2720 N N . TRP A 1 350 ? -14.574 -12.563 21.135 1.00 93.75 350 TRP A N 1
ATOM 2721 C CA . TRP A 1 350 ? -15.508 -12.268 20.044 1.00 93.75 350 TRP A CA 1
ATOM 2722 C C . TRP A 1 350 ? -15.788 -10.771 19.893 1.00 93.75 350 TRP A C 1
ATOM 2724 O O . TRP A 1 350 ? -15.757 -10.256 18.777 1.00 93.75 350 TRP A O 1
ATOM 2734 N N . VAL A 1 351 ? -16.020 -10.058 21.000 1.00 92.00 351 VAL A N 1
ATOM 2735 C CA . VAL A 1 351 ? -16.268 -8.608 20.976 1.00 92.00 351 VAL A CA 1
ATOM 2736 C C . VAL A 1 351 ? -15.060 -7.862 20.412 1.00 92.00 351 VAL A C 1
ATOM 2738 O O . VAL A 1 351 ? -15.226 -7.040 19.518 1.00 92.00 351 VAL A O 1
ATOM 2741 N N . ILE A 1 352 ? -13.845 -8.174 20.871 1.00 92.88 352 ILE A N 1
ATOM 2742 C CA . ILE A 1 352 ? -12.617 -7.549 20.363 1.00 92.88 352 ILE A CA 1
ATOM 2743 C C . ILE A 1 352 ? -12.414 -7.870 18.882 1.00 92.88 352 ILE A C 1
ATOM 2745 O O . ILE A 1 352 ? -12.101 -6.960 18.116 1.00 92.88 352 ILE A O 1
ATOM 2749 N N . GLY A 1 353 ? -12.638 -9.120 18.464 1.00 95.81 353 GLY A N 1
ATOM 2750 C CA . GLY A 1 353 ? -12.559 -9.517 17.058 1.00 95.81 353 GLY A CA 1
ATOM 2751 C C . GLY A 1 353 ? -13.512 -8.711 16.172 1.00 95.81 353 GLY A C 1
ATOM 2752 O O . GLY A 1 353 ? -13.068 -8.052 15.238 1.00 95.81 353 GLY A O 1
ATOM 2753 N N . PHE A 1 354 ? -14.808 -8.686 16.491 1.00 95.44 354 PHE A N 1
ATOM 2754 C CA . PHE A 1 354 ? -15.797 -7.971 15.677 1.00 95.44 354 PHE A CA 1
ATOM 2755 C C . PHE A 1 354 ? -15.625 -6.452 15.702 1.00 95.44 354 PHE A C 1
ATOM 2757 O O . PHE A 1 354 ? -15.719 -5.816 14.655 1.00 95.44 354 PHE A O 1
ATOM 2764 N N . VAL A 1 355 ? -15.347 -5.858 16.867 1.00 93.12 355 VAL A N 1
ATOM 2765 C CA . VAL A 1 355 ? -15.103 -4.411 16.955 1.00 93.12 355 VAL A CA 1
ATOM 2766 C C . VAL A 1 355 ? -13.901 -4.030 16.096 1.00 93.12 355 VAL A C 1
ATOM 2768 O O . VAL A 1 355 ? -13.991 -3.081 15.323 1.00 93.12 355 VAL A O 1
ATOM 2771 N N . THR A 1 356 ? -12.807 -4.793 16.169 1.00 95.38 356 THR A N 1
ATOM 2772 C CA . THR A 1 356 ? -11.614 -4.533 15.349 1.00 95.38 356 THR A CA 1
ATOM 2773 C C . THR A 1 356 ? -11.903 -4.704 13.857 1.00 95.38 356 THR A C 1
ATOM 2775 O O . THR A 1 356 ? -11.458 -3.888 13.059 1.00 95.38 356 THR A O 1
ATOM 2778 N N . PHE A 1 357 ? -12.676 -5.725 13.479 1.00 97.12 357 PHE A N 1
ATOM 2779 C CA . PHE A 1 357 ? -13.046 -6.002 12.089 1.00 97.12 357 PHE A CA 1
ATOM 2780 C C . PHE A 1 357 ? -13.779 -4.833 11.425 1.00 97.12 357 PHE A C 1
ATOM 2782 O O . PHE A 1 357 ? -13.400 -4.404 10.340 1.00 97.12 357 PHE A O 1
ATOM 2789 N N . PHE A 1 358 ? -14.800 -4.285 12.086 1.00 94.19 358 PHE A N 1
ATOM 2790 C CA . PHE A 1 358 ? -15.534 -3.132 11.558 1.00 94.19 358 PHE A CA 1
ATOM 2791 C C . PHE A 1 358 ? -14.759 -1.823 11.705 1.00 94.19 358 PHE A C 1
ATOM 2793 O O . PHE A 1 358 ? -14.873 -0.943 10.859 1.00 94.19 358 PHE A O 1
ATOM 2800 N N . LEU A 1 359 ? -13.950 -1.673 12.757 1.00 90.62 359 LEU A N 1
ATOM 2801 C CA . LEU A 1 359 ? -13.103 -0.491 12.895 1.00 90.62 359 LEU A CA 1
ATOM 2802 C C . LEU A 1 359 ? -12.095 -0.410 11.739 1.00 90.62 359 LEU A C 1
ATOM 2804 O O . LEU A 1 359 ? -11.943 0.648 11.133 1.00 90.62 359 LEU A O 1
ATOM 2808 N N . SER A 1 360 ? -11.493 -1.545 11.379 1.00 94.38 360 SER A N 1
ATOM 2809 C CA . SER A 1 360 ? -10.514 -1.642 10.296 1.00 94.38 360 SER A CA 1
ATOM 2810 C C . SER A 1 360 ? -11.101 -1.619 8.892 1.00 94.38 360 SER A C 1
ATOM 2812 O O . SER A 1 360 ? -10.344 -1.595 7.933 1.00 94.38 360 SER A O 1
ATOM 2814 N N . SER A 1 361 ? -12.423 -1.625 8.727 1.00 92.94 361 SER A N 1
ATOM 2815 C CA . SER A 1 361 ? -13.015 -1.351 7.416 1.00 92.94 361 SER A CA 1
ATOM 2816 C C . SER A 1 361 ? -13.102 0.149 7.132 1.00 92.94 361 SER A C 1
ATOM 2818 O O . SER A 1 361 ? -13.334 0.544 5.993 1.00 92.94 361 SER A O 1
ATOM 2820 N N . VAL A 1 362 ? -12.974 0.992 8.160 1.00 88.62 362 VAL A N 1
ATOM 2821 C CA . VAL A 1 362 ? -13.038 2.457 8.035 1.00 88.62 362 VAL A CA 1
ATOM 2822 C C . VAL A 1 362 ? -11.676 3.100 8.276 1.00 88.62 362 VAL A C 1
ATOM 2824 O O . VAL A 1 362 ? -11.350 4.104 7.648 1.00 88.62 362 VAL A O 1
ATOM 2827 N N . LEU A 1 363 ? -10.894 2.532 9.191 1.00 86.06 363 LEU A N 1
ATOM 2828 C CA . LEU A 1 363 ? -9.511 2.910 9.452 1.00 86.06 363 LEU A CA 1
ATOM 2829 C C . LEU A 1 363 ? -8.562 1.926 8.777 1.00 86.06 363 LEU A C 1
ATOM 2831 O O . LEU A 1 363 ? -8.931 0.777 8.560 1.00 86.06 363 LEU A O 1
ATOM 2835 N N . ASP A 1 364 ? -7.317 2.333 8.542 1.00 87.00 364 ASP A N 1
ATOM 2836 C CA . ASP A 1 364 ? -6.303 1.387 8.091 1.00 87.00 364 ASP A CA 1
ATOM 2837 C C . ASP A 1 364 ? -5.997 0.320 9.169 1.00 87.00 364 ASP A C 1
ATOM 2839 O O . ASP A 1 364 ? -6.229 0.496 10.377 1.00 87.00 364 ASP A O 1
ATOM 2843 N N . SER A 1 365 ? -5.473 -0.822 8.723 1.00 91.19 365 SER A N 1
ATOM 2844 C CA . SER A 1 365 ? -5.202 -1.989 9.570 1.00 91.19 365 SER A CA 1
ATOM 2845 C C . SER A 1 365 ? -4.160 -1.736 10.666 1.00 91.19 365 SER A C 1
ATOM 2847 O O . SER A 1 365 ? -4.239 -2.337 11.743 1.00 91.19 365 SER A O 1
ATOM 2849 N N . LEU A 1 366 ? -3.188 -0.847 10.430 1.00 87.44 366 LEU A N 1
ATOM 2850 C CA . LEU A 1 366 ? -2.181 -0.467 11.423 1.00 87.44 366 LEU A CA 1
ATOM 2851 C C . LEU A 1 366 ? -2.833 0.398 12.505 1.00 87.44 366 LEU A C 1
ATOM 2853 O O . LEU A 1 366 ? -2.738 0.056 13.687 1.00 87.44 366 LEU A O 1
ATOM 2857 N N . ALA A 1 367 ? -3.538 1.463 12.120 1.00 85.81 367 ALA A N 1
ATOM 2858 C CA . ALA A 1 367 ? -4.242 2.355 13.038 1.00 85.81 367 ALA A CA 1
ATOM 2859 C C . ALA A 1 367 ? -5.217 1.594 13.942 1.00 85.81 367 ALA A C 1
ATOM 2861 O O . ALA A 1 367 ? -5.175 1.727 15.169 1.00 85.81 367 ALA A O 1
ATOM 2862 N N . SER A 1 368 ? -6.044 0.733 13.344 1.00 91.19 368 SER A N 1
ATOM 2863 C CA . SER A 1 368 ? -6.991 -0.118 14.074 1.00 91.19 368 SER A CA 1
ATOM 2864 C C . SER A 1 368 ? -6.288 -0.982 15.116 1.00 91.19 368 SER A C 1
ATOM 2866 O O . SER A 1 368 ? -6.741 -1.087 16.257 1.00 91.19 368 SER A O 1
ATOM 2868 N N . THR A 1 369 ? -5.137 -1.551 14.756 1.00 92.69 369 THR A N 1
ATOM 2869 C CA . THR A 1 369 ? -4.343 -2.390 15.656 1.00 92.69 369 THR A CA 1
ATOM 2870 C C . THR A 1 369 ? -3.749 -1.589 16.815 1.00 92.69 369 THR A C 1
ATOM 2872 O O . THR A 1 369 ? -3.869 -2.011 17.967 1.00 92.69 369 THR A O 1
ATOM 2875 N N . ILE A 1 370 ? -3.179 -0.407 16.555 1.00 86.38 370 ILE A N 1
ATOM 2876 C CA . ILE A 1 370 ? -2.627 0.470 17.602 1.00 86.38 370 ILE A CA 1
ATOM 2877 C C . ILE A 1 370 ? -3.711 0.878 18.604 1.00 86.38 370 ILE A C 1
ATOM 2879 O O . ILE A 1 370 ? -3.496 0.785 19.820 1.00 86.38 370 ILE A O 1
ATOM 2883 N N . ILE A 1 371 ? -4.883 1.294 18.116 1.00 85.94 371 ILE A N 1
ATOM 2884 C CA . ILE A 1 371 ? -6.012 1.709 18.958 1.00 85.94 371 ILE A CA 1
ATOM 2885 C C . ILE A 1 371 ? -6.491 0.533 19.812 1.00 85.94 371 ILE A C 1
ATOM 2887 O O . ILE A 1 371 ? -6.591 0.648 21.039 1.00 85.94 371 ILE A O 1
ATOM 2891 N N . MET A 1 372 ? -6.731 -0.624 19.190 1.00 91.06 372 MET A N 1
ATOM 2892 C CA . MET A 1 372 ? -7.283 -1.787 19.882 1.00 91.06 372 MET A CA 1
ATOM 2893 C C . MET A 1 372 ? -6.300 -2.396 20.883 1.00 91.06 372 MET A C 1
ATOM 2895 O O . MET A 1 372 ? -6.712 -2.768 21.980 1.00 91.06 372 MET A O 1
ATOM 2899 N N . ILE A 1 373 ? -4.996 -2.423 20.599 1.00 91.06 373 ILE A N 1
ATOM 2900 C CA . ILE A 1 373 ? -3.990 -2.866 21.578 1.00 91.06 373 ILE A CA 1
ATOM 2901 C C . ILE A 1 373 ? -3.865 -1.871 22.733 1.00 91.06 373 ILE A C 1
ATOM 2903 O O . ILE A 1 373 ? -3.779 -2.276 23.897 1.00 91.06 373 ILE A O 1
ATOM 2907 N N . SER A 1 374 ? -3.893 -0.567 22.448 1.00 83.50 374 SER A N 1
ATOM 2908 C CA . SER A 1 374 ? -3.874 0.472 23.486 1.00 83.50 374 SER A CA 1
ATOM 2909 C C . SER A 1 374 ? -5.077 0.363 24.424 1.00 83.50 374 SER A C 1
ATOM 2911 O O . SER A 1 374 ? -4.949 0.584 25.630 1.00 83.50 374 SER A O 1
ATOM 2913 N N . LEU A 1 375 ? -6.231 -0.034 23.889 1.00 83.44 375 LEU A N 1
ATOM 2914 C CA . LEU A 1 375 ? -7.424 -0.386 24.649 1.00 83.44 375 LEU A CA 1
ATOM 2915 C C . LEU A 1 375 ? -7.246 -1.690 25.435 1.00 83.44 375 LEU A C 1
ATOM 2917 O O . LEU A 1 375 ? -7.520 -1.715 26.635 1.00 83.44 375 LEU A O 1
ATOM 2921 N N . LEU A 1 376 ? -6.725 -2.751 24.815 1.00 86.88 376 LEU A N 1
ATOM 2922 C CA . LEU A 1 376 ? -6.535 -4.049 25.470 1.00 86.88 376 LEU A CA 1
ATOM 2923 C C . LEU A 1 376 ? -5.634 -3.945 26.701 1.00 86.88 376 LEU A C 1
ATOM 2925 O O . LEU A 1 376 ? -5.897 -4.598 27.706 1.00 86.88 376 LEU A O 1
ATOM 2929 N N . ARG A 1 377 ? -4.612 -3.086 26.664 1.00 86.31 377 ARG A N 1
ATOM 2930 C CA . ARG A 1 377 ? -3.733 -2.814 27.813 1.00 86.31 377 ARG A CA 1
ATOM 2931 C C . ARG A 1 377 ? -4.443 -2.177 29.005 1.00 86.31 377 ARG A C 1
ATOM 2933 O O . ARG A 1 377 ? -3.971 -2.341 30.126 1.00 86.31 377 ARG A O 1
ATOM 2940 N N . LYS A 1 378 ? -5.536 -1.445 28.766 1.00 80.00 378 LYS A N 1
ATOM 2941 C CA . LYS A 1 378 ? -6.375 -0.837 29.811 1.00 80.00 378 LYS A CA 1
ATOM 2942 C C . LYS A 1 378 ? -7.421 -1.821 30.336 1.00 80.00 378 LYS A C 1
ATOM 2944 O O . LYS A 1 378 ? -7.739 -1.786 31.516 1.00 80.00 378 LYS A O 1
ATOM 2949 N N . LEU A 1 379 ? -7.947 -2.685 29.464 1.00 78.31 379 LEU A N 1
ATOM 2950 C CA . LEU A 1 379 ? -9.015 -3.631 29.804 1.00 78.31 379 LEU A CA 1
ATOM 2951 C C . LEU A 1 379 ? -8.504 -4.926 30.440 1.00 78.31 379 LEU A C 1
ATOM 2953 O O . LEU A 1 379 ? -9.187 -5.511 31.277 1.00 78.31 379 LEU A O 1
ATOM 2957 N N . VAL A 1 380 ? -7.329 -5.401 30.019 1.00 83.06 380 VAL A N 1
ATOM 2958 C CA . VAL A 1 380 ? -6.801 -6.713 30.398 1.00 83.06 380 VAL A CA 1
ATOM 2959 C C . VAL A 1 380 ? -5.389 -6.555 30.973 1.00 83.06 380 VAL A C 1
ATOM 2961 O O . VAL A 1 380 ? -4.510 -5.964 30.328 1.00 83.06 380 VAL A O 1
ATOM 2964 N N . PRO A 1 381 ? -5.121 -7.094 32.177 1.00 83.31 381 PRO A N 1
ATOM 2965 C CA . PRO A 1 381 ? -3.779 -7.090 32.739 1.00 83.31 381 PRO A CA 1
ATOM 2966 C C . PRO A 1 381 ? -2.814 -7.913 31.865 1.00 83.31 381 PRO A C 1
ATOM 2968 O O . PRO A 1 381 ? -3.244 -8.789 31.102 1.00 83.31 381 PRO A O 1
ATOM 2971 N N . PRO A 1 382 ? -1.499 -7.647 31.956 1.00 85.31 382 PRO A N 1
ATOM 2972 C CA . PRO A 1 382 ? -0.494 -8.389 31.201 1.00 85.31 382 PRO A CA 1
ATOM 2973 C C . PRO A 1 382 ? -0.602 -9.887 31.495 1.00 85.31 382 PRO A C 1
ATOM 2975 O O . PRO A 1 382 ? -0.370 -10.338 32.613 1.00 85.31 382 PRO A O 1
ATOM 2978 N N . SER A 1 383 ? -0.996 -10.653 30.481 1.00 86.88 383 SER A N 1
ATOM 2979 C CA . SER A 1 383 ? -1.267 -12.088 30.570 1.00 86.88 383 SER A CA 1
ATOM 2980 C C . SER A 1 383 ? -1.096 -12.744 29.200 1.00 86.88 383 SER A C 1
ATOM 2982 O O . SER A 1 383 ? -1.164 -12.070 28.169 1.00 86.88 383 SER A O 1
ATOM 2984 N N . GLU A 1 384 ? -0.918 -14.068 29.167 1.00 88.25 384 GLU A N 1
ATOM 2985 C CA . GLU A 1 384 ? -0.928 -14.828 27.905 1.00 88.25 384 GLU A CA 1
ATOM 2986 C C . GLU A 1 384 ? -2.248 -14.637 27.146 1.00 88.25 384 GLU A C 1
ATOM 2988 O O . GLU A 1 384 ? -2.251 -14.485 25.928 1.00 88.25 384 GLU A O 1
ATOM 2993 N N . TYR A 1 385 ? -3.364 -14.540 27.870 1.00 88.25 385 TYR A N 1
ATOM 2994 C CA . TYR A 1 385 ? -4.670 -14.259 27.286 1.00 88.25 385 TYR A CA 1
ATOM 2995 C C . TYR A 1 385 ? -4.721 -12.895 26.576 1.00 88.25 385 TYR A C 1
ATOM 2997 O O . TYR A 1 385 ? -5.264 -12.795 25.477 1.00 88.25 385 TYR A O 1
ATOM 3005 N N . ARG A 1 386 ? -4.085 -11.851 27.127 1.00 91.38 386 ARG A N 1
ATOM 3006 C CA . ARG A 1 386 ? -3.987 -10.549 26.447 1.00 91.38 386 ARG A CA 1
ATOM 3007 C C . ARG A 1 386 ? -3.194 -10.626 25.145 1.00 91.38 386 ARG A C 1
ATOM 3009 O O . ARG A 1 386 ? -3.579 -9.985 24.173 1.00 91.38 386 ARG A O 1
ATOM 3016 N N . LYS A 1 387 ? -2.127 -11.430 25.098 1.00 93.88 387 LYS A N 1
ATOM 3017 C CA . LYS A 1 387 ? -1.378 -11.673 23.854 1.00 93.88 387 LYS A CA 1
ATOM 3018 C C . LYS A 1 387 ? -2.248 -12.386 22.819 1.00 93.88 387 LYS A C 1
ATOM 3020 O O . LYS A 1 387 ? -2.218 -12.019 21.652 1.00 93.88 387 LYS A O 1
ATOM 3025 N N . ILE A 1 388 ? -3.061 -13.357 23.241 1.00 93.88 388 ILE A N 1
ATOM 3026 C CA . ILE A 1 388 ? -4.037 -14.029 22.365 1.00 93.88 388 ILE A CA 1
ATOM 3027 C C . ILE A 1 388 ? -5.058 -13.018 21.818 1.00 93.88 388 ILE A C 1
ATOM 3029 O O . ILE A 1 388 ? -5.315 -13.012 20.619 1.00 93.88 388 ILE A O 1
ATOM 3033 N N . LEU A 1 389 ? -5.589 -12.123 22.658 1.00 94.25 389 LEU A N 1
ATOM 3034 C CA . LEU A 1 389 ? -6.479 -11.046 22.206 1.00 94.25 389 LEU A CA 1
ATOM 3035 C C . LEU A 1 389 ? -5.792 -10.085 21.229 1.00 94.25 389 LEU A C 1
ATOM 3037 O O . LEU A 1 389 ? -6.393 -9.709 20.231 1.00 94.25 389 LEU A O 1
ATOM 3041 N N . GLY A 1 390 ? -4.536 -9.713 21.478 1.00 95.56 390 GLY A N 1
ATOM 3042 C CA . GLY A 1 390 ? -3.765 -8.885 20.547 1.00 95.56 390 GLY A CA 1
ATOM 3043 C C . GLY A 1 390 ? -3.521 -9.581 19.204 1.00 95.56 390 GLY A C 1
ATOM 3044 O O . GLY A 1 390 ? -3.617 -8.955 18.154 1.00 95.56 390 GLY A O 1
ATOM 3045 N N . ALA A 1 391 ? -3.319 -10.897 19.208 1.00 96.75 391 ALA A N 1
ATOM 3046 C CA . ALA A 1 391 ? -3.230 -11.675 17.980 1.00 96.75 391 ALA A CA 1
ATOM 3047 C C . ALA A 1 391 ? -4.565 -11.722 17.212 1.00 96.75 391 ALA A C 1
ATOM 3049 O O . ALA A 1 391 ? -4.571 -11.619 15.986 1.00 96.75 391 ALA A O 1
ATOM 3050 N N . VAL A 1 392 ? -5.692 -11.812 17.929 1.00 97.00 392 VAL A N 1
ATOM 3051 C CA . VAL A 1 392 ? -7.040 -11.678 17.351 1.00 97.00 392 VAL A CA 1
ATOM 3052 C C . VAL A 1 392 ? -7.242 -10.300 16.727 1.00 97.00 392 VAL A C 1
ATOM 3054 O O . VAL A 1 392 ? -7.796 -10.225 15.636 1.00 97.00 392 VAL A O 1
ATOM 3057 N N . VAL A 1 393 ? -6.761 -9.227 17.365 1.00 97.56 393 VAL A N 1
ATOM 3058 C CA . VAL A 1 393 ? -6.796 -7.870 16.792 1.00 97.56 393 VAL A CA 1
ATOM 3059 C C . VAL A 1 393 ? -6.090 -7.839 15.436 1.00 97.56 393 VAL A C 1
ATOM 3061 O O . VAL A 1 393 ? -6.661 -7.323 14.486 1.00 97.56 393 VAL A O 1
ATOM 3064 N N . VAL A 1 394 ? -4.907 -8.447 15.298 1.00 97.19 394 VAL A N 1
ATOM 3065 C CA . VAL A 1 394 ? -4.184 -8.480 14.010 1.00 97.19 394 VAL A CA 1
ATOM 3066 C C . VAL A 1 394 ? -4.974 -9.230 12.931 1.00 97.19 394 VAL A C 1
ATOM 3068 O O . VAL A 1 394 ? -5.103 -8.735 11.814 1.00 97.19 394 VAL A O 1
ATOM 3071 N N . ILE A 1 395 ? -5.529 -10.405 13.251 1.00 98.00 395 ILE A N 1
ATOM 3072 C CA . ILE A 1 395 ? -6.349 -11.191 12.307 1.00 98.00 395 ILE A CA 1
ATOM 3073 C C . ILE A 1 395 ? -7.599 -10.404 11.895 1.00 98.00 395 ILE A C 1
ATOM 3075 O O . ILE A 1 395 ? -7.940 -10.336 10.713 1.00 98.00 395 ILE A O 1
ATOM 3079 N N . ALA A 1 396 ? -8.274 -9.793 12.868 1.00 98.12 396 ALA A N 1
ATOM 3080 C CA . ALA A 1 396 ? -9.488 -9.026 12.651 1.00 98.12 396 ALA A CA 1
ATOM 3081 C C . ALA A 1 396 ? -9.241 -7.737 11.869 1.00 98.12 396 ALA A C 1
ATOM 3083 O O . ALA A 1 396 ? -10.043 -7.422 10.999 1.00 98.12 396 ALA A O 1
ATOM 3084 N N . ALA A 1 397 ? -8.148 -7.020 12.134 1.00 97.00 397 ALA A N 1
ATOM 3085 C CA . ALA A 1 397 ? -7.796 -5.806 11.406 1.00 97.00 397 ALA A CA 1
ATOM 3086 C C . ALA A 1 397 ? -7.500 -6.122 9.935 1.00 97.00 397 ALA A C 1
ATOM 3088 O O . ALA A 1 397 ? -8.121 -5.565 9.038 1.00 97.00 397 ALA A O 1
ATOM 3089 N N . ASN A 1 398 ? -6.637 -7.103 9.676 1.00 96.94 398 ASN A N 1
ATOM 3090 C CA . ASN A 1 398 ? -6.302 -7.523 8.316 1.00 96.94 398 ASN A CA 1
ATOM 3091 C C . ASN A 1 398 ? -7.525 -8.057 7.540 1.00 96.94 398 ASN A C 1
ATOM 3093 O O . ASN A 1 398 ? -7.703 -7.731 6.369 1.00 96.94 398 ASN A O 1
ATOM 3097 N N . SER A 1 399 ? -8.399 -8.835 8.192 1.00 97.50 399 SER A N 1
ATOM 3098 C CA . SER A 1 399 ? -9.644 -9.317 7.569 1.00 97.50 399 SER A CA 1
ATOM 3099 C C . SER A 1 399 ? -10.655 -8.185 7.362 1.00 97.50 399 SER A C 1
ATOM 3101 O O . SER A 1 399 ? -11.306 -8.118 6.328 1.00 97.50 399 SER A O 1
ATOM 3103 N N . GLY A 1 400 ? -10.780 -7.271 8.324 1.00 97.00 400 GLY A N 1
ATOM 3104 C CA . GLY A 1 400 ? -11.674 -6.116 8.254 1.00 97.00 400 GLY A CA 1
ATOM 3105 C C . GLY A 1 400 ? -11.280 -5.114 7.172 1.00 97.00 400 GLY A C 1
ATOM 3106 O O . GLY A 1 400 ? -12.141 -4.555 6.499 1.00 97.00 400 GLY A O 1
ATOM 3107 N N . GLY A 1 401 ? -9.976 -4.939 6.959 1.00 94.94 401 GLY A N 1
ATOM 3108 C CA . GLY A 1 401 ? -9.451 -4.088 5.900 1.00 94.94 401 GLY A CA 1
ATOM 3109 C C . GLY A 1 401 ? -9.657 -4.649 4.493 1.00 94.94 401 GLY A C 1
ATOM 3110 O O . GLY A 1 401 ? -9.796 -3.878 3.549 1.00 94.94 401 GLY A O 1
ATOM 3111 N N . ALA A 1 402 ? -9.737 -5.976 4.354 1.00 96.00 402 ALA A N 1
ATOM 3112 C CA . ALA A 1 402 ? -9.799 -6.660 3.063 1.00 96.00 402 ALA A CA 1
ATOM 3113 C C . ALA A 1 402 ? -11.079 -6.371 2.261 1.00 96.00 402 ALA A C 1
ATOM 3115 O O . ALA A 1 402 ? -11.030 -6.292 1.038 1.00 96.00 402 ALA A O 1
ATOM 3116 N N . TRP A 1 403 ? -12.225 -6.208 2.931 1.00 95.62 403 TRP A N 1
ATOM 3117 C CA . TRP A 1 403 ? -13.515 -5.997 2.260 1.00 95.62 403 TRP A CA 1
ATOM 3118 C C . TRP A 1 403 ? -13.866 -4.529 2.026 1.00 95.62 403 TRP A C 1
ATOM 3120 O O . TRP A 1 403 ? -14.930 -4.228 1.487 1.00 95.62 403 TRP A O 1
ATOM 3130 N N . SER A 1 404 ? -12.990 -3.608 2.424 1.00 93.94 404 SER A N 1
ATOM 3131 C CA . SER A 1 404 ? -13.203 -2.176 2.266 1.00 93.94 404 SER A CA 1
ATOM 3132 C C . SER A 1 404 ? -12.089 -1.548 1.434 1.00 93.94 404 SER A C 1
ATOM 3134 O O . SER A 1 404 ? -10.912 -1.817 1.687 1.00 93.94 404 SER A O 1
ATOM 3136 N N . PRO A 1 405 ? -12.418 -0.645 0.494 1.00 89.12 405 PRO A N 1
ATOM 3137 C CA . PRO A 1 405 ? -11.419 0.026 -0.335 1.00 89.12 405 PRO A CA 1
ATOM 3138 C C . PRO A 1 405 ? -10.492 0.960 0.457 1.00 89.12 405 PRO A C 1
ATOM 3140 O O . PRO A 1 405 ? -9.465 1.355 -0.068 1.00 89.12 405 PRO A O 1
ATOM 3143 N N . ILE A 1 406 ? -10.845 1.335 1.692 1.00 88.50 406 ILE A N 1
ATOM 3144 C CA . ILE A 1 406 ? -10.042 2.225 2.552 1.00 88.50 406 ILE A CA 1
ATOM 3145 C C . ILE A 1 406 ? -9.431 1.506 3.762 1.00 88.50 406 ILE A C 1
ATOM 3147 O O . ILE A 1 406 ? -8.605 2.076 4.468 1.00 88.50 406 ILE A O 1
ATOM 3151 N N . GLY A 1 407 ? -9.854 0.268 4.031 1.00 88.44 407 GLY A N 1
ATOM 3152 C CA . GLY A 1 407 ? -9.522 -0.429 5.274 1.00 88.44 407 GLY A CA 1
ATOM 3153 C C . GLY A 1 407 ? -8.106 -1.017 5.323 1.00 88.44 407 GLY A C 1
ATOM 3154 O O . GLY A 1 407 ? -7.578 -1.314 6.395 1.00 88.44 407 GLY A O 1
ATOM 3155 N N . ALA A 1 408 ? -7.458 -1.170 4.169 1.00 91.12 408 ALA A N 1
ATOM 3156 C CA . ALA A 1 408 ? -6.065 -1.577 4.069 1.00 91.12 408 ALA A CA 1
ATOM 3157 C C . ALA A 1 408 ? -5.334 -0.743 3.012 1.00 91.12 408 ALA A C 1
ATOM 3159 O O . ALA A 1 408 ? -5.916 -0.277 2.031 1.00 91.12 408 ALA A O 1
ATOM 3160 N N . VAL A 1 409 ? -4.021 -0.583 3.189 1.00 88.06 409 VAL A N 1
ATOM 3161 C CA . VAL A 1 409 ? -3.167 0.101 2.202 1.00 88.06 409 VAL A CA 1
ATOM 3162 C C . VAL A 1 409 ? -3.214 -0.623 0.853 1.00 88.06 409 VAL A C 1
ATOM 3164 O O . VAL A 1 409 ? -3.289 0.015 -0.191 1.00 88.06 409 VAL A O 1
ATOM 3167 N N . THR A 1 410 ? -3.240 -1.957 0.874 1.00 91.75 410 THR A N 1
ATOM 3168 C CA . THR A 1 410 ? -3.321 -2.821 -0.311 1.00 91.75 410 THR A CA 1
ATOM 3169 C C . THR A 1 410 ? -4.630 -2.655 -1.079 1.00 91.75 410 THR A C 1
ATOM 3171 O O . THR A 1 410 ? -4.607 -2.514 -2.299 1.00 91.75 410 THR A O 1
ATOM 3174 N N . THR A 1 411 ? -5.771 -2.628 -0.384 1.00 93.38 411 THR A N 1
ATOM 3175 C CA . THR A 1 411 ? -7.083 -2.419 -1.016 1.00 93.38 411 THR A CA 1
ATOM 3176 C C . THR A 1 411 ? -7.225 -0.996 -1.540 1.00 93.38 411 THR A C 1
ATOM 3178 O O . THR A 1 411 ? -7.708 -0.799 -2.651 1.00 93.38 411 THR A O 1
ATOM 3181 N N . THR A 1 412 ? -6.696 -0.013 -0.811 1.00 90.69 412 THR A N 1
ATOM 3182 C CA . THR A 1 412 ? -6.630 1.375 -1.283 1.00 90.69 412 THR A CA 1
ATOM 3183 C C . THR A 1 412 ? -5.799 1.481 -2.560 1.00 90.69 412 THR A C 1
ATOM 3185 O O . THR A 1 412 ? -6.205 2.150 -3.507 1.00 90.69 412 THR A O 1
ATOM 3188 N N . MET A 1 413 ? -4.654 0.797 -2.618 1.00 90.62 413 MET A N 1
ATOM 3189 C CA . MET A 1 413 ? -3.764 0.811 -3.778 1.00 90.62 413 MET A CA 1
ATOM 3190 C C . MET A 1 413 ? -4.449 0.257 -5.036 1.00 90.62 413 MET A C 1
ATOM 3192 O O . MET A 1 413 ? -4.436 0.927 -6.071 1.00 90.62 413 MET A O 1
ATOM 3196 N N . LEU A 1 414 ? -5.093 -0.910 -4.917 1.00 93.69 414 LEU A N 1
ATOM 3197 C CA . LEU A 1 414 ? -5.873 -1.536 -5.994 1.00 93.69 414 LEU A CA 1
ATOM 3198 C C . LEU A 1 414 ? -7.078 -0.684 -6.411 1.00 93.69 414 LEU A C 1
ATOM 3200 O O . LEU A 1 414 ? -7.505 -0.711 -7.561 1.00 93.69 414 LEU A O 1
ATOM 3204 N N . TRP A 1 415 ? -7.668 0.060 -5.475 1.00 93.44 415 TRP A N 1
ATOM 3205 C CA . TRP A 1 415 ? -8.799 0.924 -5.785 1.00 93.44 415 TRP A CA 1
ATOM 3206 C C . TRP A 1 415 ? -8.363 2.171 -6.559 1.00 93.44 415 TRP A C 1
ATOM 3208 O O . TRP A 1 415 ? -8.976 2.510 -7.569 1.00 93.44 415 TRP A O 1
ATOM 3218 N N . MET A 1 416 ? -7.285 2.836 -6.130 1.00 89.69 416 MET A N 1
ATOM 3219 C CA . MET A 1 416 ? -6.795 4.057 -6.785 1.00 89.69 416 MET A CA 1
ATOM 3220 C C . MET A 1 416 ? -6.274 3.807 -8.202 1.00 89.69 416 MET A C 1
ATOM 3222 O O . MET A 1 416 ? -6.427 4.676 -9.052 1.00 89.69 416 MET A O 1
ATOM 3226 N N . HIS A 1 417 ? -5.723 2.622 -8.474 1.00 89.31 417 HIS A N 1
ATOM 3227 C CA . HIS A 1 417 ? -5.268 2.241 -9.816 1.00 89.31 417 HIS A CA 1
ATOM 3228 C C . HIS A 1 417 ? -6.350 1.525 -10.646 1.00 89.31 417 HIS A C 1
ATOM 3230 O O . HIS A 1 417 ? -6.080 1.075 -11.756 1.00 89.31 417 HIS A O 1
ATOM 3236 N N . GLY A 1 418 ? -7.588 1.444 -10.144 1.00 91.06 418 GLY A N 1
ATOM 3237 C CA . GLY A 1 418 ? -8.744 0.980 -10.910 1.00 91.06 418 GLY A CA 1
ATOM 3238 C C . GLY A 1 418 ? -8.888 -0.537 -11.059 1.00 91.06 418 GLY A C 1
ATOM 3239 O O . GLY A 1 418 ? -9.770 -0.974 -11.792 1.00 91.06 418 GLY A O 1
ATOM 3240 N N . GLN A 1 419 ? -8.090 -1.356 -10.367 1.00 94.62 419 GLN A N 1
ATOM 3241 C CA . GLN A 1 419 ? -8.234 -2.819 -10.372 1.00 94.62 419 GLN A CA 1
ATOM 3242 C C . GLN A 1 419 ? -9.511 -3.272 -9.660 1.00 94.62 419 GLN A C 1
ATOM 3244 O O . GLN A 1 419 ? -10.137 -4.246 -10.078 1.00 94.62 419 GLN A O 1
ATOM 3249 N N . ILE A 1 420 ? -9.907 -2.565 -8.599 1.00 94.94 420 ILE A N 1
ATOM 3250 C CA . ILE A 1 420 ? -11.137 -2.838 -7.847 1.00 94.94 420 ILE A CA 1
ATOM 3251 C C . ILE A 1 420 ? -12.007 -1.587 -7.731 1.00 94.94 420 ILE A C 1
ATOM 3253 O O . ILE A 1 420 ? -11.516 -0.461 -7.805 1.00 94.94 420 ILE A O 1
ATOM 3257 N N . SER A 1 421 ? -13.306 -1.768 -7.518 1.00 94.31 421 SER A N 1
ATOM 3258 C CA . SER A 1 421 ? -14.253 -0.704 -7.200 1.00 94.31 421 SER A CA 1
ATOM 3259 C C . SER A 1 421 ? -14.822 -0.865 -5.792 1.00 94.31 421 SER A C 1
ATOM 3261 O O . SER A 1 421 ? -15.097 -1.966 -5.317 1.00 94.31 421 SER A O 1
ATOM 3263 N N . ALA A 1 422 ? -15.064 0.264 -5.122 1.00 92.06 422 ALA A N 1
ATOM 3264 C CA . ALA A 1 422 ? -15.558 0.289 -3.746 1.00 92.06 422 ALA A CA 1
ATOM 3265 C C . ALA A 1 422 ? -16.814 -0.574 -3.532 1.00 92.06 422 ALA A C 1
ATOM 3267 O O . ALA A 1 422 ? -16.894 -1.340 -2.573 1.00 92.06 422 ALA A O 1
ATOM 3268 N N . LEU A 1 423 ? -17.803 -0.456 -4.424 1.00 92.62 423 LEU A N 1
ATOM 3269 C CA . LEU A 1 423 ? -19.077 -1.154 -4.271 1.00 92.62 423 LEU A CA 1
ATOM 3270 C C . LEU A 1 423 ? -18.938 -2.661 -4.498 1.00 92.62 423 LEU A C 1
ATOM 3272 O O . LEU A 1 423 ? -19.543 -3.434 -3.752 1.00 92.62 423 LEU A O 1
ATOM 3276 N N . GLN A 1 424 ? -18.178 -3.075 -5.515 1.00 93.69 424 GLN A N 1
ATOM 3277 C CA . GLN A 1 424 ? -18.015 -4.496 -5.812 1.00 93.69 424 GLN A CA 1
ATOM 3278 C C . GLN A 1 424 ? -17.148 -5.185 -4.772 1.00 93.69 424 GLN A C 1
ATOM 3280 O O . GLN A 1 424 ? -17.514 -6.262 -4.318 1.00 93.69 424 GLN A O 1
ATOM 3285 N N . THR A 1 425 ? -16.090 -4.535 -4.290 1.00 95.25 425 THR A N 1
ATOM 3286 C CA . THR A 1 425 ? -15.267 -5.069 -3.200 1.00 95.25 425 THR A CA 1
ATOM 3287 C C . THR A 1 425 ? -16.076 -5.284 -1.927 1.00 95.25 425 THR A C 1
ATOM 3289 O O . THR A 1 425 ? -16.016 -6.365 -1.347 1.00 95.25 425 THR A O 1
ATOM 3292 N N . VAL A 1 426 ? -16.912 -4.320 -1.521 1.00 95.38 426 VAL A N 1
ATOM 3293 C CA . VAL A 1 426 ? -17.775 -4.502 -0.341 1.00 95.38 426 VAL A CA 1
ATOM 3294 C C . VAL A 1 426 ? -18.756 -5.659 -0.545 1.00 95.38 426 VAL A C 1
ATOM 3296 O O . VAL A 1 426 ? -18.935 -6.474 0.356 1.00 95.38 426 VAL A O 1
ATOM 3299 N N . LYS A 1 427 ? -19.383 -5.772 -1.721 1.00 94.25 427 LYS A N 1
ATOM 3300 C CA . LYS A 1 427 ? -20.336 -6.859 -1.999 1.00 94.25 427 LYS A CA 1
ATOM 3301 C C . LYS A 1 427 ? -19.666 -8.232 -2.082 1.00 94.25 427 LYS A C 1
ATOM 3303 O O . LYS A 1 427 ? -20.197 -9.184 -1.518 1.00 94.25 427 LYS A O 1
ATOM 3308 N N . GLY A 1 428 ? -18.534 -8.326 -2.772 1.00 94.12 428 GLY A N 1
ATOM 3309 C CA . GLY A 1 428 ? -17.842 -9.581 -3.056 1.00 94.12 428 GLY A CA 1
ATOM 3310 C C . GLY A 1 428 ? -17.003 -10.092 -1.890 1.00 94.12 428 GLY A C 1
ATOM 3311 O O . GLY A 1 428 ? -16.960 -11.293 -1.647 1.00 94.12 428 GLY A O 1
ATOM 3312 N N . LEU A 1 429 ? -16.367 -9.203 -1.121 1.00 97.00 429 LEU A N 1
ATOM 3313 C CA . LEU A 1 429 ? -15.388 -9.605 -0.107 1.00 97.00 429 LEU A CA 1
ATOM 3314 C C . LEU A 1 429 ? -15.899 -9.551 1.331 1.00 97.00 429 LEU A C 1
ATOM 3316 O O . LEU A 1 429 ? -15.229 -10.103 2.206 1.00 97.00 429 LEU A O 1
ATOM 3320 N N . PHE A 1 430 ? -17.065 -8.954 1.611 1.00 97.50 430 PHE A N 1
ATOM 3321 C CA . PHE A 1 430 ? -17.586 -8.878 2.982 1.00 97.50 430 PHE A CA 1
ATOM 3322 C C . PHE A 1 430 ? -17.762 -10.267 3.607 1.00 97.50 430 PHE A C 1
ATOM 3324 O O . PHE A 1 430 ? -17.222 -10.532 4.680 1.00 97.50 430 PHE A O 1
ATOM 3331 N N . VAL A 1 431 ? -18.462 -11.178 2.923 1.00 97.50 431 VAL A N 1
ATOM 3332 C CA . VAL A 1 431 ? -18.707 -12.538 3.432 1.00 97.50 431 VAL A CA 1
ATOM 3333 C C . VAL A 1 431 ? -17.405 -13.346 3.559 1.00 97.50 431 VAL A C 1
ATOM 3335 O O . VAL A 1 431 ? -17.151 -13.853 4.657 1.00 97.50 431 VAL A O 1
ATOM 3338 N N . PRO A 1 432 ? -16.535 -13.423 2.530 1.00 98.00 432 PRO A N 1
ATOM 3339 C CA . PRO A 1 432 ? -15.223 -14.061 2.654 1.00 98.00 432 PRO A CA 1
ATOM 3340 C C . PRO A 1 432 ? -14.385 -13.519 3.814 1.00 98.00 432 PRO A C 1
ATOM 3342 O O . PRO A 1 432 ? -13.821 -14.293 4.582 1.00 98.00 432 PRO A O 1
ATOM 3345 N N . SER A 1 433 ? -14.364 -12.200 4.010 1.00 97.88 433 SER A N 1
ATOM 3346 C CA . SER A 1 433 ? -13.602 -11.558 5.087 1.00 97.88 433 SER A CA 1
ATOM 3347 C C . SER A 1 433 ? -14.162 -11.860 6.476 1.00 97.88 433 SER A C 1
ATOM 3349 O O . SER A 1 433 ? -13.399 -12.084 7.418 1.00 97.88 433 SER A O 1
ATOM 3351 N N . VAL A 1 434 ? -15.492 -11.914 6.621 1.00 98.25 434 VAL A N 1
ATOM 3352 C CA . VAL A 1 434 ? -16.134 -12.361 7.866 1.00 98.25 434 VAL A CA 1
ATOM 3353 C C . VAL A 1 434 ? -15.742 -13.805 8.175 1.00 98.25 434 VAL A C 1
ATOM 3355 O O . VAL A 1 434 ? -15.442 -14.116 9.326 1.00 98.25 434 VAL A O 1
ATOM 3358 N N . ILE A 1 435 ? -15.694 -14.682 7.169 1.00 98.19 435 ILE A N 1
ATOM 3359 C CA . ILE A 1 435 ? -15.294 -16.087 7.336 1.00 98.19 435 ILE A CA 1
ATOM 3360 C C . ILE A 1 435 ? -13.808 -16.200 7.708 1.00 98.19 435 ILE A C 1
ATOM 3362 O O . ILE A 1 435 ? -13.480 -16.941 8.641 1.00 98.19 435 ILE A O 1
ATOM 3366 N N . SER A 1 436 ? -12.938 -15.405 7.074 1.00 97.62 436 SER A N 1
ATOM 3367 C CA . SER A 1 436 ? -11.509 -15.311 7.408 1.00 97.62 436 SER A CA 1
ATOM 3368 C C . SER A 1 436 ? -11.256 -14.957 8.869 1.00 97.62 436 SER A C 1
ATOM 3370 O O . SER A 1 436 ? -10.272 -15.417 9.441 1.00 97.62 436 SER A O 1
ATOM 3372 N N . LEU A 1 437 ? -12.149 -14.185 9.495 1.00 98.06 437 LEU A N 1
ATOM 3373 C CA . LEU A 1 437 ? -12.107 -13.895 10.927 1.00 98.06 437 LEU A CA 1
ATOM 3374 C C . LEU A 1 437 ? -12.799 -14.976 11.770 1.00 98.06 437 LEU A C 1
ATOM 3376 O O . LEU A 1 437 ? -12.251 -15.431 12.776 1.00 98.06 437 LEU A O 1
ATOM 3380 N N . ALA A 1 438 ? -14.015 -15.373 11.398 1.00 97.75 438 ALA A N 1
ATOM 3381 C CA . ALA A 1 438 ? -14.864 -16.234 12.214 1.00 97.75 438 ALA A CA 1
ATOM 3382 C C . ALA A 1 438 ? -14.225 -17.604 12.469 1.00 97.75 438 ALA A C 1
ATOM 3384 O O . ALA A 1 438 ? -14.293 -18.106 13.591 1.00 97.75 438 ALA A O 1
ATOM 3385 N N . VAL A 1 439 ? -13.561 -18.191 11.469 1.00 97.81 439 VAL A N 1
ATOM 3386 C CA . VAL A 1 439 ? -12.902 -19.499 11.603 1.00 97.81 439 VAL A CA 1
ATOM 3387 C C . VAL A 1 439 ? -11.793 -19.477 12.669 1.00 97.81 439 VAL A C 1
ATOM 3389 O O . VAL A 1 439 ? -11.875 -20.278 13.607 1.00 97.81 439 VAL A O 1
ATOM 3392 N N . PRO A 1 440 ? -10.808 -18.555 12.630 1.00 96.81 440 PRO A N 1
ATOM 3393 C CA . PRO A 1 440 ? -9.843 -18.396 13.711 1.00 96.81 440 PRO A CA 1
ATOM 3394 C C . PRO A 1 440 ? -10.504 -18.172 15.073 1.00 96.81 440 PRO A C 1
ATOM 3396 O O . PRO A 1 440 ? -10.099 -18.808 16.042 1.00 96.81 440 PRO A O 1
ATOM 3399 N N . LEU A 1 441 ? -11.540 -17.326 15.168 1.00 95.81 441 LEU A N 1
ATOM 3400 C CA . LEU A 1 441 ? -12.216 -17.060 16.446 1.00 95.81 441 LEU A CA 1
ATOM 3401 C C . LEU A 1 441 ? -12.876 -18.311 17.029 1.00 95.81 441 LEU A C 1
ATOM 3403 O O . LEU A 1 441 ? -12.743 -18.559 18.230 1.00 95.81 441 LEU A O 1
ATOM 3407 N N . VAL A 1 442 ? -13.560 -19.108 16.204 1.00 96.12 442 VAL A N 1
ATOM 3408 C CA . VAL A 1 442 ? -14.166 -20.379 16.625 1.00 96.12 442 VAL A CA 1
ATOM 3409 C C . VAL A 1 442 ? -13.082 -21.330 17.116 1.00 96.12 442 VAL A C 1
ATOM 3411 O O . VAL A 1 442 ? -13.158 -21.807 18.246 1.00 96.12 442 VAL A O 1
ATOM 3414 N N . LEU A 1 443 ? -12.038 -21.559 16.316 1.00 94.75 443 LEU A N 1
ATOM 3415 C CA . LEU A 1 443 ? -10.964 -22.486 16.673 1.00 94.75 443 LEU A CA 1
ATOM 3416 C C . LEU A 1 443 ? -10.231 -22.051 17.948 1.00 94.75 443 LEU A C 1
ATOM 3418 O O . LEU A 1 443 ? -10.004 -22.869 18.837 1.00 94.75 443 LEU A O 1
ATOM 3422 N N . MET A 1 444 ? -9.921 -20.761 18.086 1.00 92.88 444 MET A N 1
ATOM 3423 C CA . MET A 1 444 ? -9.266 -20.210 19.274 1.00 92.88 444 MET A CA 1
ATOM 3424 C C . MET A 1 444 ? -10.172 -20.275 20.507 1.00 92.88 444 MET A C 1
ATOM 3426 O O . MET A 1 444 ? -9.684 -20.599 21.591 1.00 92.88 444 MET A O 1
ATOM 3430 N N . SER A 1 445 ? -11.483 -20.051 20.350 1.00 89.38 445 SER A N 1
ATOM 3431 C CA . SER A 1 445 ? -12.470 -20.189 21.434 1.00 89.38 445 SER A CA 1
ATOM 3432 C C . SER A 1 445 ? -12.529 -21.610 21.993 1.00 89.38 445 SER A C 1
ATOM 3434 O O . SER A 1 445 ? -12.801 -21.779 23.177 1.00 89.38 445 SER A O 1
ATOM 3436 N N . LEU A 1 446 ? -12.248 -22.628 21.174 1.00 86.94 446 LEU A N 1
ATOM 3437 C CA . LEU A 1 446 ? -12.219 -24.034 21.590 1.00 86.94 446 LEU A CA 1
ATOM 3438 C C . LEU A 1 446 ? -10.926 -24.424 22.325 1.00 86.94 446 LEU A C 1
ATOM 3440 O O . LEU A 1 446 ? -10.853 -25.500 22.917 1.00 86.94 446 LEU A O 1
ATOM 3444 N N . THR A 1 447 ? -9.898 -23.569 22.327 1.00 83.12 447 THR A N 1
ATOM 3445 C CA . THR A 1 447 ? -8.633 -23.874 23.007 1.00 83.12 447 THR A CA 1
ATOM 3446 C C . THR A 1 447 ? -8.672 -23.573 24.507 1.00 83.12 447 THR A C 1
ATOM 3448 O O . THR A 1 447 ? -9.280 -22.611 24.989 1.00 83.12 447 THR A O 1
ATOM 3451 N N . SER A 1 448 ? -7.936 -24.376 25.276 1.00 57.38 448 SER A N 1
ATOM 3452 C CA . SER A 1 448 ? -7.782 -24.229 26.729 1.00 57.38 448 SER A CA 1
ATOM 3453 C C . SER A 1 448 ? -7.055 -22.942 27.154 1.00 57.38 448 SER A C 1
ATOM 3455 O O . SER A 1 448 ? -7.196 -22.517 28.298 1.00 57.38 448 SER A O 1
ATOM 3457 N N . GLY A 1 449 ? -6.335 -22.277 26.239 1.00 59.41 449 GLY A N 1
ATOM 3458 C CA . GLY A 1 449 ? -5.656 -20.997 26.489 1.00 59.41 449 GLY A CA 1
ATOM 3459 C C . GLY A 1 449 ? -6.604 -19.811 26.714 1.00 59.41 449 GLY A C 1
ATOM 3460 O O . GLY A 1 449 ? -6.230 -18.857 27.392 1.00 59.41 449 GLY A O 1
ATOM 3461 N N . VAL A 1 450 ? -7.838 -19.891 26.202 1.00 59.81 450 VAL A N 1
ATOM 3462 C CA . VAL A 1 450 ? -8.908 -18.898 26.426 1.00 59.81 450 VAL A CA 1
ATOM 3463 C C . VAL A 1 450 ? -9.727 -19.228 27.685 1.00 59.81 450 VAL A C 1
ATOM 3465 O O . VAL A 1 450 ? -10.279 -18.336 28.322 1.00 59.81 450 VAL A O 1
ATOM 3468 N N . HIS A 1 451 ? -9.746 -20.497 28.101 1.00 56.12 451 HIS A N 1
ATOM 3469 C CA . HIS A 1 451 ? -10.495 -20.996 29.262 1.00 56.12 451 HIS A CA 1
ATOM 3470 C C . HIS A 1 451 ? -9.763 -20.833 30.614 1.00 56.12 451 HIS A C 1
ATOM 3472 O O . HIS A 1 451 ? -10.253 -21.294 31.647 1.00 56.12 451 HIS A O 1
ATOM 3478 N N . GLY A 1 452 ? -8.591 -20.188 30.638 1.00 52.41 452 GLY A N 1
ATOM 3479 C CA . GLY A 1 452 ? -7.818 -19.951 31.862 1.00 52.41 452 GLY A CA 1
ATOM 3480 C C . GLY A 1 452 ? -8.567 -19.083 32.885 1.00 52.41 452 GLY A C 1
ATOM 3481 O O . GLY A 1 452 ? -9.154 -18.067 32.522 1.00 52.41 452 GLY A O 1
ATOM 3482 N N . LYS A 1 453 ? -8.535 -19.503 34.164 1.00 45.47 453 LYS A N 1
ATOM 3483 C CA . LYS A 1 453 ? -9.224 -18.905 35.331 1.00 45.47 453 LYS A CA 1
ATOM 3484 C C . LYS A 1 453 ? -9.347 -17.380 35.237 1.00 45.47 453 LYS A C 1
ATOM 3486 O O . LYS A 1 453 ? -8.345 -16.671 35.327 1.00 45.47 453 LYS A O 1
ATOM 3491 N N . GLY A 1 454 ? -10.590 -16.904 35.135 1.00 46.47 454 GLY A N 1
ATOM 3492 C CA . GLY A 1 454 ? -10.930 -15.488 35.220 1.00 46.47 454 GLY A CA 1
ATOM 3493 C C . GLY A 1 454 ? -10.340 -14.879 36.487 1.00 46.47 454 GLY A C 1
ATOM 3494 O O . GLY A 1 454 ? -10.749 -15.213 37.597 1.00 46.47 454 GLY A O 1
ATOM 3495 N N . GLN A 1 455 ? -9.343 -14.014 36.320 1.00 45.19 455 GLN A N 1
ATOM 3496 C CA . GLN A 1 455 ? -8.871 -13.180 37.411 1.00 45.19 455 GLN A CA 1
ATOM 3497 C C . GLN A 1 455 ? -9.851 -12.018 37.547 1.00 45.19 455 GLN A C 1
ATOM 3499 O O . GLN A 1 455 ? -9.964 -11.168 36.664 1.00 45.19 455 GLN A O 1
ATOM 3504 N N . ASN A 1 456 ? -10.582 -12.006 38.659 1.00 42.22 456 ASN A N 1
ATOM 3505 C CA . ASN A 1 456 ? -11.335 -10.842 39.098 1.00 42.22 456 ASN A CA 1
ATOM 3506 C C . ASN A 1 456 ? -10.327 -9.755 39.489 1.00 42.22 456 ASN A C 1
ATOM 3508 O O . ASN A 1 456 ? -9.841 -9.738 40.617 1.00 42.22 456 ASN A O 1
ATOM 3512 N N . SER A 1 457 ? -9.967 -8.879 38.552 1.00 45.12 457 SER A N 1
ATOM 3513 C CA . SER A 1 457 ? -9.196 -7.678 38.877 1.00 45.12 457 SER A CA 1
ATOM 3514 C C . SER A 1 457 ? -10.134 -6.545 39.331 1.00 45.12 457 SER A C 1
ATOM 3516 O O . SER A 1 457 ? -11.176 -6.340 38.687 1.00 45.12 457 SER A O 1
ATOM 3518 N N . PRO A 1 458 ? -9.789 -5.820 40.416 1.00 40.62 458 PRO A N 1
ATOM 3519 C CA . PRO A 1 458 ? -10.567 -4.690 40.915 1.00 40.62 458 PRO A CA 1
ATOM 3520 C C . PRO A 1 458 ? -10.482 -3.477 39.981 1.00 40.62 458 PRO A C 1
ATOM 3522 O O . PRO A 1 458 ? -9.621 -3.406 39.103 1.00 40.62 458 PRO A O 1
ATOM 3525 N N . ASP A 1 459 ? -11.405 -2.541 40.194 1.00 45.62 459 ASP A N 1
ATOM 3526 C CA . ASP A 1 459 ? -11.599 -1.309 39.433 1.00 45.62 459 ASP A CA 1
ATOM 3527 C C . ASP A 1 459 ? -10.318 -0.502 39.213 1.00 45.62 459 ASP A C 1
ATOM 3529 O O . ASP A 1 459 ? -9.762 0.082 40.140 1.00 45.62 459 ASP A O 1
ATOM 3533 N N . VAL A 1 460 ? -9.918 -0.372 37.948 1.00 41.06 460 VAL A N 1
ATOM 3534 C CA . VAL A 1 460 ? -9.137 0.775 37.482 1.00 41.06 460 VAL A CA 1
ATOM 3535 C C . VAL A 1 460 ? -9.659 1.182 36.106 1.00 41.06 460 VAL A C 1
ATOM 3537 O O . VAL A 1 460 ? -9.105 0.814 35.076 1.00 41.06 460 VAL A O 1
ATOM 3540 N N . ILE A 1 461 ? -10.726 1.980 36.076 1.00 47.59 461 ILE A N 1
ATOM 3541 C CA . ILE A 1 461 ? -10.957 2.891 34.949 1.00 47.59 461 ILE A CA 1
ATOM 3542 C C . ILE A 1 461 ? -10.954 4.306 35.516 1.00 47.59 461 ILE A C 1
ATOM 3544 O O . ILE A 1 461 ? -11.991 4.915 35.765 1.00 47.59 461 ILE A O 1
ATOM 3548 N N . ALA A 1 462 ? -9.753 4.854 35.708 1.00 37.25 462 ALA A N 1
ATOM 3549 C CA . ALA A 1 462 ? -9.586 6.299 35.734 1.00 37.25 462 ALA A CA 1
ATOM 3550 C C . ALA A 1 462 ? -9.819 6.807 34.302 1.00 37.25 462 ALA A C 1
ATOM 3552 O O . ALA A 1 462 ? -8.901 6.897 33.485 1.00 37.25 462 ALA A O 1
ATOM 3553 N N . SER A 1 463 ? -11.083 7.052 33.959 1.00 44.41 463 SER A N 1
ATOM 3554 C CA . SER A 1 463 ? -11.459 7.569 32.648 1.00 44.41 463 SER A CA 1
ATOM 3555 C C . SER A 1 463 ? -11.060 9.049 32.577 1.00 44.41 463 SER A C 1
ATOM 3557 O O . SER A 1 463 ? -11.549 9.865 33.360 1.00 44.41 463 SER A O 1
ATOM 3559 N N . LYS A 1 464 ? -10.192 9.420 31.629 1.00 50.09 464 LYS A N 1
ATOM 3560 C CA . LYS A 1 464 ? -10.023 10.831 31.249 1.00 50.09 464 LYS A CA 1
ATOM 3561 C C . LYS A 1 464 ? -11.356 11.356 30.714 1.00 50.09 464 LYS A C 1
ATOM 3563 O O . LYS A 1 464 ? -12.029 10.671 29.943 1.00 50.09 464 LYS A O 1
ATOM 3568 N N . GLN A 1 465 ? -11.751 12.556 31.126 1.00 55.97 465 GLN A N 1
ATOM 3569 C CA . GLN A 1 465 ? -12.957 13.220 30.629 1.00 55.97 465 GLN A CA 1
ATOM 3570 C C . GLN A 1 465 ? -12.852 13.401 29.104 1.00 55.97 465 GLN A C 1
ATOM 3572 O O . GLN A 1 465 ? -11.775 13.731 28.602 1.00 55.97 465 GLN A O 1
ATOM 3577 N N . ILE A 1 466 ? -13.940 13.141 28.367 1.00 61.00 466 ILE A N 1
ATOM 3578 C CA . ILE A 1 466 ? -13.989 13.400 26.917 1.00 61.00 466 ILE A CA 1
ATOM 3579 C C . ILE A 1 466 ? -13.679 14.887 26.717 1.00 61.00 466 ILE A C 1
ATOM 3581 O O . ILE A 1 466 ? -14.246 15.729 27.419 1.00 61.00 466 ILE A O 1
ATOM 3585 N N . ALA A 1 467 ? -12.765 15.211 25.800 1.00 59.34 467 ALA A N 1
ATOM 3586 C CA . ALA A 1 467 ? -12.466 16.604 25.483 1.00 59.34 467 ALA A CA 1
ATOM 3587 C C . ALA A 1 467 ? -13.765 17.323 25.056 1.00 59.34 467 ALA A C 1
ATOM 3589 O O . ALA A 1 467 ? -14.612 16.700 24.407 1.00 59.34 467 ALA A O 1
ATOM 3590 N N . PRO A 1 468 ? -13.973 18.609 25.388 1.00 57.72 468 PRO A N 1
ATOM 3591 C CA . PRO A 1 468 ? -15.176 19.326 24.970 1.00 57.72 468 PRO A CA 1
ATOM 3592 C C . PRO A 1 468 ? -15.369 19.204 23.457 1.00 57.72 468 PRO A C 1
ATOM 3594 O O . PRO A 1 468 ? -14.427 19.409 22.698 1.00 57.72 468 PRO A O 1
ATOM 3597 N N . ARG A 1 469 ? -16.580 18.832 23.019 1.00 71.19 469 ARG A N 1
ATOM 3598 C CA . ARG A 1 469 ? -16.914 18.590 21.600 1.00 71.19 469 ARG A CA 1
ATOM 3599 C C . ARG A 1 469 ? -16.095 17.476 20.918 1.00 71.19 469 ARG A C 1
ATOM 3601 O O . ARG A 1 469 ? -16.162 17.348 19.699 1.00 71.19 469 ARG A O 1
ATOM 3608 N N . GLY A 1 470 ? -15.409 16.614 21.675 1.00 77.56 470 GLY A N 1
ATOM 3609 C CA . GLY A 1 470 ? -14.668 15.467 21.136 1.00 77.56 470 GLY A CA 1
ATOM 3610 C C . GLY A 1 470 ? -15.549 14.516 20.322 1.00 77.56 470 GLY A C 1
ATOM 3611 O O . GLY A 1 470 ? -15.120 14.022 19.283 1.00 77.56 470 GLY A O 1
ATOM 3612 N N . LEU A 1 471 ? -16.821 14.355 20.708 1.00 82.12 471 LEU A N 1
ATOM 3613 C CA . LEU A 1 471 ? -17.812 13.604 19.930 1.00 82.12 471 LEU A CA 1
ATOM 3614 C C . LEU A 1 471 ? -18.050 14.200 18.538 1.00 82.12 471 LEU A C 1
ATOM 3616 O O . LEU A 1 471 ? -18.137 13.463 17.559 1.00 82.12 471 LEU A O 1
ATOM 3620 N N . LEU A 1 472 ? -18.146 15.528 18.449 1.00 87.06 472 LEU A N 1
ATOM 3621 C CA . LEU A 1 472 ? -18.380 16.226 17.189 1.00 87.06 472 LEU A CA 1
ATOM 3622 C C . LEU A 1 472 ? -17.176 16.059 16.262 1.00 87.06 472 LEU A C 1
ATOM 3624 O O . LEU A 1 472 ? -17.358 15.651 15.120 1.00 87.06 472 LEU A O 1
ATOM 3628 N N . VAL A 1 473 ? -15.957 16.294 16.764 1.00 89.31 473 VAL A N 1
ATOM 3629 C CA . VAL A 1 473 ? -14.731 16.115 15.966 1.00 89.31 473 VAL A CA 1
ATOM 3630 C C . VAL A 1 473 ? -14.618 14.672 15.481 1.00 89.31 473 VAL A C 1
ATOM 3632 O O . VAL A 1 473 ? -14.393 14.440 14.302 1.00 89.31 473 VAL A O 1
ATOM 3635 N N . SER A 1 474 ? -14.885 13.701 16.353 1.00 85.94 474 SER A N 1
ATOM 3636 C CA . SER A 1 474 ? -14.827 12.277 15.997 1.00 85.94 474 SER A CA 1
ATOM 3637 C C . SER A 1 474 ? -15.871 11.883 14.955 1.00 85.94 474 SER A C 1
ATOM 3639 O O . SER A 1 474 ? -15.562 11.130 14.037 1.00 85.94 474 SER A O 1
ATOM 3641 N N . SER A 1 475 ? -17.091 12.417 15.068 1.00 87.62 475 SER A N 1
ATOM 3642 C CA . SER A 1 475 ? -18.172 12.151 14.112 1.00 87.62 475 SER A CA 1
ATOM 3643 C C . SER A 1 475 ? -17.859 12.740 12.738 1.00 87.62 475 SER A C 1
ATOM 3645 O O . SER A 1 475 ? -18.062 12.072 11.729 1.00 87.62 475 SER A O 1
ATOM 3647 N N . VAL A 1 476 ? -17.323 13.965 12.692 1.00 92.62 476 VAL A N 1
ATOM 3648 C CA . VAL A 1 476 ? -16.908 14.602 11.434 1.00 92.62 476 VAL A CA 1
ATOM 3649 C C . VAL A 1 476 ? -15.714 13.869 10.825 1.00 92.62 476 VAL A C 1
ATOM 3651 O O . VAL A 1 476 ? -15.721 13.627 9.624 1.00 92.62 476 VAL A O 1
ATOM 3654 N N . SER A 1 477 ? -14.730 13.452 11.626 1.00 90.88 477 SER A N 1
ATOM 3655 C CA . SER A 1 477 ? -13.567 12.704 11.137 1.00 90.88 477 SER A CA 1
ATOM 3656 C C . SER A 1 477 ? -13.943 11.351 10.547 1.00 90.88 477 SER A C 1
ATOM 3658 O O . SER A 1 477 ? -13.528 11.027 9.438 1.00 90.88 477 SER A O 1
ATOM 3660 N N . LEU A 1 478 ? -14.759 10.569 11.258 1.00 88.44 478 LEU A N 1
ATOM 3661 C CA . LEU A 1 478 ? -15.217 9.274 10.761 1.00 88.44 478 LEU A CA 1
ATOM 3662 C C . LEU A 1 478 ? -16.124 9.445 9.535 1.00 88.44 478 LEU A C 1
ATOM 3664 O O . LEU A 1 478 ? -16.009 8.694 8.570 1.00 88.44 478 LEU A O 1
ATOM 3668 N N . GLY A 1 479 ? -16.976 10.475 9.542 1.00 91.56 479 GLY A N 1
ATOM 3669 C CA . GLY A 1 479 ? -17.785 10.857 8.389 1.00 91.56 479 GLY A CA 1
ATOM 3670 C C . GLY A 1 479 ? -16.935 11.216 7.170 1.00 91.56 479 GLY A C 1
ATOM 3671 O O . GLY A 1 479 ? -17.245 10.769 6.071 1.00 91.56 479 GLY A O 1
ATOM 3672 N N . ALA A 1 480 ? -15.836 11.953 7.354 1.00 92.94 480 ALA A N 1
ATOM 3673 C CA . ALA A 1 480 ? -14.913 12.299 6.276 1.00 92.94 480 ALA A CA 1
ATOM 3674 C C . ALA A 1 480 ? -14.290 11.051 5.629 1.00 92.94 480 ALA A C 1
ATOM 3676 O O . ALA A 1 480 ? -14.253 10.975 4.405 1.00 92.94 480 ALA A O 1
ATOM 3677 N N . LEU A 1 481 ? -13.880 10.055 6.427 1.00 90.44 481 LEU A N 1
ATOM 3678 C CA . LEU A 1 481 ? -13.348 8.782 5.919 1.00 90.44 481 LEU A CA 1
ATOM 3679 C C . LEU A 1 481 ? -14.405 7.985 5.137 1.00 90.44 481 LEU A C 1
ATOM 3681 O O . LEU A 1 481 ? -14.157 7.545 4.018 1.00 90.44 481 LEU A O 1
ATOM 3685 N N . ILE A 1 482 ? -15.613 7.850 5.693 1.00 90.50 482 ILE A N 1
ATOM 3686 C CA . ILE A 1 482 ? -16.717 7.095 5.072 1.00 90.50 482 ILE A CA 1
ATOM 3687 C C . ILE A 1 482 ? -17.212 7.763 3.777 1.00 90.50 482 ILE A C 1
ATOM 3689 O O . ILE A 1 482 ? -17.678 7.079 2.866 1.00 90.50 482 ILE A O 1
ATOM 3693 N N . LEU A 1 483 ? -17.114 9.090 3.668 1.00 92.88 483 LEU A N 1
ATOM 3694 C CA . LEU A 1 483 ? -17.549 9.832 2.484 1.00 92.88 483 LEU A CA 1
ATOM 3695 C C . LEU A 1 483 ? -16.552 9.780 1.320 1.00 92.88 483 LEU A C 1
ATOM 3697 O O . LEU A 1 483 ? -16.931 10.154 0.213 1.00 92.88 483 LEU A O 1
ATOM 3701 N N . VAL A 1 484 ? -15.319 9.302 1.507 1.00 92.88 484 VAL A N 1
ATOM 3702 C CA . VAL A 1 484 ? -14.312 9.272 0.429 1.00 92.88 484 VAL A CA 1
ATOM 3703 C C . VAL A 1 484 ? -14.720 8.387 -0.758 1.00 92.88 484 VAL A C 1
ATOM 3705 O O . VAL A 1 484 ? -14.656 8.876 -1.890 1.00 92.88 484 VAL A O 1
ATOM 3708 N N . PRO A 1 485 ? -15.220 7.147 -0.569 1.00 89.75 485 PRO A N 1
ATOM 3709 C CA . PRO A 1 485 ? -15.774 6.355 -1.669 1.00 89.75 485 PRO A CA 1
ATOM 3710 C C . PRO A 1 485 ? -16.922 7.048 -2.402 1.00 89.75 485 PRO A C 1
ATOM 3712 O O . PRO A 1 485 ? -16.990 7.000 -3.629 1.00 89.75 485 PRO A O 1
ATOM 3715 N N . VAL A 1 486 ? -17.793 7.744 -1.665 1.00 91.88 486 VAL A N 1
ATOM 3716 C CA . VAL A 1 486 ? -18.918 8.494 -2.241 1.00 91.88 486 VAL A CA 1
ATOM 3717 C C . VAL A 1 486 ? -18.410 9.678 -3.065 1.00 91.88 486 VAL A C 1
ATOM 3719 O O . VAL A 1 486 ? -18.852 9.876 -4.192 1.00 91.88 486 VAL A O 1
ATOM 3722 N N . PHE A 1 487 ? -17.446 10.438 -2.542 1.00 93.94 487 PHE A N 1
ATOM 3723 C CA . PHE A 1 487 ? -16.814 11.550 -3.246 1.00 93.94 487 PHE A CA 1
ATOM 3724 C C . PHE A 1 487 ? -16.163 11.092 -4.554 1.00 93.94 487 PHE A C 1
ATOM 3726 O O . PHE A 1 487 ? -16.407 11.698 -5.598 1.00 93.94 487 PHE A O 1
ATOM 3733 N N . SER A 1 488 ? -15.370 10.019 -4.517 1.00 90.50 488 SER A N 1
ATOM 3734 C CA . SER A 1 488 ? -14.686 9.504 -5.708 1.00 90.50 488 SER A CA 1
ATOM 3735 C C . SER A 1 488 ? -15.688 9.008 -6.756 1.00 90.50 488 SER A C 1
ATOM 3737 O O . SER A 1 488 ? -15.591 9.387 -7.921 1.00 90.50 488 SER A O 1
ATOM 3739 N N . ALA A 1 489 ? -16.729 8.278 -6.337 1.00 88.81 489 ALA A N 1
ATOM 3740 C CA . ALA A 1 489 ? -17.780 7.806 -7.238 1.00 88.81 489 ALA A CA 1
ATOM 3741 C C . ALA A 1 489 ? -18.598 8.944 -7.879 1.00 88.81 489 ALA A C 1
ATOM 3743 O O . ALA A 1 489 ? -18.986 8.837 -9.040 1.00 88.81 489 ALA A O 1
ATOM 3744 N N . LEU A 1 490 ? -18.872 10.030 -7.144 1.00 94.12 490 LEU A N 1
ATOM 3745 C CA . LEU A 1 490 ? -19.671 11.155 -7.645 1.00 94.12 490 LEU A CA 1
ATOM 3746 C C . LEU A 1 490 ? -18.872 12.141 -8.503 1.00 94.12 490 LEU A C 1
ATOM 3748 O O . LEU A 1 490 ? -19.429 12.737 -9.422 1.00 94.12 490 LEU A O 1
ATOM 3752 N N . THR A 1 491 ? -17.595 12.360 -8.185 1.00 94.75 491 THR A N 1
ATOM 3753 C CA . THR A 1 491 ? -16.763 13.373 -8.861 1.00 94.75 491 THR A CA 1
ATOM 3754 C C . THR A 1 491 ? -15.900 12.802 -9.981 1.00 94.75 491 THR A C 1
ATOM 3756 O O . THR A 1 491 ? -15.471 13.557 -10.850 1.00 94.75 491 THR A O 1
ATOM 3759 N N . GLY A 1 492 ? -15.617 11.496 -9.955 1.00 89.75 492 GLY A N 1
ATOM 3760 C CA . GLY A 1 492 ? -14.636 10.857 -10.833 1.00 89.75 492 GLY A CA 1
ATOM 3761 C C . GLY A 1 492 ? -13.179 11.193 -10.494 1.00 89.75 492 GLY A C 1
ATOM 3762 O O . GLY A 1 492 ? -12.286 10.810 -11.243 1.00 89.75 492 GLY A O 1
ATOM 3763 N N . LEU A 1 493 ? -12.920 11.915 -9.396 1.00 92.19 493 LEU A N 1
ATOM 3764 C CA . LEU A 1 493 ? -11.567 12.230 -8.934 1.00 92.19 493 LEU A CA 1
ATOM 3765 C C . LEU A 1 493 ? -10.979 11.087 -8.096 1.00 92.19 493 LEU A C 1
ATOM 3767 O O . LEU A 1 493 ? -11.709 10.336 -7.435 1.00 92.19 493 LEU A O 1
ATOM 3771 N N . SER A 1 494 ? -9.644 11.009 -8.066 1.00 90.50 494 SER A N 1
ATOM 3772 C CA . SER A 1 494 ? -8.915 10.037 -7.250 1.00 90.50 494 SER A CA 1
ATOM 3773 C C . SER A 1 494 ? -9.266 10.170 -5.753 1.00 90.50 494 SER A C 1
ATOM 3775 O O . SER A 1 494 ? -9.411 11.290 -5.243 1.00 90.50 494 SER A O 1
ATOM 3777 N N . PRO A 1 495 ? -9.349 9.056 -5.003 1.00 90.56 495 PRO A N 1
ATOM 3778 C CA . PRO A 1 495 ? -9.713 9.034 -3.582 1.00 90.56 495 PRO A CA 1
ATOM 3779 C C . PRO A 1 495 ? -8.912 9.970 -2.667 1.00 90.56 495 PRO A C 1
ATOM 3781 O O . PRO A 1 495 ? -9.474 10.539 -1.728 1.00 90.56 495 PRO A O 1
ATOM 3784 N N . TYR A 1 496 ? -7.620 10.185 -2.940 1.00 92.38 496 TYR A N 1
ATOM 3785 C CA . TYR A 1 496 ? -6.778 11.061 -2.118 1.00 92.38 496 TYR A CA 1
ATOM 3786 C C . TYR A 1 496 ? -7.282 12.518 -2.092 1.00 92.38 496 TYR A C 1
ATOM 3788 O O . TYR A 1 496 ? -7.104 13.211 -1.090 1.00 92.38 496 TYR A O 1
ATOM 3796 N N . MET A 1 497 ? -7.981 12.978 -3.138 1.00 94.62 497 MET A N 1
ATOM 3797 C CA . MET A 1 497 ? -8.609 14.305 -3.156 1.00 94.62 497 MET A CA 1
ATOM 3798 C C . MET A 1 497 ? -9.772 14.402 -2.165 1.00 94.62 497 MET A C 1
ATOM 3800 O O . MET A 1 497 ? -9.920 15.415 -1.481 1.00 94.62 497 MET A O 1
ATOM 3804 N N . GLY A 1 498 ? -10.563 13.333 -2.032 1.00 93.75 498 GLY A N 1
ATOM 3805 C CA . GLY A 1 498 ? -11.618 13.242 -1.021 1.00 93.75 498 GLY A CA 1
ATOM 3806 C C . GLY A 1 498 ? -11.046 13.256 0.397 1.00 93.75 498 GLY A C 1
ATOM 3807 O O . GLY A 1 498 ? -11.562 13.955 1.269 1.00 93.75 498 GLY A O 1
ATOM 3808 N N . MET A 1 499 ? -9.923 12.562 0.607 1.00 92.50 499 MET A N 1
ATOM 3809 C CA . MET A 1 499 ? -9.190 12.587 1.877 1.00 92.50 499 MET A CA 1
ATOM 3810 C C . MET A 1 499 ? -8.692 13.998 2.217 1.00 92.50 499 MET A C 1
ATOM 3812 O O . MET A 1 499 ? -8.914 14.475 3.330 1.00 92.50 499 MET A O 1
ATOM 3816 N N . LEU A 1 500 ? -8.066 14.693 1.259 1.00 95.56 500 LEU A N 1
ATOM 3817 C CA . LEU A 1 500 ? -7.586 16.069 1.433 1.00 95.56 500 LEU A CA 1
ATOM 3818 C C . LEU A 1 500 ? -8.723 17.045 1.753 1.00 95.56 500 LEU A C 1
ATOM 3820 O O . LEU A 1 500 ? -8.571 17.892 2.634 1.00 95.56 500 LEU A O 1
ATOM 3824 N N . LEU A 1 501 ? -9.875 16.906 1.088 1.00 96.31 501 LEU A N 1
ATOM 3825 C CA . LEU A 1 501 ? -11.076 17.677 1.408 1.00 96.31 501 LEU A CA 1
ATOM 3826 C C . LEU A 1 501 ? -11.524 17.425 2.854 1.00 96.31 501 LEU A C 1
ATOM 3828 O O . LEU A 1 501 ? -11.770 18.377 3.596 1.00 96.31 501 LEU A O 1
ATOM 3832 N N . GLY A 1 502 ? -11.579 16.156 3.269 1.00 94.88 502 GLY A N 1
ATOM 3833 C CA . GLY A 1 502 ? -11.900 15.762 4.640 1.00 94.88 502 GLY A CA 1
ATOM 3834 C C . GLY A 1 502 ? -10.964 16.396 5.671 1.00 94.88 502 GLY A C 1
ATOM 3835 O O . GLY A 1 502 ? -11.424 16.979 6.655 1.00 94.88 502 GLY A O 1
ATOM 3836 N N . LEU A 1 503 ? -9.654 16.362 5.413 1.00 95.44 503 LEU A N 1
ATOM 3837 C CA . LEU A 1 503 ? -8.661 17.009 6.268 1.00 95.44 503 LEU A CA 1
ATOM 3838 C C . LEU A 1 503 ? -8.831 18.526 6.305 1.00 95.44 503 LEU A C 1
ATOM 3840 O O . LEU A 1 503 ? -8.757 19.103 7.383 1.00 95.44 503 LEU A O 1
ATOM 3844 N N . GLY A 1 504 ? -9.098 19.174 5.168 1.00 96.44 504 GLY A N 1
ATOM 3845 C CA . GLY A 1 504 ? -9.345 20.616 5.106 1.00 96.44 504 GLY A CA 1
ATOM 3846 C C . GLY A 1 504 ? -10.554 21.041 5.945 1.00 96.44 504 GLY A C 1
ATOM 3847 O O . GLY A 1 504 ? -10.469 21.999 6.716 1.00 96.44 504 GLY A O 1
ATOM 3848 N N . VAL A 1 505 ? -11.657 20.287 5.870 1.00 95.50 505 VAL A N 1
ATOM 3849 C CA . VAL A 1 505 ? -12.852 20.514 6.703 1.00 95.50 505 VAL A CA 1
ATOM 3850 C C . VAL A 1 505 ? -12.523 20.351 8.187 1.00 95.50 505 VAL A C 1
ATOM 3852 O O . VAL A 1 505 ? -12.876 21.211 8.996 1.00 95.50 505 VAL A O 1
ATOM 3855 N N . LEU A 1 506 ? -11.810 19.282 8.554 1.00 93.75 506 LEU A N 1
ATOM 3856 C CA . LEU A 1 506 ? -11.379 19.047 9.934 1.00 93.75 506 LEU A CA 1
ATOM 3857 C C . LEU A 1 506 ? -10.412 20.112 10.440 1.00 93.75 506 LEU A C 1
ATOM 3859 O O . LEU A 1 506 ? -10.451 20.471 11.617 1.00 93.75 506 LEU A O 1
ATOM 3863 N N . TRP A 1 507 ? -9.565 20.639 9.564 1.00 93.94 507 TRP A N 1
ATOM 3864 C CA . TRP A 1 507 ? -8.629 21.696 9.902 1.00 93.94 507 TRP A CA 1
ATOM 3865 C C . TRP A 1 507 ? -9.366 22.958 10.317 1.00 93.94 507 TRP A C 1
ATOM 3867 O O . TRP A 1 507 ? -9.174 23.437 11.432 1.00 93.94 507 TRP A O 1
ATOM 3877 N N . ILE A 1 508 ? -10.291 23.424 9.476 1.00 94.31 508 ILE A N 1
ATOM 3878 C CA . ILE A 1 508 ? -11.126 24.590 9.778 1.00 94.31 508 ILE A CA 1
ATOM 3879 C C . ILE A 1 508 ? -11.933 24.349 11.058 1.00 94.31 508 ILE A C 1
ATOM 3881 O O . ILE A 1 508 ? -12.000 25.218 11.926 1.00 94.31 508 ILE A O 1
ATOM 3885 N N . LEU A 1 509 ? -12.520 23.160 11.202 1.00 92.38 509 LEU A N 1
ATOM 3886 C CA . LEU A 1 509 ? -13.335 22.812 12.359 1.00 92.38 509 LEU A CA 1
ATOM 3887 C C . LEU A 1 509 ? -12.535 22.828 13.667 1.00 92.38 509 LEU A C 1
ATOM 3889 O O . LEU A 1 509 ? -12.977 23.413 14.654 1.00 92.38 509 LEU A O 1
ATOM 3893 N N . THR A 1 510 ? -11.369 22.183 13.693 1.00 91.38 510 THR A N 1
ATOM 3894 C CA . THR A 1 510 ? -10.530 22.109 14.897 1.00 91.38 510 THR A CA 1
ATOM 3895 C C . THR A 1 510 ? -9.923 23.465 15.245 1.00 91.38 510 THR A C 1
ATOM 3897 O O . THR A 1 510 ? -9.870 23.810 16.426 1.00 91.38 510 THR A O 1
ATOM 3900 N N . ASP A 1 511 ? -9.558 24.281 14.251 1.00 90.12 511 ASP A N 1
ATOM 3901 C CA . ASP A 1 511 ? -9.125 25.659 14.486 1.00 90.12 511 ASP A CA 1
ATOM 3902 C C . ASP A 1 511 ? -10.249 26.535 15.041 1.00 90.12 511 ASP A C 1
ATOM 3904 O O . ASP A 1 511 ? -10.005 27.303 15.971 1.00 90.12 511 ASP A O 1
ATOM 3908 N N . ALA A 1 512 ? -11.475 26.388 14.532 1.00 90.06 512 ALA A N 1
ATOM 3909 C CA . ALA A 1 512 ? -12.636 27.122 15.024 1.00 90.06 512 ALA A CA 1
ATOM 3910 C C . ALA A 1 512 ? -13.036 26.700 16.449 1.00 90.06 512 ALA A C 1
ATOM 3912 O O . ALA A 1 512 ? -13.385 27.549 17.268 1.00 90.06 512 ALA A O 1
ATOM 3913 N N . ILE A 1 513 ? -12.983 25.400 16.767 1.00 88.38 513 ILE A N 1
ATOM 3914 C CA . ILE A 1 513 ? -13.355 24.882 18.094 1.00 88.38 513 ILE A CA 1
ATOM 3915 C C . ILE A 1 513 ? -12.342 25.290 19.165 1.00 88.38 513 ILE A C 1
ATOM 3917 O O . ILE A 1 513 ? -12.762 25.627 20.270 1.00 88.38 513 ILE A O 1
ATOM 3921 N N . HIS A 1 514 ? -11.046 25.265 18.845 1.00 86.00 514 HIS A N 1
ATOM 3922 C CA . HIS A 1 514 ? -9.955 25.553 19.790 1.00 86.00 514 HIS A CA 1
ATOM 3923 C C . HIS A 1 514 ? -9.388 26.972 19.627 1.00 86.00 514 HIS A C 1
ATOM 3925 O O . HIS A 1 514 ? -8.254 27.254 20.030 1.00 86.00 514 HIS A O 1
ATOM 3931 N N . TYR A 1 515 ? -10.142 27.876 18.998 1.00 85.31 515 TYR A N 1
ATOM 3932 C CA . TYR A 1 515 ? -9.740 29.269 18.831 1.00 85.31 515 TYR A CA 1
ATOM 3933 C C . TYR A 1 515 ? -9.613 29.966 20.196 1.00 85.31 515 TYR A C 1
ATOM 3935 O O . TYR A 1 515 ? -10.509 29.886 21.031 1.00 85.31 515 TYR A O 1
ATOM 3943 N N . GLY A 1 516 ? -8.495 30.665 20.424 1.00 79.19 516 GLY A N 1
ATOM 3944 C CA . GLY A 1 516 ? -8.235 31.397 21.672 1.00 79.19 516 GLY A CA 1
ATOM 3945 C C . GLY A 1 516 ? -7.794 30.540 22.869 1.00 79.19 516 GLY A C 1
ATOM 3946 O O . GLY A 1 516 ? -7.500 31.093 23.925 1.00 79.19 516 GLY A O 1
ATOM 3947 N N . GLU A 1 517 ? -7.690 29.213 22.725 1.00 80.81 517 GLU A N 1
ATOM 3948 C CA . GLU A 1 517 ? -7.300 28.300 23.809 1.00 80.81 517 GLU A CA 1
ATOM 3949 C C . GLU A 1 517 ? -5.836 27.831 23.654 1.00 80.81 517 GLU A C 1
ATOM 3951 O O . GLU A 1 517 ? -5.538 26.813 23.023 1.00 80.81 517 GLU A O 1
ATOM 3956 N N . SER A 1 518 ? -4.887 28.560 24.253 1.00 71.00 518 SER A N 1
ATOM 3957 C CA . SER A 1 518 ? -3.439 28.286 24.140 1.00 71.00 518 SER A CA 1
ATOM 3958 C C . SER A 1 518 ? -3.024 26.884 24.616 1.00 71.00 518 SER A C 1
ATOM 3960 O O . SER A 1 518 ? -2.116 26.285 24.047 1.00 71.00 518 SER A O 1
ATOM 3962 N N . GLU A 1 519 ? -3.714 26.305 25.603 1.00 72.75 519 GLU A N 1
ATOM 3963 C CA . GLU A 1 519 ? -3.404 24.958 26.120 1.00 72.75 519 GLU A CA 1
ATOM 3964 C C . GLU A 1 519 ? -3.903 23.804 25.227 1.00 72.75 519 GLU A C 1
ATOM 3966 O O . GLU A 1 519 ? -3.567 22.633 25.445 1.00 72.75 519 GLU A O 1
ATOM 3971 N N . ARG A 1 520 ? -4.715 24.112 24.207 1.00 76.69 520 ARG A N 1
ATOM 3972 C CA . ARG A 1 520 ? -5.361 23.125 23.326 1.00 76.69 520 ARG A CA 1
ATOM 3973 C C . ARG A 1 520 ? -4.832 23.125 21.899 1.00 76.69 520 ARG A C 1
ATOM 3975 O O . ARG A 1 520 ? -5.342 22.382 21.067 1.00 76.69 520 ARG A O 1
ATOM 3982 N N . GLN A 1 521 ? -3.725 23.824 21.639 1.00 76.94 521 GLN A N 1
ATOM 3983 C CA . GLN A 1 521 ? -3.005 23.739 20.357 1.00 76.94 521 GLN A CA 1
ATOM 3984 C C . GLN A 1 521 ? -2.654 22.290 19.984 1.00 76.94 521 GLN A C 1
ATOM 3986 O O . GLN A 1 521 ? -2.659 21.927 18.812 1.00 76.94 521 GLN A O 1
ATOM 3991 N N . LYS A 1 522 ? -2.454 21.426 20.990 1.00 81.12 522 LYS A N 1
ATOM 3992 C CA . LYS A 1 522 ? -2.183 19.997 20.799 1.00 81.12 522 LYS A CA 1
ATOM 3993 C C . LYS A 1 522 ? -3.304 19.194 20.125 1.00 81.12 522 LYS A C 1
ATOM 3995 O O . LYS A 1 522 ? -3.064 18.055 19.749 1.00 81.12 522 LYS A O 1
ATOM 4000 N N . LEU A 1 523 ? -4.513 19.750 20.039 1.00 83.50 523 LEU A N 1
ATOM 4001 C CA . LEU A 1 523 ? -5.687 19.121 19.428 1.00 83.50 523 LEU A CA 1
ATOM 4002 C C . LEU A 1 523 ? -5.889 19.550 17.966 1.00 83.50 523 LEU A C 1
ATOM 4004 O O . LEU A 1 523 ? -6.817 19.086 17.313 1.00 83.50 523 LEU A O 1
ATOM 4008 N N . LYS A 1 524 ? -5.046 20.444 17.444 1.00 87.88 524 LYS A N 1
ATOM 4009 C CA . LYS A 1 524 ? -5.143 20.941 16.070 1.00 87.88 524 LYS A CA 1
ATOM 4010 C C . LYS A 1 524 ? -4.354 20.074 15.095 1.00 87.88 524 LYS A C 1
ATOM 4012 O O . LYS A 1 524 ? -3.401 19.390 15.474 1.00 87.88 524 LYS A O 1
ATOM 4017 N N . VAL A 1 525 ? -4.703 20.185 13.816 1.00 89.62 525 VAL A N 1
ATOM 4018 C CA . VAL A 1 525 ? -4.088 19.413 12.724 1.00 89.62 525 VAL A CA 1
ATOM 4019 C C . VAL A 1 525 ? -2.557 19.519 12.663 1.00 89.62 525 VAL A C 1
ATOM 4021 O O . VAL A 1 525 ? -1.926 18.470 12.553 1.00 89.62 525 VAL A O 1
ATOM 4024 N N . PRO A 1 526 ? -1.912 20.699 12.807 1.00 89.31 526 PRO A N 1
ATOM 4025 C CA . PRO A 1 526 ? -0.449 20.781 12.777 1.00 89.31 526 PRO A CA 1
ATOM 4026 C C . PRO A 1 526 ? 0.234 19.918 13.841 1.00 89.31 526 PRO A C 1
ATOM 4028 O O . PRO A 1 526 ? 1.275 19.318 13.583 1.00 89.31 526 PRO A O 1
ATOM 4031 N N . GLN A 1 527 ? -0.361 19.816 15.036 1.00 88.81 527 GLN A N 1
ATOM 4032 C CA . GLN A 1 527 ? 0.194 18.949 16.068 1.00 88.81 527 GLN A CA 1
ATOM 4033 C C . GLN A 1 527 ? -0.054 17.474 15.743 1.00 88.81 527 GLN A C 1
ATOM 4035 O O . GLN A 1 527 ? 0.839 16.660 15.967 1.00 88.81 527 GLN A O 1
ATOM 4040 N N . ALA A 1 528 ? -1.218 17.116 15.202 1.00 87.62 528 ALA A N 1
ATOM 4041 C CA . ALA A 1 528 ? -1.472 15.745 14.762 1.00 87.62 528 ALA A CA 1
ATOM 4042 C C . ALA A 1 528 ? -0.464 15.310 13.680 1.00 87.62 528 ALA A C 1
ATOM 4044 O O . ALA A 1 528 ? 0.155 14.259 13.807 1.00 87.62 528 ALA A O 1
ATOM 4045 N N . LEU A 1 529 ? -0.177 16.176 12.701 1.00 88.12 529 LEU A N 1
ATOM 4046 C CA . LEU A 1 529 ? 0.852 15.951 11.674 1.00 88.12 529 LEU A CA 1
ATOM 4047 C C . LEU A 1 529 ? 2.262 15.734 12.249 1.00 88.12 529 LEU A C 1
ATOM 4049 O O . LEU A 1 529 ? 3.072 15.038 11.649 1.00 88.12 529 LEU A O 1
ATOM 4053 N N . SER A 1 530 ? 2.573 16.298 13.418 1.00 88.81 530 SER A N 1
ATOM 4054 C CA . SER A 1 530 ? 3.866 16.054 14.082 1.00 88.81 530 SER A CA 1
ATOM 4055 C C . SER A 1 530 ? 3.977 14.668 14.735 1.00 88.81 530 SER A C 1
ATOM 4057 O O . SER A 1 530 ? 5.065 14.281 15.154 1.00 88.81 530 SER A O 1
ATOM 4059 N N . ARG A 1 531 ? 2.85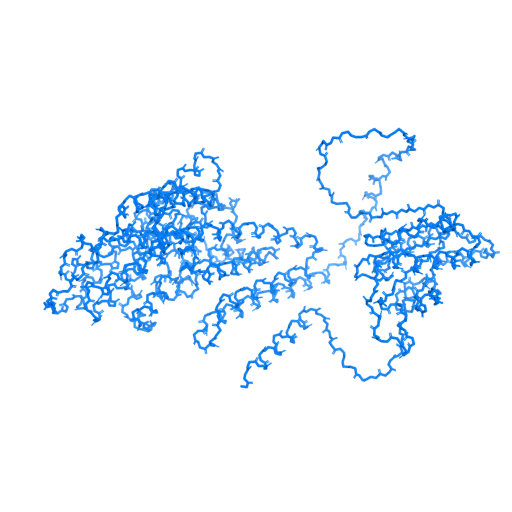4 13.951 14.877 1.00 84.31 531 ARG A N 1
ATOM 4060 C CA . ARG A 1 531 ? 2.749 12.672 15.597 1.00 84.31 531 ARG A CA 1
ATOM 4061 C C . ARG A 1 531 ? 2.491 11.469 14.701 1.00 84.31 531 ARG A C 1
ATOM 4063 O O . ARG A 1 531 ? 2.665 10.347 15.165 1.00 84.31 531 ARG A O 1
ATOM 4070 N N . ILE A 1 532 ? 2.079 11.691 13.454 1.00 86.56 532 ILE A N 1
ATOM 4071 C CA . ILE A 1 532 ? 1.888 10.605 12.493 1.00 86.56 532 ILE A CA 1
ATOM 4072 C C . ILE A 1 532 ? 3.216 9.913 12.157 1.00 86.56 532 ILE A C 1
ATOM 4074 O O . ILE A 1 532 ? 4.298 10.496 12.265 1.00 86.56 532 ILE A O 1
ATOM 4078 N N . ASP A 1 533 ? 3.123 8.669 11.693 1.00 81.88 533 ASP A N 1
ATOM 4079 C CA . ASP A 1 533 ? 4.274 7.866 11.284 1.00 81.88 533 ASP A CA 1
ATOM 4080 C C . ASP A 1 533 ? 4.789 8.270 9.886 1.00 81.88 533 ASP A C 1
ATOM 4082 O O . ASP A 1 533 ? 4.549 7.610 8.872 1.00 81.88 533 ASP A O 1
ATOM 4086 N N . ILE A 1 534 ? 5.519 9.390 9.823 1.00 86.62 534 ILE A N 1
ATOM 4087 C CA . ILE A 1 534 ? 6.181 9.857 8.589 1.00 86.62 534 ILE A CA 1
ATOM 4088 C C . ILE A 1 534 ? 7.208 8.824 8.103 1.00 86.62 534 ILE A C 1
ATOM 4090 O O . ILE A 1 534 ? 7.413 8.661 6.899 1.00 86.62 534 ILE A O 1
ATOM 4094 N N . GLN A 1 535 ? 7.840 8.100 9.029 1.00 86.38 535 GLN A N 1
ATOM 4095 C CA . GLN A 1 535 ? 8.788 7.044 8.700 1.00 86.38 535 GLN A CA 1
ATOM 4096 C C . GLN A 1 535 ? 8.096 5.923 7.906 1.00 86.38 535 GLN A C 1
ATOM 4098 O O . GLN A 1 535 ? 8.632 5.496 6.880 1.00 86.38 535 GLN A O 1
ATOM 4103 N N . GLY A 1 536 ? 6.904 5.491 8.321 1.00 82.19 536 GLY A N 1
ATOM 4104 C CA . GLY A 1 536 ? 6.065 4.542 7.589 1.00 82.19 536 GLY A CA 1
ATOM 4105 C C . GLY A 1 536 ? 5.677 5.035 6.191 1.00 82.19 536 GLY A C 1
ATOM 4106 O O . GLY A 1 536 ? 5.820 4.300 5.216 1.00 82.19 536 GLY A O 1
ATOM 4107 N N . ALA A 1 537 ? 5.286 6.305 6.048 1.00 86.69 537 ALA A N 1
ATOM 4108 C CA . ALA A 1 537 ? 4.977 6.887 4.737 1.00 86.69 537 ALA A CA 1
ATOM 4109 C C . ALA A 1 537 ? 6.193 6.897 3.785 1.00 86.69 537 ALA A C 1
ATOM 4111 O O . ALA A 1 537 ? 6.072 6.541 2.612 1.00 86.69 537 ALA A O 1
ATOM 4112 N N . LEU A 1 538 ? 7.382 7.247 4.291 1.00 90.50 538 LEU A N 1
ATOM 4113 C CA . LEU A 1 538 ? 8.631 7.214 3.517 1.00 90.50 538 LEU A CA 1
ATOM 4114 C C . LEU A 1 538 ? 9.071 5.790 3.158 1.00 90.50 538 LEU A C 1
ATOM 4116 O O . LEU A 1 538 ? 9.664 5.579 2.100 1.00 90.50 538 LEU A O 1
ATOM 4120 N N . PHE A 1 539 ? 8.773 4.811 4.015 1.00 87.69 539 PHE A N 1
ATOM 4121 C CA . PHE A 1 539 ? 8.982 3.400 3.700 1.00 87.69 539 PHE A CA 1
ATOM 4122 C C . PHE A 1 539 ? 8.135 2.978 2.494 1.00 87.69 539 PHE A C 1
ATOM 4124 O O . PHE A 1 539 ? 8.685 2.427 1.540 1.00 87.69 539 PHE A O 1
ATOM 4131 N N . PHE A 1 540 ? 6.837 3.306 2.484 1.00 86.62 540 PHE A N 1
ATOM 4132 C CA . PHE A 1 540 ? 5.972 3.016 1.338 1.00 86.62 540 PHE A CA 1
ATOM 4133 C C . PHE A 1 540 ? 6.427 3.738 0.068 1.00 86.62 540 PHE A C 1
ATOM 4135 O O . PHE A 1 540 ? 6.507 3.102 -0.978 1.00 86.62 540 PHE A O 1
ATOM 4142 N N . LEU A 1 541 ? 6.817 5.014 0.159 1.00 93.12 541 LEU A N 1
ATOM 4143 C CA . LEU A 1 541 ? 7.398 5.755 -0.966 1.00 93.12 541 LEU A CA 1
ATOM 4144 C C . LEU A 1 541 ? 8.596 5.010 -1.580 1.00 93.12 541 LEU A C 1
ATOM 4146 O O . LEU A 1 541 ? 8.643 4.805 -2.791 1.00 93.12 541 LEU A O 1
ATOM 4150 N N . GLY A 1 542 ? 9.551 4.580 -0.749 1.00 92.94 542 GLY A N 1
ATOM 4151 C CA . GLY A 1 542 ? 10.740 3.863 -1.210 1.00 92.94 542 GLY A CA 1
ATOM 4152 C C . GLY A 1 542 ? 10.414 2.504 -1.835 1.00 92.94 542 GLY A C 1
ATOM 4153 O O . GLY A 1 542 ? 10.889 2.184 -2.925 1.00 92.94 542 GLY A O 1
ATOM 4154 N N . ILE A 1 543 ? 9.570 1.703 -1.185 1.00 91.31 543 ILE A N 1
ATOM 4155 C CA . ILE A 1 543 ? 9.177 0.388 -1.704 1.00 91.31 543 ILE A CA 1
ATOM 4156 C C . ILE A 1 543 ? 8.431 0.506 -3.033 1.00 91.31 543 ILE A C 1
ATOM 4158 O O . ILE A 1 543 ? 8.780 -0.186 -3.988 1.00 91.31 543 ILE A O 1
ATOM 4162 N N . LEU A 1 544 ? 7.435 1.385 -3.114 1.00 92.50 544 LEU A N 1
ATOM 4163 C CA . LEU A 1 544 ? 6.609 1.514 -4.308 1.00 92.50 544 LEU A CA 1
ATOM 4164 C C . LEU A 1 544 ? 7.430 2.035 -5.491 1.00 92.50 544 LEU A C 1
ATOM 4166 O O . LEU A 1 544 ? 7.389 1.431 -6.557 1.00 92.50 544 LEU A O 1
ATOM 4170 N N . LEU A 1 545 ? 8.281 3.048 -5.285 1.00 95.50 545 LEU A N 1
ATOM 4171 C CA . LEU A 1 545 ? 9.201 3.512 -6.330 1.00 95.50 545 LEU A CA 1
ATOM 4172 C C . LEU A 1 545 ? 10.185 2.422 -6.772 1.00 95.50 545 LEU A C 1
ATOM 4174 O O . LEU A 1 545 ? 10.520 2.349 -7.954 1.00 95.50 545 LEU A O 1
ATOM 4178 N N . SER A 1 546 ? 10.642 1.570 -5.851 1.00 95.31 546 SER A N 1
ATOM 4179 C CA . SER A 1 546 ? 11.502 0.431 -6.185 1.00 95.31 546 SER A CA 1
ATOM 4180 C C . SER A 1 546 ? 10.777 -0.560 -7.092 1.00 95.31 546 SER A C 1
ATOM 4182 O O . SER A 1 546 ? 11.319 -0.960 -8.119 1.00 95.31 546 SER A O 1
ATOM 4184 N N . VAL A 1 547 ? 9.536 -0.919 -6.762 1.00 94.38 547 VAL A N 1
ATOM 4185 C CA . VAL A 1 547 ? 8.723 -1.834 -7.574 1.00 94.38 547 VAL A CA 1
ATOM 4186 C C . VAL A 1 547 ? 8.408 -1.230 -8.945 1.00 94.38 547 VAL A C 1
ATOM 4188 O O . VAL A 1 547 ? 8.604 -1.907 -9.953 1.00 94.38 547 VAL A O 1
ATOM 4191 N N . SER A 1 548 ? 8.036 0.052 -9.014 1.00 93.81 548 SER A N 1
ATOM 4192 C CA . SER A 1 548 ? 7.791 0.747 -10.286 1.00 93.81 548 SER A CA 1
ATOM 4193 C C . SER A 1 548 ? 9.022 0.764 -11.196 1.00 93.81 548 SER A C 1
ATOM 4195 O O . SER A 1 548 ? 8.887 0.704 -12.413 1.00 93.81 548 SER A O 1
ATOM 4197 N N . SER A 1 549 ? 10.238 0.794 -10.639 1.00 95.00 549 SER A N 1
ATOM 4198 C CA . SER A 1 549 ? 11.457 0.691 -11.452 1.00 95.00 549 SER A CA 1
ATOM 4199 C C . SER A 1 549 ? 11.613 -0.692 -12.107 1.00 95.00 549 SER A C 1
ATOM 4201 O O . SER A 1 549 ? 12.039 -0.784 -13.260 1.00 95.00 549 SER A O 1
ATOM 4203 N N . LEU A 1 550 ? 11.237 -1.770 -11.401 1.00 94.50 550 LEU A N 1
ATOM 4204 C CA . LEU A 1 550 ? 11.249 -3.138 -11.933 1.00 94.50 550 LEU A CA 1
ATOM 4205 C C . LEU A 1 550 ? 10.174 -3.319 -13.009 1.00 94.50 550 LEU A C 1
ATOM 4207 O O . LEU A 1 550 ? 10.404 -4.027 -13.994 1.00 94.50 550 LEU A O 1
ATOM 4211 N N . ASP A 1 551 ? 9.023 -2.669 -12.829 1.00 92.19 551 ASP A N 1
ATOM 4212 C CA . ASP A 1 551 ? 7.959 -2.621 -13.830 1.00 92.19 551 ASP A CA 1
ATOM 4213 C C . ASP A 1 551 ? 8.412 -1.884 -15.096 1.00 92.19 551 ASP A C 1
ATOM 4215 O O . ASP A 1 551 ? 8.389 -2.444 -16.190 1.00 92.19 551 ASP A O 1
ATOM 4219 N N . ALA A 1 552 ? 8.977 -0.681 -14.942 1.00 90.31 552 ALA A N 1
ATOM 4220 C CA . ALA A 1 552 ? 9.519 0.112 -16.045 1.00 90.31 552 ALA A CA 1
ATOM 4221 C C . ALA A 1 552 ? 10.668 -0.595 -16.792 1.00 90.31 552 ALA A C 1
ATOM 4223 O O . ALA A 1 552 ? 10.946 -0.295 -17.956 1.00 90.31 552 ALA A O 1
ATOM 4224 N N . ALA A 1 553 ? 11.388 -1.517 -16.143 1.00 90.25 553 ALA A N 1
ATOM 4225 C CA . ALA A 1 553 ? 12.385 -2.380 -16.787 1.00 90.25 553 ALA A CA 1
ATOM 4226 C C . ALA A 1 553 ? 11.760 -3.575 -17.546 1.00 90.25 553 ALA A C 1
ATOM 4228 O O . ALA A 1 553 ? 12.414 -4.210 -18.378 1.00 90.25 553 ALA A O 1
ATOM 4229 N N . GLY A 1 554 ? 10.488 -3.888 -17.287 1.00 89.25 554 GLY A N 1
ATOM 4230 C CA . GLY A 1 554 ? 9.774 -5.050 -17.812 1.00 89.25 554 GLY A CA 1
ATOM 4231 C C . GLY A 1 554 ? 10.110 -6.357 -17.089 1.00 89.25 554 GLY A C 1
ATOM 4232 O O . GLY A 1 554 ? 9.769 -7.432 -17.585 1.00 89.25 554 GLY A O 1
ATOM 4233 N N . ILE A 1 555 ? 10.781 -6.295 -15.932 1.00 92.69 555 ILE A N 1
ATOM 4234 C CA . ILE A 1 555 ? 11.154 -7.475 -15.136 1.00 92.69 555 ILE A CA 1
ATOM 4235 C C . ILE A 1 555 ? 9.894 -8.147 -14.591 1.00 92.69 555 ILE A C 1
ATOM 4237 O O . ILE A 1 555 ? 9.748 -9.363 -14.706 1.00 92.69 555 ILE A O 1
ATOM 4241 N N . LEU A 1 556 ? 8.951 -7.358 -14.070 1.00 91.19 556 LEU A N 1
ATOM 4242 C CA . LEU A 1 556 ? 7.688 -7.875 -13.539 1.00 91.19 556 LEU A CA 1
ATOM 4243 C C . LEU A 1 556 ? 6.869 -8.590 -14.619 1.00 91.19 556 LEU A C 1
ATOM 4245 O O . LEU A 1 556 ? 6.377 -9.690 -14.385 1.00 91.19 556 LEU A O 1
ATOM 4249 N N . ARG A 1 557 ? 6.832 -8.055 -15.845 1.00 87.75 557 ARG A N 1
ATOM 4250 C CA . ARG A 1 557 ? 6.167 -8.715 -16.979 1.00 87.75 557 ARG A CA 1
ATOM 4251 C C . ARG A 1 557 ? 6.783 -10.076 -17.323 1.00 87.75 557 ARG A C 1
ATOM 4253 O O . ARG A 1 557 ? 6.065 -11.005 -17.677 1.00 87.75 557 ARG A O 1
ATOM 4260 N N . LYS A 1 558 ? 8.107 -10.228 -17.199 1.00 89.12 558 LYS A N 1
ATOM 4261 C CA . LYS A 1 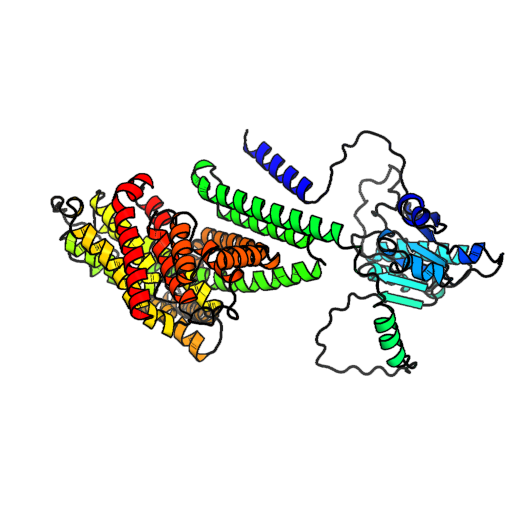558 ? 8.778 -11.529 -17.394 1.00 89.12 558 LYS A CA 1
ATOM 4262 C C . LYS A 1 558 ? 8.397 -12.533 -16.308 1.00 89.12 558 LYS A C 1
ATOM 4264 O O . LYS A 1 558 ? 8.209 -13.705 -16.619 1.00 89.12 558 LYS A O 1
ATOM 4269 N N . ILE A 1 559 ? 8.277 -12.076 -15.061 1.00 87.94 559 ILE A N 1
ATOM 4270 C CA . ILE A 1 559 ? 7.826 -12.909 -13.939 1.00 87.94 559 ILE A CA 1
ATOM 4271 C C . ILE A 1 559 ? 6.367 -13.337 -14.150 1.00 87.94 559 ILE A C 1
ATOM 4273 O O . ILE A 1 559 ? 6.059 -14.510 -13.965 1.00 87.94 559 ILE A O 1
ATOM 4277 N N . ALA A 1 560 ? 5.498 -12.428 -14.604 1.00 86.62 560 ALA A N 1
ATOM 4278 C CA . ALA A 1 560 ? 4.108 -12.735 -14.949 1.00 86.62 560 ALA A CA 1
ATOM 4279 C C . ALA A 1 560 ? 4.026 -13.852 -16.001 1.00 86.62 560 ALA A C 1
ATOM 4281 O O . ALA A 1 560 ? 3.463 -14.907 -15.733 1.00 86.62 560 ALA A O 1
ATOM 4282 N N . ASN A 1 561 ? 4.728 -13.689 -17.129 1.00 86.94 561 ASN A N 1
ATOM 4283 C CA . ASN A 1 561 ? 4.777 -14.701 -18.190 1.00 86.94 561 ASN A CA 1
ATOM 4284 C C . ASN A 1 561 ? 5.303 -16.059 -17.692 1.00 86.94 561 ASN A C 1
ATOM 4286 O O . ASN A 1 561 ? 4.883 -17.108 -18.177 1.00 86.94 561 ASN A O 1
ATOM 4290 N N . TYR A 1 562 ? 6.246 -16.054 -16.743 1.00 88.12 562 TYR A N 1
ATOM 4291 C CA . TYR A 1 562 ? 6.744 -17.283 -16.131 1.00 88.12 562 TYR A CA 1
ATOM 4292 C C . TYR A 1 562 ? 5.666 -17.972 -15.287 1.00 88.12 562 TYR A C 1
ATOM 4294 O O . TYR A 1 562 ? 5.523 -19.191 -15.385 1.00 88.12 562 TYR A O 1
ATOM 4302 N N . PHE A 1 563 ? 4.902 -17.222 -14.488 1.00 85.94 563 PHE A N 1
ATOM 4303 C CA . PHE A 1 563 ? 3.790 -17.791 -13.729 1.00 85.94 563 PHE A CA 1
ATOM 4304 C C . PHE A 1 563 ? 2.666 -18.278 -14.633 1.00 85.94 563 PHE A C 1
ATOM 4306 O O . PHE A 1 563 ? 2.240 -19.411 -14.450 1.00 85.94 563 PHE A O 1
ATOM 4313 N N . ASP A 1 564 ? 2.267 -17.514 -15.647 1.00 84.88 564 ASP A N 1
ATOM 4314 C CA . ASP A 1 564 ? 1.215 -17.919 -16.588 1.00 84.88 564 ASP A CA 1
ATOM 4315 C C . ASP A 1 564 ? 1.569 -19.213 -17.341 1.00 84.88 564 ASP A C 1
ATOM 4317 O O . ASP A 1 564 ? 0.696 -20.011 -17.677 1.00 84.88 564 ASP A O 1
ATOM 4321 N N . ALA A 1 565 ? 2.861 -19.462 -17.581 1.00 87.06 565 ALA A N 1
ATOM 4322 C CA . ALA A 1 565 ? 3.329 -20.686 -18.227 1.00 87.06 565 ALA A CA 1
ATOM 4323 C C . ALA A 1 565 ? 3.357 -21.919 -17.301 1.00 87.06 565 ALA A C 1
ATOM 4325 O O . ALA A 1 565 ? 3.325 -23.045 -17.798 1.00 87.06 565 ALA A O 1
ATOM 4326 N N . HIS A 1 566 ? 3.452 -21.735 -15.978 1.00 90.25 566 HIS A N 1
ATOM 4327 C CA . HIS A 1 566 ? 3.668 -22.830 -15.017 1.00 90.25 566 HIS A CA 1
ATOM 4328 C C . HIS A 1 566 ? 2.523 -23.027 -14.017 1.00 90.25 566 HIS A C 1
ATOM 4330 O O . HIS A 1 566 ? 2.427 -24.093 -13.407 1.00 90.25 566 HIS A O 1
ATOM 4336 N N . VAL A 1 567 ? 1.673 -22.020 -13.817 1.00 87.19 567 VAL A N 1
ATOM 4337 C CA . VAL A 1 567 ? 0.573 -22.039 -12.853 1.00 87.19 567 VAL A CA 1
ATOM 4338 C C . VAL A 1 567 ? -0.751 -22.065 -13.620 1.00 87.19 567 VAL A C 1
ATOM 4340 O O . VAL A 1 567 ? -1.021 -21.162 -14.404 1.00 87.19 567 VAL A O 1
ATOM 4343 N N . PRO A 1 568 ? -1.599 -23.084 -13.408 1.00 80.38 568 PRO A N 1
ATOM 4344 C CA . PRO A 1 568 ? -2.745 -23.340 -14.278 1.00 80.38 568 PRO A CA 1
ATOM 4345 C C . PRO A 1 568 ? -3.940 -22.398 -14.068 1.00 80.38 568 PRO A C 1
ATOM 4347 O O . PRO A 1 568 ? -4.834 -22.382 -14.910 1.00 80.38 568 PRO A O 1
ATOM 4350 N N . SER A 1 569 ? -4.001 -21.640 -12.967 1.00 87.00 569 SER A N 1
ATOM 4351 C CA . SER A 1 569 ? -5.102 -20.702 -12.716 1.00 87.00 569 SER A CA 1
ATOM 4352 C C . SER A 1 569 ? -4.655 -19.432 -11.995 1.00 87.00 569 SER A C 1
ATOM 4354 O O . SER A 1 569 ? -3.816 -19.467 -11.090 1.00 87.00 569 SER A O 1
ATOM 4356 N N . GLY A 1 570 ? -5.281 -18.305 -12.352 1.00 84.56 570 GLY A N 1
ATOM 4357 C CA . GLY A 1 570 ? -5.078 -17.019 -11.676 1.00 84.56 570 GLY A CA 1
ATOM 4358 C C . GLY A 1 570 ? -5.449 -17.063 -10.190 1.00 84.56 570 GLY A C 1
ATOM 4359 O O . GLY A 1 570 ? -4.818 -16.398 -9.374 1.00 84.56 570 GLY A O 1
ATOM 4360 N N . GLU A 1 571 ? -6.402 -17.915 -9.806 1.00 90.06 571 GLU A N 1
ATOM 4361 C CA . GLU A 1 571 ? -6.782 -18.128 -8.406 1.00 90.06 571 GLU A CA 1
ATOM 4362 C C . GLU A 1 571 ? -5.644 -18.718 -7.568 1.00 90.06 571 GLU A C 1
ATOM 4364 O O . GLU A 1 571 ? -5.410 -18.290 -6.434 1.00 90.06 571 GLU A O 1
ATOM 4369 N N . LEU A 1 572 ? -4.903 -19.679 -8.130 1.00 89.88 572 LEU A N 1
ATOM 4370 C CA . LEU A 1 572 ? -3.734 -20.263 -7.477 1.00 89.88 572 LEU A CA 1
ATOM 4371 C C . LEU A 1 572 ? -2.597 -19.248 -7.378 1.00 89.88 572 LEU A C 1
ATOM 4373 O O . LEU A 1 572 ? -1.923 -19.202 -6.351 1.00 89.88 572 LEU A O 1
ATOM 4377 N N . ILE A 1 573 ? -2.418 -18.406 -8.401 1.00 89.62 573 ILE A N 1
ATOM 4378 C CA . ILE A 1 573 ? -1.454 -17.299 -8.369 1.00 89.62 573 ILE A CA 1
ATOM 4379 C C . ILE A 1 573 ? -1.811 -16.335 -7.231 1.00 89.62 573 ILE A C 1
ATOM 4381 O O . ILE A 1 573 ? -0.962 -16.050 -6.388 1.00 89.62 573 ILE A O 1
ATOM 4385 N N . ALA A 1 574 ? -3.070 -15.895 -7.141 1.00 91.00 574 ALA A N 1
ATOM 4386 C CA . ALA A 1 574 ? -3.522 -14.984 -6.091 1.00 91.00 574 ALA A CA 1
ATOM 4387 C C . ALA A 1 574 ? -3.397 -15.592 -4.683 1.00 91.00 574 ALA A C 1
ATOM 4389 O O . ALA A 1 574 ? -2.899 -14.947 -3.756 1.00 91.00 574 ALA A O 1
ATOM 4390 N N . SER A 1 575 ? -3.759 -16.867 -4.542 1.00 91.94 575 SER A N 1
ATOM 4391 C CA . SER A 1 575 ? -3.626 -17.615 -3.288 1.00 91.94 575 SER A CA 1
ATOM 4392 C C . SER A 1 575 ? -2.161 -17.806 -2.877 1.00 91.94 575 SER A C 1
ATOM 4394 O O . SER A 1 575 ? -1.837 -17.747 -1.691 1.00 91.94 575 SER A O 1
ATOM 4396 N N . ALA A 1 576 ? -1.253 -18.021 -3.831 1.00 90.69 576 ALA A N 1
ATOM 4397 C CA . ALA A 1 576 ? 0.180 -18.122 -3.564 1.00 90.69 576 ALA A CA 1
ATOM 4398 C C . ALA A 1 576 ? 0.776 -16.765 -3.171 1.00 90.69 576 ALA A C 1
ATOM 4400 O O . ALA A 1 576 ? 1.561 -16.694 -2.226 1.00 90.69 576 ALA A O 1
ATOM 4401 N N . ILE A 1 577 ? 0.358 -15.686 -3.838 1.00 88.38 577 ILE A N 1
ATOM 4402 C CA . ILE A 1 577 ? 0.735 -14.311 -3.498 1.00 88.38 577 ILE A CA 1
ATOM 4403 C C . ILE A 1 577 ? 0.355 -14.001 -2.043 1.00 88.38 577 ILE A C 1
ATOM 4405 O O . ILE A 1 577 ? 1.212 -13.586 -1.267 1.00 88.38 577 ILE A O 1
ATOM 4409 N N . GLY A 1 578 ? -0.870 -14.293 -1.600 1.00 89.94 578 GLY A N 1
ATOM 4410 C CA . GLY A 1 578 ? -1.225 -14.071 -0.191 1.00 89.94 578 GLY A CA 1
ATOM 4411 C C . GLY A 1 578 ? -0.414 -14.920 0.800 1.00 89.94 578 GLY A C 1
ATOM 4412 O O . GLY A 1 578 ? -0.062 -14.434 1.872 1.00 89.94 578 GLY A O 1
ATOM 4413 N N . LEU A 1 579 ? -0.012 -16.146 0.444 1.00 92.56 579 LEU A N 1
ATOM 4414 C CA . LEU A 1 579 ? 0.892 -16.943 1.288 1.00 92.56 579 LEU A CA 1
ATOM 4415 C C . LEU A 1 579 ? 2.301 -16.343 1.362 1.00 92.56 579 LEU A C 1
ATOM 4417 O O . LEU A 1 579 ? 2.897 -16.306 2.438 1.00 92.56 579 LEU A O 1
ATOM 4421 N N . ILE A 1 580 ? 2.830 -15.841 0.244 1.00 90.12 580 ILE A N 1
ATOM 4422 C CA . ILE A 1 580 ? 4.118 -15.131 0.207 1.00 90.12 580 ILE A CA 1
ATOM 4423 C C . ILE A 1 580 ? 4.045 -13.859 1.063 1.00 90.12 580 ILE A C 1
ATOM 4425 O O . ILE A 1 580 ? 5.002 -13.540 1.776 1.00 90.12 580 ILE A O 1
ATOM 4429 N N . SER A 1 581 ? 2.885 -13.196 1.081 1.00 89.75 581 SER A N 1
ATOM 4430 C CA . SER A 1 581 ? 2.605 -12.042 1.939 1.00 89.75 581 SER A CA 1
ATOM 4431 C C . SER A 1 581 ? 2.662 -12.350 3.442 1.00 89.75 581 SER A C 1
ATOM 4433 O O . SER A 1 581 ? 2.627 -11.435 4.257 1.00 89.75 581 SER A O 1
ATOM 4435 N N . ALA A 1 582 ? 2.747 -13.614 3.859 1.00 88.81 582 ALA A N 1
ATOM 4436 C CA . ALA A 1 582 ? 3.013 -13.934 5.257 1.00 88.81 582 ALA A CA 1
ATOM 4437 C C . ALA A 1 582 ? 4.452 -13.560 5.663 1.00 88.81 582 ALA A C 1
ATOM 4439 O O . ALA A 1 582 ? 4.705 -13.220 6.817 1.00 88.81 582 ALA A O 1
ATOM 4440 N N . VAL A 1 583 ? 5.400 -13.639 4.727 1.00 84.38 583 VAL A N 1
ATOM 4441 C CA . VAL A 1 583 ? 6.831 -13.387 4.967 1.00 84.38 583 VAL A CA 1
ATOM 4442 C C . VAL A 1 583 ? 7.232 -11.989 4.503 1.00 84.38 583 VAL A C 1
ATOM 4444 O O . VAL A 1 583 ? 8.031 -11.320 5.154 1.00 84.38 583 VAL A O 1
ATOM 4447 N N . ILE A 1 584 ? 6.694 -11.569 3.361 1.00 83.19 584 ILE A N 1
ATOM 4448 C CA . ILE A 1 584 ? 6.939 -10.276 2.719 1.00 83.19 584 ILE A CA 1
ATOM 4449 C C . ILE A 1 584 ? 5.765 -9.356 3.061 1.00 83.19 584 ILE A C 1
ATOM 4451 O O . ILE A 1 584 ? 4.632 -9.817 3.117 1.00 83.19 584 ILE A O 1
ATOM 4455 N N . ASP A 1 585 ? 6.018 -8.066 3.284 1.00 84.31 585 ASP A N 1
ATOM 4456 C CA . ASP A 1 585 ? 4.955 -7.104 3.565 1.00 84.31 585 ASP A CA 1
ATOM 4457 C C . ASP A 1 585 ? 3.979 -7.045 2.384 1.00 84.31 585 ASP A C 1
ATOM 4459 O O . ASP A 1 585 ? 4.367 -7.141 1.213 1.00 84.31 585 ASP A O 1
ATOM 4463 N N . ASN A 1 586 ? 2.698 -6.904 2.693 1.00 88.19 586 ASN A N 1
ATOM 4464 C CA . ASN A 1 586 ? 1.638 -7.046 1.703 1.00 88.19 586 ASN A CA 1
ATOM 4465 C C . ASN A 1 586 ? 1.650 -5.936 0.636 1.00 88.19 586 ASN A C 1
ATOM 4467 O O . ASN A 1 586 ? 1.293 -6.186 -0.516 1.00 88.19 586 ASN A O 1
ATOM 4471 N N . VAL A 1 587 ? 2.119 -4.733 0.977 1.00 86.44 587 VAL A N 1
ATOM 4472 C CA . VAL A 1 587 ? 2.188 -3.587 0.056 1.00 86.44 587 VAL A CA 1
ATOM 4473 C C . VAL A 1 587 ? 3.141 -3.816 -1.128 1.00 86.44 587 VAL A C 1
ATOM 4475 O O . VAL A 1 587 ? 2.668 -3.735 -2.264 1.00 86.44 587 VAL A O 1
ATOM 4478 N N . PRO A 1 588 ? 4.441 -4.137 -0.937 1.00 87.25 588 PRO A N 1
ATOM 4479 C CA . PRO A 1 588 ? 5.346 -4.431 -2.053 1.00 87.25 588 PRO A CA 1
ATOM 4480 C C . PRO A 1 588 ? 4.825 -5.528 -2.981 1.00 87.25 588 PRO A C 1
ATOM 4482 O O . PRO A 1 588 ? 5.034 -5.472 -4.191 1.00 87.25 588 PRO A O 1
ATOM 4485 N N . LEU A 1 589 ? 4.154 -6.532 -2.419 1.00 89.56 589 LEU A N 1
ATOM 4486 C CA . LEU A 1 589 ? 3.698 -7.682 -3.180 1.00 89.56 589 LEU A CA 1
ATOM 4487 C C . LEU A 1 589 ? 2.479 -7.358 -4.055 1.00 89.56 589 LEU A C 1
ATOM 4489 O O . LEU A 1 589 ? 2.431 -7.762 -5.219 1.00 89.56 589 LEU A O 1
ATOM 4493 N N . VAL A 1 590 ? 1.525 -6.580 -3.537 1.00 92.38 590 VAL A N 1
ATOM 4494 C CA . VAL A 1 590 ? 0.397 -6.069 -4.334 1.00 92.38 590 VAL A CA 1
ATOM 4495 C C . VAL A 1 590 ? 0.891 -5.111 -5.412 1.00 92.38 590 VAL A C 1
ATOM 4497 O O . VAL A 1 590 ? 0.492 -5.248 -6.566 1.00 92.38 590 VAL A O 1
ATOM 4500 N N . ALA A 1 591 ? 1.835 -4.227 -5.079 1.00 90.56 591 ALA A N 1
ATOM 4501 C CA . ALA A 1 591 ? 2.473 -3.348 -6.054 1.00 90.56 591 ALA A CA 1
ATOM 4502 C C . ALA A 1 591 ? 3.137 -4.136 -7.192 1.00 90.56 591 ALA A C 1
ATOM 4504 O O . ALA A 1 591 ? 2.958 -3.815 -8.365 1.00 90.56 591 ALA A O 1
ATOM 4505 N N . ALA A 1 592 ? 3.866 -5.205 -6.856 1.00 91.06 592 ALA A N 1
ATOM 4506 C CA . ALA A 1 592 ? 4.501 -6.054 -7.856 1.00 91.06 592 ALA A CA 1
ATOM 4507 C C . ALA A 1 592 ? 3.456 -6.767 -8.725 1.00 91.06 592 ALA A C 1
ATOM 4509 O O . ALA A 1 592 ? 3.614 -6.835 -9.940 1.00 91.06 592 ALA A O 1
ATOM 4510 N N . THR A 1 593 ? 2.360 -7.234 -8.122 1.00 92.12 593 THR A N 1
ATOM 4511 C CA . THR A 1 593 ? 1.252 -7.882 -8.840 1.00 92.12 593 THR A CA 1
ATOM 4512 C C . THR A 1 593 ? 0.599 -6.932 -9.847 1.00 92.12 593 THR A C 1
ATOM 4514 O O . THR A 1 593 ? 0.293 -7.347 -10.962 1.00 92.12 593 THR A O 1
ATOM 4517 N N . MET A 1 594 ? 0.438 -5.655 -9.491 1.00 91.12 594 MET A N 1
ATOM 4518 C CA . MET A 1 594 ? -0.088 -4.623 -10.390 1.00 91.12 594 MET A CA 1
ATOM 4519 C C . MET A 1 594 ? 0.845 -4.327 -11.574 1.00 91.12 594 MET A C 1
ATOM 4521 O O . MET A 1 594 ? 0.361 -4.082 -12.671 1.00 91.12 594 MET A O 1
ATOM 4525 N N . GLY A 1 595 ? 2.168 -4.405 -11.394 1.00 87.69 595 GLY A N 1
ATOM 4526 C CA . GLY A 1 595 ? 3.112 -4.318 -12.521 1.00 87.69 595 GLY A CA 1
ATOM 4527 C C . GLY A 1 595 ? 3.185 -5.606 -13.361 1.00 87.69 595 GLY A C 1
ATOM 4528 O O . GLY A 1 595 ? 3.467 -5.587 -14.561 1.00 87.69 595 GLY A O 1
ATOM 4529 N N . MET A 1 596 ? 2.903 -6.761 -12.752 1.00 88.56 596 MET A N 1
ATOM 4530 C CA . MET A 1 596 ? 2.864 -8.056 -13.440 1.00 88.56 596 MET A CA 1
ATOM 4531 C C . MET A 1 596 ? 1.649 -8.185 -14.365 1.00 88.56 596 MET A C 1
ATOM 4533 O O . MET A 1 596 ? 1.795 -8.608 -15.516 1.00 88.56 596 MET A O 1
ATOM 4537 N N . TYR A 1 597 ? 0.467 -7.806 -13.877 1.00 88.62 597 TYR A N 1
ATOM 4538 C CA . TYR A 1 597 ? -0.807 -7.987 -14.564 1.00 88.62 597 TYR A CA 1
ATOM 4539 C C . TYR A 1 597 ? -1.522 -6.655 -14.754 1.00 88.62 597 TYR A C 1
ATOM 4541 O O . TYR A 1 597 ? -1.717 -5.901 -13.809 1.00 88.62 597 TYR A O 1
ATOM 4549 N N . ASP A 1 598 ? -1.943 -6.390 -15.988 1.00 79.00 598 ASP A N 1
ATOM 4550 C CA . ASP A 1 598 ? -2.635 -5.154 -16.350 1.00 79.00 598 ASP A CA 1
ATOM 4551 C C . ASP A 1 598 ? -4.156 -5.378 -16.441 1.00 79.00 598 ASP A C 1
ATOM 4553 O O . ASP A 1 598 ? -4.625 -6.510 -16.596 1.00 79.00 598 ASP A O 1
ATOM 4557 N N . ILE A 1 599 ? -4.926 -4.289 -16.399 1.00 80.75 599 ILE A N 1
ATOM 4558 C CA . ILE A 1 599 ? -6.388 -4.270 -16.537 1.00 80.75 599 ILE A CA 1
ATOM 4559 C C . ILE A 1 599 ? -6.830 -4.844 -17.895 1.00 80.75 599 ILE A C 1
ATOM 4561 O O . ILE A 1 599 ? -7.924 -5.391 -18.027 1.00 80.75 599 ILE A O 1
ATOM 4565 N N . SER A 1 600 ? -5.965 -4.771 -18.911 1.00 76.75 600 SER A N 1
ATOM 4566 C CA . SER A 1 600 ? -6.182 -5.416 -20.210 1.00 76.75 600 SER A CA 1
ATOM 4567 C C . SER A 1 600 ? -6.190 -6.952 -20.140 1.00 76.75 600 SER A C 1
ATOM 4569 O O . SER A 1 600 ? -6.905 -7.586 -20.915 1.00 76.75 600 SER A O 1
ATOM 4571 N N . CYS A 1 601 ? -5.432 -7.550 -19.214 1.00 81.69 601 CYS A N 1
ATOM 4572 C CA . CYS A 1 601 ? -5.416 -8.995 -18.969 1.00 81.69 601 CYS A CA 1
ATOM 4573 C C . CYS A 1 601 ? -6.550 -9.409 -18.025 1.00 81.69 601 CYS A C 1
ATOM 4575 O O . CYS A 1 601 ? -7.266 -10.370 -18.295 1.00 81.69 601 CYS A O 1
ATOM 4577 N N . PHE A 1 602 ? -6.711 -8.664 -16.930 1.00 87.06 602 PHE A N 1
ATOM 4578 C CA . PHE A 1 602 ? -7.729 -8.898 -15.913 1.00 87.06 602 PHE A CA 1
ATOM 4579 C C . PHE A 1 602 ? -8.552 -7.624 -15.732 1.00 87.06 602 PHE A C 1
ATOM 4581 O O . PHE A 1 602 ? -8.052 -6.683 -15.111 1.00 87.06 602 PHE A O 1
ATOM 4588 N N . PRO A 1 603 ? -9.797 -7.563 -16.243 1.00 91.19 603 PRO A N 1
ATOM 4589 C CA . PRO A 1 603 ? -10.600 -6.350 -16.164 1.00 91.19 603 PRO A CA 1
ATOM 4590 C C . PRO A 1 603 ? -10.855 -5.943 -14.709 1.00 91.19 603 PRO A C 1
ATOM 4592 O O . PRO A 1 603 ? -10.743 -6.760 -13.786 1.00 91.19 603 PRO A O 1
ATOM 4595 N N . GLN A 1 604 ? -11.213 -4.672 -14.518 1.00 93.69 604 GLN A N 1
ATOM 4596 C CA . GLN A 1 604 ? -11.627 -4.146 -13.218 1.00 93.69 604 GLN A CA 1
ATOM 4597 C C . GLN A 1 604 ? -12.682 -5.058 -12.580 1.00 93.69 604 GLN A C 1
ATOM 4599 O O . GLN A 1 604 ? -13.596 -5.523 -13.260 1.00 93.69 604 GLN A O 1
ATOM 4604 N N . ASP A 1 605 ? -12.542 -5.297 -11.276 1.00 93.62 605 ASP A N 1
ATOM 4605 C CA . ASP A 1 605 ? -13.407 -6.174 -10.481 1.00 93.62 605 ASP A CA 1
ATOM 4606 C C . ASP A 1 605 ? -13.425 -7.648 -10.915 1.00 93.62 605 ASP A C 1
ATOM 4608 O O . ASP A 1 605 ? -14.296 -8.398 -10.481 1.00 93.62 605 ASP A O 1
ATOM 4612 N N . SER A 1 606 ? -12.462 -8.092 -11.729 1.00 92.94 606 SER A N 1
ATOM 4613 C CA . SER A 1 606 ? -12.285 -9.521 -12.003 1.00 92.94 606 SER A CA 1
ATOM 4614 C C . SER A 1 606 ? -12.006 -10.318 -10.729 1.00 92.94 606 SER A C 1
ATOM 4616 O O . SER A 1 606 ? -11.449 -9.802 -9.751 1.00 92.94 606 SER A O 1
ATOM 4618 N N . ASP A 1 607 ? -12.318 -11.615 -10.782 1.00 92.19 607 ASP A N 1
ATOM 4619 C CA . ASP A 1 607 ? -12.099 -12.525 -9.658 1.00 92.19 607 ASP A CA 1
ATOM 4620 C C . ASP A 1 607 ? -10.651 -12.541 -9.184 1.00 92.19 607 ASP A C 1
ATOM 4622 O O . ASP A 1 607 ? -10.381 -12.626 -7.989 1.00 92.19 607 ASP A O 1
ATOM 4626 N N . PHE A 1 608 ? -9.714 -12.376 -10.117 1.00 92.81 608 PHE A N 1
ATOM 4627 C CA . PHE A 1 608 ? -8.301 -12.259 -9.805 1.00 92.81 608 PHE A CA 1
ATOM 4628 C C . PHE A 1 608 ? -8.016 -11.070 -8.876 1.00 92.81 608 PHE A C 1
ATOM 4630 O O . PHE A 1 608 ? -7.398 -11.252 -7.829 1.00 92.81 608 PHE A O 1
ATOM 4637 N N . TRP A 1 609 ? -8.494 -9.864 -9.202 1.00 95.00 609 TRP A N 1
ATOM 4638 C CA . TRP A 1 609 ? -8.209 -8.668 -8.402 1.00 95.00 609 TRP A CA 1
ATOM 4639 C C . TRP A 1 609 ? -8.895 -8.680 -7.040 1.00 95.00 609 TRP A C 1
ATOM 4641 O O . TRP A 1 609 ? -8.279 -8.302 -6.040 1.00 95.00 609 TRP A O 1
ATOM 4651 N N . GLN A 1 610 ? -10.139 -9.154 -6.978 1.00 95.56 610 GLN A N 1
ATOM 4652 C CA . GLN A 1 610 ? -10.860 -9.299 -5.712 1.00 95.56 610 GLN A CA 1
ATOM 4653 C C . GLN A 1 610 ? -10.194 -10.359 -4.818 1.00 95.56 610 GLN A C 1
ATOM 4655 O O . GLN A 1 610 ? -10.014 -10.146 -3.616 1.00 95.56 610 GLN A O 1
ATOM 4660 N N . LEU A 1 611 ? -9.724 -11.465 -5.401 1.00 95.38 611 LEU A N 1
ATOM 4661 C CA . LEU A 1 611 ? -9.001 -12.490 -4.658 1.00 95.38 611 LEU A CA 1
ATOM 4662 C C . LEU A 1 611 ? -7.612 -12.014 -4.209 1.00 95.38 611 LEU A C 1
ATOM 4664 O O . LEU A 1 611 ? -7.222 -12.318 -3.084 1.00 95.38 611 LEU A O 1
ATOM 4668 N N . ILE A 1 612 ? -6.888 -11.223 -5.010 1.00 95.62 612 ILE A N 1
ATOM 4669 C CA . ILE A 1 612 ? -5.639 -10.567 -4.582 1.00 95.62 612 ILE A CA 1
ATOM 4670 C C . ILE A 1 612 ? -5.901 -9.644 -3.390 1.00 95.62 612 ILE A C 1
ATOM 4672 O O . ILE A 1 612 ? -5.163 -9.708 -2.405 1.00 95.62 612 ILE A O 1
ATOM 4676 N N . ALA A 1 613 ? -6.961 -8.831 -3.442 1.00 95.50 613 ALA A N 1
ATOM 4677 C CA . ALA A 1 613 ? -7.345 -7.952 -2.340 1.00 95.50 613 ALA A CA 1
ATOM 4678 C C . ALA A 1 613 ? -7.589 -8.741 -1.041 1.00 95.50 613 ALA A C 1
ATOM 4680 O O . ALA A 1 613 ? -7.043 -8.387 0.009 1.00 95.50 613 ALA A O 1
ATOM 4681 N N . LEU A 1 614 ? -8.333 -9.851 -1.111 1.00 96.88 614 LEU A N 1
ATOM 4682 C CA . LEU A 1 614 ? -8.569 -10.735 0.032 1.00 96.88 614 LEU A CA 1
ATOM 4683 C C . LEU A 1 614 ? -7.279 -11.406 0.532 1.00 96.88 614 LEU A C 1
ATOM 4685 O O . LEU A 1 614 ? -6.974 -11.364 1.729 1.00 96.88 614 LEU A O 1
ATOM 4689 N N . CYS A 1 615 ? -6.521 -12.022 -0.376 1.00 96.00 615 CYS A N 1
ATOM 4690 C CA . CYS A 1 615 ? -5.364 -12.854 -0.058 1.00 96.00 615 CYS A CA 1
ATOM 4691 C C . CYS A 1 615 ? -4.190 -12.031 0.475 1.00 96.00 615 CYS A C 1
ATOM 4693 O O . CYS A 1 615 ? -3.606 -12.387 1.495 1.00 96.00 615 CYS A O 1
ATOM 4695 N N . ALA A 1 616 ? -3.855 -10.904 -0.154 1.00 93.50 616 ALA A N 1
ATOM 4696 C CA . ALA A 1 616 ? -2.772 -10.045 0.321 1.00 93.50 616 ALA A CA 1
ATOM 4697 C C . ALA A 1 616 ? -3.100 -9.406 1.680 1.00 93.50 616 ALA A C 1
ATOM 4699 O O . ALA A 1 616 ? -2.223 -9.239 2.527 1.00 93.50 616 ALA A O 1
ATOM 4700 N N . SER A 1 617 ? -4.372 -9.076 1.925 1.00 93.56 617 SER A N 1
ATOM 4701 C CA . SER A 1 617 ? -4.781 -8.467 3.194 1.00 93.56 617 SER A CA 1
ATOM 4702 C C . SER A 1 617 ? -4.757 -9.485 4.336 1.00 93.56 617 SER A C 1
ATOM 4704 O O . SER A 1 617 ? -4.178 -9.216 5.385 1.00 93.56 617 SER A O 1
ATOM 4706 N N . THR A 1 618 ? -5.327 -10.677 4.135 1.00 95.56 618 THR A N 1
ATOM 4707 C CA . THR A 1 618 ? -5.438 -11.712 5.183 1.00 95.56 618 THR A CA 1
ATOM 4708 C C . THR A 1 618 ? -4.176 -12.565 5.345 1.00 95.56 618 THR A C 1
ATOM 4710 O O . THR A 1 618 ? -3.873 -13.008 6.454 1.00 95.56 618 THR A O 1
ATOM 4713 N N . GLY A 1 619 ? -3.395 -12.756 4.280 1.00 94.25 619 GLY A N 1
ATOM 4714 C CA . GLY A 1 619 ? -2.179 -13.574 4.277 1.00 94.25 619 GLY A CA 1
ATOM 4715 C C . GLY A 1 619 ? -1.094 -13.074 5.233 1.00 94.25 619 GLY A C 1
ATOM 4716 O O . GLY A 1 619 ? -0.454 -13.873 5.922 1.00 94.25 619 GLY A O 1
ATOM 4717 N N . GLY A 1 620 ? -0.970 -11.752 5.397 1.00 90.00 620 GLY A N 1
ATOM 4718 C CA . GLY A 1 620 ? -0.048 -11.137 6.360 1.00 90.00 620 GLY A CA 1
ATOM 4719 C C . GLY A 1 620 ? -0.298 -11.540 7.821 1.00 90.00 620 GLY A C 1
ATOM 4720 O O . GLY A 1 620 ? 0.612 -11.488 8.649 1.00 90.00 620 GLY A O 1
ATOM 4721 N N . SER A 1 621 ? -1.503 -12.020 8.156 1.00 94.94 621 SER A N 1
ATOM 4722 C CA . SER A 1 621 ? -1.807 -12.544 9.494 1.00 94.94 621 SER A CA 1
ATOM 4723 C C . SER A 1 621 ? -1.181 -13.911 9.772 1.00 94.94 621 SER A C 1
ATOM 4725 O O . SER A 1 621 ? -1.125 -14.313 10.927 1.00 94.94 621 SER A O 1
ATOM 4727 N N . ILE A 1 622 ? -0.709 -14.654 8.767 1.00 96.50 622 ILE A N 1
ATOM 4728 C CA . ILE A 1 622 ? -0.248 -16.032 8.982 1.00 96.50 622 ILE A CA 1
ATOM 4729 C C . ILE A 1 622 ? 1.032 -16.060 9.823 1.00 96.50 622 ILE A C 1
ATOM 4731 O O . ILE A 1 622 ? 1.133 -16.882 10.726 1.00 96.50 622 ILE A O 1
ATOM 4735 N N . LEU A 1 623 ? 1.997 -15.168 9.591 1.00 91.88 623 LEU A N 1
ATOM 4736 C CA . LEU A 1 623 ? 3.316 -15.205 10.244 1.00 91.88 623 LEU A CA 1
ATOM 4737 C C . LEU A 1 623 ? 3.647 -13.960 11.083 1.00 91.88 623 LEU A C 1
ATOM 4739 O O . LEU A 1 623 ? 4.806 -13.793 11.442 1.00 91.88 623 LEU A O 1
ATOM 4743 N N . ILE A 1 624 ? 2.659 -13.125 11.430 1.00 88.25 624 ILE A N 1
ATOM 4744 C CA . ILE A 1 624 ? 2.741 -11.840 12.171 1.00 88.25 624 ILE A CA 1
ATOM 4745 C C . ILE A 1 624 ? 3.661 -10.756 11.576 1.00 88.25 624 ILE A C 1
ATOM 4747 O O . ILE A 1 624 ? 3.326 -9.582 11.648 1.00 88.25 624 ILE A O 1
ATOM 4751 N N . ILE A 1 625 ? 4.789 -11.108 10.966 1.00 85.38 625 ILE A N 1
ATOM 4752 C CA . ILE A 1 625 ? 5.740 -10.168 10.356 1.00 85.38 625 ILE A CA 1
ATOM 4753 C C . ILE A 1 625 ? 5.307 -9.696 8.962 1.00 85.38 625 ILE A C 1
ATOM 4755 O O . ILE A 1 625 ? 5.807 -8.685 8.485 1.00 85.38 625 ILE A O 1
ATOM 4759 N N . GLY A 1 626 ? 4.372 -10.408 8.326 1.00 85.38 626 GLY A N 1
ATOM 4760 C CA . GLY A 1 626 ? 3.888 -10.126 6.971 1.00 85.38 626 GLY A CA 1
ATOM 4761 C C . GLY A 1 626 ? 2.928 -8.941 6.854 1.00 85.38 626 GLY A C 1
ATOM 4762 O O . GLY A 1 626 ? 2.438 -8.658 5.765 1.00 85.38 626 GLY A O 1
ATOM 4763 N N . SER A 1 627 ? 2.610 -8.254 7.957 1.00 90.31 627 SER A N 1
ATOM 4764 C CA . SER A 1 627 ? 1.865 -6.995 7.896 1.00 90.31 627 SER A CA 1
ATOM 4765 C C . SER A 1 627 ? 2.324 -5.988 8.944 1.00 90.31 627 SER A C 1
ATOM 4767 O O . SER A 1 627 ? 2.689 -6.339 10.071 1.00 90.31 627 SER A O 1
ATOM 4769 N N . ALA A 1 628 ? 2.220 -4.701 8.605 1.00 85.75 628 ALA A N 1
ATOM 4770 C CA . ALA A 1 628 ? 2.529 -3.607 9.525 1.00 85.75 628 ALA A CA 1
ATOM 4771 C C . ALA A 1 628 ? 1.715 -3.666 10.836 1.00 85.75 628 ALA A C 1
ATOM 4773 O O . ALA A 1 628 ? 2.233 -3.345 11.906 1.00 85.75 628 ALA A O 1
ATOM 4774 N N . ALA A 1 629 ? 0.466 -4.146 10.775 1.00 91.44 629 ALA A N 1
ATOM 4775 C CA . ALA A 1 629 ? -0.371 -4.398 11.949 1.00 91.44 629 ALA A CA 1
ATOM 4776 C C . ALA A 1 629 ? 0.258 -5.434 12.898 1.00 91.44 629 ALA A C 1
ATOM 4778 O O . ALA A 1 629 ? 0.329 -5.219 14.110 1.00 91.44 629 ALA A O 1
ATOM 4779 N N . GLY A 1 630 ? 0.759 -6.546 12.357 1.00 90.94 630 GLY A N 1
ATOM 4780 C CA . GLY A 1 630 ? 1.400 -7.578 13.160 1.00 90.94 630 GLY A CA 1
ATOM 4781 C C . GLY A 1 630 ? 2.730 -7.123 13.767 1.00 90.94 630 GLY A C 1
ATOM 4782 O O . GLY A 1 630 ? 2.963 -7.351 14.956 1.00 90.94 630 GLY A O 1
ATOM 4783 N N . VAL A 1 631 ? 3.544 -6.370 13.020 1.00 85.44 631 VAL A N 1
ATOM 4784 C CA . VAL A 1 631 ? 4.782 -5.757 13.537 1.00 85.44 631 VAL A CA 1
ATOM 4785 C C . VAL A 1 631 ? 4.487 -4.757 14.664 1.00 85.44 631 VAL A C 1
ATOM 4787 O O . VAL A 1 631 ? 5.136 -4.795 15.712 1.00 85.44 631 VAL A O 1
ATOM 4790 N N . ALA A 1 632 ? 3.462 -3.910 14.511 1.00 86.19 632 ALA A N 1
ATOM 4791 C CA . ALA A 1 632 ? 3.028 -2.994 15.567 1.00 86.19 632 ALA A CA 1
ATOM 4792 C C . ALA A 1 632 ? 2.607 -3.757 16.836 1.00 86.19 632 ALA A C 1
ATOM 4794 O O . ALA A 1 632 ? 3.014 -3.402 17.947 1.00 86.19 632 ALA A O 1
ATOM 4795 N N . PHE A 1 633 ? 1.858 -4.854 16.685 1.00 93.69 633 PHE A N 1
ATOM 4796 C CA . PHE A 1 633 ? 1.488 -5.718 17.804 1.00 93.69 633 PHE A CA 1
ATOM 4797 C C . PHE A 1 633 ? 2.702 -6.333 18.510 1.00 93.69 633 PHE A C 1
ATOM 4799 O O . PHE A 1 633 ? 2.762 -6.290 19.744 1.00 93.69 633 PHE A O 1
ATOM 4806 N N . MET A 1 634 ? 3.685 -6.846 17.763 1.00 89.06 634 MET A N 1
ATOM 4807 C CA . MET A 1 634 ? 4.927 -7.381 18.335 1.00 89.06 634 MET A CA 1
ATOM 4808 C C . MET A 1 634 ? 5.658 -6.333 19.172 1.00 89.06 634 MET A C 1
ATOM 4810 O O . MET A 1 634 ? 5.990 -6.606 20.327 1.00 89.06 634 MET A O 1
ATOM 4814 N N . GLY A 1 635 ? 5.849 -5.127 18.630 1.00 81.00 635 GLY A N 1
ATOM 4815 C CA . GLY A 1 635 ? 6.537 -4.037 19.324 1.00 81.00 635 GLY A CA 1
ATOM 4816 C C . GLY A 1 635 ? 5.793 -3.569 20.577 1.00 81.00 635 GLY A C 1
ATOM 4817 O O . GLY A 1 635 ? 6.400 -3.318 21.621 1.00 81.00 635 GLY A O 1
ATOM 4818 N N . MET A 1 636 ? 4.461 -3.511 20.513 1.00 85.88 636 MET A N 1
ATOM 4819 C CA . MET A 1 636 ? 3.635 -3.101 21.640 1.00 85.88 636 MET A CA 1
ATOM 4820 C C . MET A 1 636 ? 3.580 -4.188 22.727 1.00 85.88 636 MET A C 1
ATOM 4822 O O . MET A 1 636 ? 3.973 -3.950 23.870 1.00 85.88 636 MET A O 1
ATOM 4826 N N . GLU A 1 637 ? 3.103 -5.393 22.441 1.00 90.38 637 GLU A N 1
ATOM 4827 C CA . GLU A 1 637 ? 2.937 -6.425 23.478 1.00 90.38 637 GLU A CA 1
ATOM 4828 C C . GLU A 1 637 ? 4.218 -7.223 23.767 1.00 90.38 637 GLU A C 1
ATOM 4830 O O . GLU A 1 637 ? 4.196 -8.143 24.588 1.00 90.38 637 GLU A O 1
ATOM 4835 N N . LYS A 1 638 ? 5.343 -6.852 23.136 1.00 86.19 638 LYS A N 1
ATOM 4836 C CA . LYS A 1 638 ? 6.640 -7.544 23.232 1.00 86.19 638 LYS A CA 1
ATOM 4837 C C . LYS A 1 638 ? 6.498 -9.042 22.954 1.00 86.19 638 LYS A C 1
ATOM 4839 O O . LYS A 1 638 ? 7.074 -9.888 23.642 1.00 86.19 638 LYS A O 1
ATOM 4844 N N . VAL A 1 639 ? 5.663 -9.366 21.971 1.00 88.31 639 VAL A N 1
ATOM 4845 C CA . VAL A 1 639 ? 5.408 -10.735 21.525 1.00 88.31 639 VAL A CA 1
ATOM 4846 C C . VAL A 1 639 ? 6.461 -11.104 20.495 1.00 88.31 639 VAL A C 1
ATOM 4848 O O . VAL A 1 639 ? 6.696 -10.354 19.555 1.00 88.31 639 VAL A O 1
ATOM 4851 N N . ASN A 1 640 ? 7.096 -12.263 20.665 1.00 88.62 640 ASN A N 1
ATOM 4852 C CA . ASN A 1 640 ? 8.076 -12.745 19.700 1.00 88.62 640 ASN A CA 1
ATOM 4853 C C . ASN A 1 640 ? 7.409 -13.550 18.572 1.00 88.62 640 ASN A C 1
ATOM 4855 O O . ASN A 1 640 ? 6.349 -14.159 18.746 1.00 88.62 640 ASN A O 1
ATOM 4859 N N . PHE A 1 641 ? 8.078 -13.582 17.420 1.00 87.56 641 PHE A N 1
ATOM 4860 C CA . PHE A 1 641 ? 7.636 -14.312 16.233 1.00 87.56 641 PHE A CA 1
ATOM 4861 C C . PHE A 1 641 ? 7.360 -15.798 16.521 1.00 87.56 641 PHE A C 1
ATOM 4863 O O . PHE A 1 641 ? 6.320 -16.329 16.142 1.00 87.56 641 PHE A O 1
ATOM 4870 N N . ILE A 1 642 ? 8.254 -16.468 17.258 1.00 90.19 642 ILE A N 1
ATOM 4871 C CA . ILE A 1 642 ? 8.157 -17.912 17.543 1.00 90.19 642 ILE A CA 1
ATOM 4872 C C . ILE A 1 642 ? 6.897 -18.247 18.357 1.00 90.19 642 ILE A C 1
ATOM 4874 O O . ILE A 1 642 ? 6.271 -19.285 18.140 1.00 90.19 642 ILE A O 1
ATOM 4878 N N . TRP A 1 643 ? 6.516 -17.388 19.304 1.00 94.06 643 TRP A N 1
ATOM 4879 C CA . TRP A 1 643 ? 5.290 -17.543 20.079 1.00 94.06 643 TRP A CA 1
ATOM 4880 C C . TRP A 1 643 ? 4.076 -17.482 19.158 1.00 94.06 643 TRP A C 1
ATOM 4882 O O . TRP A 1 643 ? 3.229 -18.374 19.226 1.00 94.06 643 TRP A O 1
ATOM 4892 N N . TYR A 1 644 ? 4.027 -16.495 18.260 1.00 94.81 644 TYR A N 1
ATOM 4893 C CA . TYR A 1 644 ? 2.923 -16.349 17.315 1.00 94.81 644 TYR A CA 1
ATOM 4894 C C . TYR A 1 644 ? 2.843 -17.549 16.370 1.00 94.81 644 TYR A C 1
ATOM 4896 O O . TYR A 1 644 ? 1.777 -18.149 16.232 1.00 94.81 644 TYR A O 1
ATOM 4904 N N . LEU A 1 645 ? 3.993 -17.969 15.830 1.00 93.88 645 LEU A N 1
ATOM 4905 C CA . LEU A 1 645 ? 4.118 -19.137 14.962 1.00 93.88 645 LEU A CA 1
ATOM 4906 C C . LEU A 1 645 ? 3.512 -20.394 15.590 1.00 93.88 645 LEU A C 1
ATOM 4908 O O . LEU A 1 645 ? 2.769 -21.136 14.954 1.00 93.88 645 LEU A O 1
ATOM 4912 N N . ARG A 1 646 ? 3.806 -20.626 16.872 1.00 93.88 646 ARG A N 1
ATOM 4913 C CA . ARG A 1 646 ? 3.333 -21.812 17.594 1.00 93.88 646 ARG A CA 1
ATOM 4914 C C . ARG A 1 646 ? 1.883 -21.713 18.056 1.00 93.88 646 ARG A C 1
ATOM 4916 O O . ARG A 1 646 ? 1.244 -22.748 18.222 1.00 93.88 646 ARG A O 1
ATOM 4923 N N . LYS A 1 647 ? 1.392 -20.512 18.369 1.00 93.56 647 LYS A N 1
ATOM 4924 C CA . LYS A 1 647 ? 0.110 -20.323 19.070 1.00 93.56 647 LYS A CA 1
ATOM 4925 C C . LYS A 1 647 ? -1.016 -19.797 18.193 1.00 93.56 647 LYS A C 1
ATOM 4927 O O . LYS A 1 647 ? -2.165 -19.984 18.572 1.00 93.56 647 LYS A O 1
ATOM 4932 N N . VAL A 1 648 ? -0.710 -19.133 17.081 1.00 96.25 648 VAL A N 1
ATOM 4933 C CA . VAL A 1 648 ? -1.698 -18.374 16.303 1.00 96.25 648 VAL A CA 1
ATOM 4934 C C . VAL A 1 648 ? -1.657 -18.713 14.818 1.00 96.25 648 VAL A C 1
ATOM 4936 O O . VAL A 1 648 ? -2.720 -18.858 14.222 1.00 96.25 648 VAL A O 1
ATOM 4939 N N . SER A 1 649 ? -0.474 -18.904 14.227 1.00 96.50 649 SER A N 1
ATOM 4940 C CA . SER A 1 649 ? -0.326 -19.079 12.773 1.00 96.50 649 SER A CA 1
ATOM 4941 C C . SER A 1 649 ? -1.209 -20.169 12.169 1.00 96.50 649 SER A C 1
ATOM 4943 O O . SER A 1 649 ? -1.763 -19.969 11.096 1.00 96.50 649 SER A O 1
ATOM 4945 N N . GLY A 1 650 ? -1.406 -21.293 12.867 1.00 97.00 650 GLY A N 1
ATOM 4946 C CA . GLY A 1 650 ? -2.313 -22.350 12.403 1.00 97.00 650 GLY A CA 1
ATOM 4947 C C . GLY A 1 650 ? -3.777 -21.901 12.313 1.00 97.00 650 GLY A C 1
ATOM 4948 O O . GLY A 1 650 ? -4.470 -22.254 11.363 1.00 97.00 650 GLY A O 1
ATOM 4949 N N . PHE A 1 651 ? -4.242 -21.077 13.259 1.00 97.25 651 PHE A N 1
ATOM 4950 C CA . PHE A 1 651 ? -5.594 -20.510 13.226 1.00 97.25 651 PHE A CA 1
ATOM 4951 C C . PHE A 1 651 ? -5.729 -19.472 12.116 1.00 97.25 651 PHE A C 1
ATOM 4953 O O . PHE A 1 651 ? -6.703 -19.514 11.372 1.00 97.25 651 PHE A O 1
ATOM 4960 N N . ALA A 1 652 ? -4.738 -18.588 11.967 1.00 97.25 652 ALA A N 1
ATOM 4961 C CA . ALA A 1 652 ? -4.712 -17.595 10.896 1.00 97.25 652 ALA A CA 1
ATOM 4962 C C . ALA A 1 652 ? -4.697 -18.253 9.504 1.00 97.25 652 ALA A C 1
ATOM 4964 O O . ALA A 1 652 ? -5.452 -17.840 8.631 1.00 97.25 652 ALA A O 1
ATOM 4965 N N . LEU A 1 653 ? -3.916 -19.325 9.317 1.00 97.81 653 LEU A N 1
ATOM 4966 C CA . LEU A 1 653 ? -3.887 -20.105 8.077 1.00 97.81 653 LEU A CA 1
ATOM 4967 C C . LEU A 1 653 ? -5.237 -20.777 7.781 1.00 97.81 653 LEU A C 1
ATOM 4969 O O . LEU A 1 653 ? -5.676 -20.790 6.634 1.00 97.81 653 LEU A O 1
ATOM 4973 N N . ALA A 1 654 ? -5.916 -21.305 8.804 1.00 97.88 654 ALA A N 1
ATOM 4974 C CA . ALA A 1 654 ? -7.257 -21.864 8.642 1.00 97.88 654 ALA A CA 1
ATOM 4975 C C . ALA A 1 654 ? -8.276 -20.789 8.223 1.00 97.88 654 ALA A C 1
ATOM 4977 O O . ALA A 1 654 ? -9.103 -21.045 7.353 1.00 97.88 654 ALA A O 1
ATOM 4978 N N . GLY A 1 655 ? -8.188 -19.584 8.799 1.00 97.88 655 GLY A N 1
ATOM 4979 C CA . GLY A 1 655 ? -8.988 -18.433 8.374 1.00 97.88 655 GLY A CA 1
ATOM 4980 C C . GLY A 1 655 ? -8.716 -18.029 6.931 1.00 97.88 655 GLY A C 1
ATOM 4981 O O . GLY A 1 655 ? -9.651 -17.916 6.149 1.00 97.88 655 GLY A O 1
ATOM 4982 N N . TYR A 1 656 ? -7.443 -17.910 6.559 1.00 97.75 656 TYR A N 1
ATOM 4983 C CA . TYR A 1 656 ? -7.010 -17.611 5.195 1.00 97.75 656 TYR A CA 1
ATOM 4984 C C . TYR A 1 656 ? -7.595 -18.597 4.171 1.00 97.75 656 TYR A C 1
ATOM 4986 O O . TYR A 1 656 ? -8.256 -18.192 3.216 1.00 97.75 656 TYR A O 1
ATOM 4994 N N . ALA A 1 657 ? -7.428 -19.902 4.410 1.00 97.88 657 ALA A N 1
ATOM 4995 C CA . ALA A 1 657 ? -7.952 -20.940 3.525 1.00 97.88 657 ALA A CA 1
ATOM 4996 C C . ALA A 1 657 ? -9.490 -20.931 3.454 1.00 97.88 657 ALA A C 1
ATOM 4998 O O . ALA A 1 657 ? -10.058 -21.093 2.376 1.00 97.88 657 ALA A O 1
ATOM 4999 N N . ALA A 1 658 ? -10.169 -20.718 4.586 1.00 97.88 658 ALA A N 1
ATOM 5000 C CA . ALA A 1 658 ? -11.627 -20.656 4.631 1.00 97.88 658 ALA A CA 1
ATOM 5001 C C . ALA A 1 658 ? -12.190 -19.424 3.910 1.00 97.88 658 ALA A C 1
ATOM 5003 O O . ALA A 1 658 ? -13.213 -19.534 3.238 1.00 97.88 658 ALA A O 1
ATOM 5004 N N . GLY A 1 659 ? -11.523 -18.272 4.015 1.00 97.44 659 GLY A N 1
ATOM 5005 C CA . GLY A 1 659 ? -11.879 -17.061 3.281 1.00 97.44 659 GLY A CA 1
ATOM 5006 C C . GLY A 1 659 ? -11.774 -17.244 1.773 1.00 97.44 659 GLY A C 1
ATOM 5007 O O . GLY A 1 659 ? -12.711 -16.911 1.053 1.00 97.44 659 GLY A O 1
ATOM 5008 N N . ILE A 1 660 ? -10.674 -17.839 1.299 1.00 96.81 660 ILE A N 1
ATOM 5009 C CA . ILE A 1 660 ? -10.500 -18.177 -0.122 1.00 96.81 660 ILE A CA 1
ATOM 5010 C C . ILE A 1 660 ? -11.596 -19.136 -0.578 1.00 96.81 660 ILE A C 1
ATOM 5012 O O . ILE A 1 660 ? -12.261 -18.872 -1.573 1.00 96.81 660 ILE A O 1
ATOM 5016 N N . ALA A 1 661 ? -11.836 -20.220 0.165 1.00 96.56 661 ALA A N 1
ATOM 5017 C CA . ALA A 1 661 ? -12.881 -21.179 -0.182 1.00 96.56 661 ALA A CA 1
ATOM 5018 C C . ALA A 1 661 ? -14.264 -20.514 -0.259 1.00 96.56 661 ALA A C 1
ATOM 5020 O O . ALA A 1 661 ? -15.016 -20.765 -1.196 1.00 96.56 661 ALA A O 1
ATOM 5021 N N . ALA A 1 662 ? -14.587 -19.631 0.689 1.00 96.75 662 ALA A N 1
ATOM 5022 C CA . ALA A 1 662 ? -15.832 -18.874 0.671 1.00 96.75 662 ALA A CA 1
ATOM 5023 C C . ALA A 1 662 ? -15.943 -17.946 -0.544 1.00 96.75 662 ALA A C 1
ATOM 5025 O O . ALA A 1 662 ? -17.019 -17.861 -1.132 1.00 96.75 662 ALA A O 1
ATOM 5026 N N . TYR A 1 663 ? -14.846 -17.287 -0.928 1.00 95.94 663 TYR A N 1
ATOM 5027 C CA . TYR A 1 663 ? -14.802 -16.456 -2.128 1.00 95.94 663 TYR A CA 1
ATOM 5028 C C . TYR A 1 663 ? -15.070 -17.286 -3.387 1.00 95.94 663 TYR A C 1
ATOM 5030 O O . TYR A 1 663 ? -15.980 -16.963 -4.145 1.00 95.94 663 TYR A O 1
ATOM 5038 N N . LEU A 1 664 ? -14.352 -18.400 -3.561 1.00 93.38 664 LEU A N 1
ATOM 5039 C CA . LEU A 1 664 ? -14.497 -19.273 -4.729 1.00 93.38 664 LEU A CA 1
ATOM 5040 C C . LEU A 1 664 ? -15.912 -19.854 -4.850 1.00 93.38 664 LEU A C 1
ATOM 5042 O O . LEU A 1 664 ? -16.453 -19.903 -5.946 1.00 93.38 664 LEU A O 1
ATOM 5046 N N . ILE A 1 665 ? -16.540 -20.224 -3.728 1.00 92.94 665 ILE A N 1
ATOM 5047 C CA . ILE A 1 665 ? -17.938 -20.691 -3.702 1.00 92.94 665 ILE A CA 1
ATOM 5048 C C . ILE A 1 665 ? -18.919 -19.573 -4.079 1.00 92.94 665 ILE A C 1
ATOM 5050 O O . ILE A 1 665 ? -19.971 -19.847 -4.644 1.00 92.94 665 ILE A O 1
ATOM 5054 N N . SER A 1 666 ? -18.621 -18.321 -3.726 1.00 87.25 666 SER A N 1
ATOM 5055 C CA . SER A 1 666 ? -19.481 -17.184 -4.071 1.00 87.25 666 SER A CA 1
ATOM 5056 C C . SER A 1 666 ? -19.294 -16.678 -5.504 1.00 87.25 666 SER A C 1
ATOM 5058 O O . SER A 1 666 ? -20.189 -16.012 -6.020 1.00 87.25 666 SER A O 1
ATOM 5060 N N . ALA A 1 667 ? -18.140 -16.967 -6.114 1.00 74.81 667 ALA A N 1
ATOM 5061 C CA . ALA A 1 667 ? -17.795 -16.583 -7.482 1.00 74.81 667 ALA A CA 1
ATOM 5062 C C . ALA A 1 667 ? -18.249 -17.624 -8.527 1.00 74.81 667 ALA A C 1
ATOM 5064 O O . ALA A 1 667 ? -18.477 -17.265 -9.681 1.00 74.81 667 ALA A O 1
ATOM 5065 N N . SER A 1 668 ? -18.399 -18.894 -8.120 1.00 58.94 668 SER A N 1
ATOM 5066 C CA . SER A 1 668 ? -19.003 -19.983 -8.908 1.00 58.94 668 SER A CA 1
ATOM 5067 C C . SER A 1 668 ? -20.524 -19.904 -8.949 1.00 58.94 668 SER A C 1
ATOM 5069 O O . SER A 1 668 ? -21.096 -20.155 -10.034 1.00 58.94 668 SER A O 1
#

Secondary structure (DSSP, 8-state):
--HHHHHHHHHHHHHHHTT-----S--------HIIIIITTTT--EEEEEEE-TTSPEEEEEEE--THHHHTT--S-PPPEEEEE--TT--GGGGSSS-TTT-HHHHHHHTT-EEEEE--TTSTTSPPPPTT--SSTT---HHHHIIIIIHHHHHHHHHHH-SPEEEEEEGGGGGGGGGGGSHHHHTTEEEEEEE-----------------PPPPPPPTTTHHHHHHHS--S-TTSS-HHHHHHHHHHHHHHHHHHHHHHHHHHTHHHHT--HHHHHHHHHHHHHHHHHHTSS-HHHHHHHHHHHHHHHHHHHHHHHHHHHHHHHHHHTTTTHHHHHT-----HHHHHHHHHHHHHHHTTTS-HHHHHHHHHHHHHHHS-SSHHHHHHHHHHHHHHHHHHHTSTTTSHHHHHHHHTTSS-HHHHHHHHHHHHHHHHHHHHHHHHTSTTTSS----------PPPPPTTHHHHHHHHHHHHHHHHHHHHHH---HHHHHHHHHHHHHHHHHHHTTT-GGGGGGSHHHHHTTS-HHHHHHHHHHHHHHHHHHHTTHHHHHHHHHHHH-S-HHHHHHHHHHHTTTS-HHHHHHHHHHHS-TTTS-TT-HHHHHHHHHHHHHTTSSSTTSHHHHHHHHHHT--HHHHHHHTHHHHHHHHHHHHHHHHHHH-

Foldseek 3Di:
DVPVVVVVVVVVVVCVLVVDDPDDPDDPDDLDALCRPFVVVLPWDKDWDWFAWPVGFTWIKMKTAHPVCVVPPPPDDQAAEEEEAEAPPDFQCQQGVDHLVPRVQNVCRVVRHTYMGTGFPPDSNTDGHDPDDPPCDVVDDLLRRLQTRVQRVLVVCCVVPVAAYEYEYEHRRVSNCNNVVPVVSVVSHPYYDYDDPDDDDDDDDDDDDDDDDDDDDDDPPVVVVVVVVVPDPDPPPPPPPLVVLLVVLLVVLVVLLVVLQVCLLCCVVVVDQNLVSLQVNLVSLLVSLCVSDPHNVLSVVLLVVLLVLLVLLLLLVLLLLLLLLLLVLLVVCVVVLVPQPDLQLLVSLVSLLVSLLQVLLLHELQSSLVVSLVSLVQVPPQDPSSLVSSLSSNLSQLLSNLLACHSYSLSVSCPLQQQEAGVLSNVQQVVLSVLLNVQLSVVLSPDCSSVPDRDPDDDDDPDDDRHVCSNVSSVLSSVLSVCLSVCCVVPVDGSSVSSVVSLVVSQVVQCVVCPPPPVCPCSHSVNSSVVGPVSVSSSSSSLLSSLSSSLSSCVLQVVLVVCVVPPPDLLVVLLVLLLVLLSAALSSSSSSVPSNDDCVRPPRSRLNSSSNSNSSSLSVSLQLNSYSSSVSSCVSSVDDRVCCNVNPNVSSVSSSVSSSVVSVVVVD

InterPro domains:
  IPR004680 Citrate transporter-like domain [PF03600] (261-594)
  IPR006693 Partial AB-hydrolase lipase domain [PF04083] (37-98)
  IPR029058 Alpha/Beta hydrolase fold [G3DSA:3.40.50.1820] (23-257)
  IPR029058 Alpha/Beta hydrolase fold [SSF53474] (32-173)
  IPR045016 Na(+)/H(+) antiporter NhaD-like [PTHR43269] (218-666)

Organism: Mucuna pruriens (NCBI:txid157652)

pLDDT: mean 77.45, std 20.45, range [23.06, 98.25]

Sequence (668 aa):
MGMQRLLATLGIAVSILLGNTVESFDHPEQQHCLCEDLILPSGYPCSQYTIQTKDGLLLGLQRVSSFSSLRFGFDGERGPPVLLLHGLFTAGDAWFINSPDQSLGFVLADHGFDVWVGNVRGTRWSQGVPCFILHHFWGWSRQDLAMYNLAEMINYIYSATNSKVFVLGHSQGEMSFVAFTQPEIAEKVEAATLVLAKGLRQLNHKRTRYRGTTPTLLPHNVLARAENKARGPTSSSLQPQQSSRKQFQDLAMALLFVIGYVVIIFEEYLAFNKSGVGLLMAVSLWVIRSIGAPSTDIAVSELSHASAEVSEIVFFLLVAMTIVEIVDAHQGFKLVTDNITTRKPCLLLWVIGFVTFFLSSVLDSLASTIIMISLLRKLVPPSEYRKILGAVVVIAANSGGAWSPIGAVTTTMLWMHGQISALQTVKGLFVPSVISLAVPLVLMSLTSGVHGKGQNSPDVIASKQIAPRGLLVSSVSLGALILVPVFSALTGLSPYMGMLLGLGVLWILTDAIHYGESERQKLKVPQALSRIDIQGALFFLGILLSVSSLDAAGILRKIANYFDAHVPSGELIASAIGLISAVIDNVPLVAATMGMYDISCFPQDSDFWQLIALCASTGGSILIIGSAAGVAFMGMEKVNFIWYLRKVSGFALAGYAAGIAAYLISAS